Protein AF-A0A7J5EYV5-F1 (afdb_monomer)

Sequence (395 aa):
MSPEDARAASAGEISVSSNMVASKSDGLPLRVRMDIEVTSAWLRVSQPEDGPYRQARSRVLSTRAGSVAARVVLRRRRAQRRRQPRGVVAASSAAERGRSMSAATAVKPRRERTRPGRGLGLRAFSPFTSSAKSAAGPRSRRAHVYAGTVPSFSPVASLQDLPVVGSTPEASTWDMKAKYPPSKEFEAAKDVAAFANHLGGTILVGAAEQDGTLVKYLPLNQSDADDVAAHFERSVAGRCRPPPLVETKRIPHEAGYVVAINVWPALAAPIGVRAVGDSRQGWGGDAWVFPLRVATQTTFLLPEVLPMYMSAKDRRTVLLLAKIPTGDKVRVHYQGPHGAKTFLWFFLGYDEERNEISFKRVEDGASQGYPIDRVASIFFHEREWMMLFDELPIT

Foldseek 3Di:
DDPDPPDDDDPDDDDDDWDWDWDDDPPDPTDTDTADQDDDDDDDDDDDPPDQFDDWDKDWDDDDDRGTDIDIDTDGDDDDDDDDDDDDDDDDDDDDDDDDDDDDDDDDDDDDDDDDDDDDDPDDDDPDDDDDDDDDDDDPPPPPQVQFQQDQADFDAEPVSDDDAPPDFQWLAEAEALADDLVPLLVLLQVLLQQQLERWHKYKYQFDDDPRGTHDGRFDAPVRLVSVVVSSVCSQVVWKPPRFDWDWDWYDDDNHTMIITTTHHHLQFRIWTWDADDVVVVGRHTDTWGWHRDTNDIDTDDPVLRVCSNDSQLSVLLNLQSVQTQQAWEWEWEQDPVGIDIAIWGWRGADSVVQWTWTQGPPPRDIDIFGSVQWPDWDADPNHIYTYGDHGPPD

Secondary structure (DSSP, 8-state):
--S-----------------EEE--TTS--EEE------S-----PPPTT-SEEEEEEEEEEEETTEEEEEEEEEEPPP-PPPPPPPPPP-----------------PPPPP-----------------------------------S-PPPP----SGGGSPPTTT-B--TTEEEES---TT-HHHHHHHHHHHHHTT-EEEEETEEEETTEEEEE-PBPHHHHHHHHHHHHHHHHHHEESPP-EEEEEEEETTEEEEEEEEPPPSSS--EEEEEP-GGGT--SEEEE-EEEETTEEEE--TTTHHHHH-HHHHHHHHHHTTSPTT-EEEEEEEETTEEEEEEEEEEEEETTTTEEEEEETTT--EEEEEGGGEEEEEEETTEEEEEES-----

Nearest PDB structures (foldseek):
  7w2p-assembly1_A  TM=5.953E-01  e=8.391E-02  Homo sapiens
  7w30-assembly2_B  TM=6.072E-01  e=2.006E-01  Homo sapiens
  4a4g-assembly1_A  TM=6.166E-01  e=1.786E-01  Homo sapiens
  3pnw-assembly1_C  TM=6.235E-01  e=9.092E-01  Homo sapiens

pLDDT: mean 72.4, std 26.76, range [26.61, 98.56]

Solvent-accessible surface area (backbone atoms only — not comparable to full-atom values): 24802 Å² total; per-residue (Å²): 136,80,98,77,90,85,85,86,82,78,84,78,80,85,81,85,85,82,75,82,59,81,60,86,60,93,96,56,82,82,53,77,60,74,87,63,92,60,87,86,76,87,86,80,84,78,77,69,94,89,55,80,55,87,53,80,50,76,48,82,59,67,78,66,88,85,43,63,49,70,49,77,52,79,51,76,75,78,88,80,84,86,79,83,86,84,84,87,82,87,83,89,85,86,83,90,86,83,89,82,87,87,85,89,81,91,80,82,87,79,82,85,78,90,75,83,89,79,79,92,71,89,71,78,87,77,80,86,80,72,89,76,83,76,93,73,75,91,66,81,75,75,77,76,74,56,81,53,65,57,77,69,60,71,77,56,85,47,68,88,59,54,77,57,69,72,70,44,63,52,34,64,34,45,45,67,28,50,69,77,69,82,87,43,38,63,58,49,21,40,57,47,25,9,22,16,50,41,75,6,21,34,40,32,35,14,26,31,61,54,97,50,24,37,69,43,77,43,52,25,51,72,66,59,43,52,52,48,51,53,41,47,54,51,16,31,72,76,28,31,43,62,72,71,58,69,47,77,35,80,29,74,41,93,95,24,25,31,34,31,40,24,25,44,48,50,49,67,48,56,27,25,28,58,40,77,37,56,53,91,79,77,39,64,48,83,41,75,45,35,33,31,48,55,56,85,43,77,46,67,61,49,85,88,56,41,64,62,56,46,33,35,66,44,44,45,48,52,62,52,54,49,69,54,50,55,66,39,62,32,40,39,36,36,54,51,98,91,46,77,47,77,46,65,28,26,34,48,42,66,38,80,93,75,40,32,31,36,32,30,39,66,90,80,62,50,73,49,77,42,54,48,84,36,51,69,48,76,50,79,53,100,93,36,39,38,37,34,33,59,58,77,84,89,123

Structure (mmCIF, N/CA/C/O backbone):
data_AF-A0A7J5EYV5-F1
#
_entry.id   AF-A0A7J5EYV5-F1
#
loop_
_atom_site.group_PDB
_atom_site.id
_atom_site.type_symbol
_atom_site.label_atom_id
_atom_site.label_alt_id
_atom_site.label_comp_id
_atom_site.label_asym_id
_atom_site.label_entity_id
_atom_site.label_seq_id
_atom_site.pdbx_PDB_ins_code
_atom_site.Cartn_x
_atom_site.Cartn_y
_atom_site.Cartn_z
_atom_site.occupancy
_atom_site.B_iso_or_equiv
_atom_site.auth_seq_id
_atom_site.auth_comp_id
_atom_site.auth_asym_id
_atom_site.auth_atom_id
_atom_site.pdbx_PDB_model_num
ATOM 1 N N . MET A 1 1 ? 61.062 1.029 -25.758 1.00 43.47 1 MET A N 1
ATOM 2 C CA . MET A 1 1 ? 60.267 -0.193 -25.520 1.00 43.47 1 MET A CA 1
ATOM 3 C C . MET A 1 1 ? 59.002 -0.057 -26.342 1.00 43.47 1 MET A C 1
ATOM 5 O O . MET A 1 1 ? 58.249 0.881 -26.110 1.00 43.47 1 MET A O 1
ATOM 9 N N . SER A 1 2 ? 58.888 -0.860 -27.399 1.00 30.88 2 SER A N 1
ATOM 10 C CA . SER A 1 2 ? 57.806 -0.814 -28.385 1.00 30.88 2 SER A CA 1
ATOM 11 C C . SER A 1 2 ? 56.530 -1.487 -27.857 1.00 30.88 2 SER A C 1
ATOM 13 O O . SER A 1 2 ? 56.606 -2.333 -26.965 1.00 30.88 2 SER A O 1
ATOM 15 N N . PRO A 1 3 ? 55.355 -1.114 -28.389 1.00 33.97 3 PRO A N 1
ATOM 16 C CA . PRO A 1 3 ? 54.073 -1.673 -27.988 1.00 33.97 3 PRO A CA 1
ATOM 17 C C . PRO A 1 3 ? 53.787 -2.961 -28.777 1.00 33.97 3 PRO A C 1
ATOM 19 O O . PRO A 1 3 ? 53.081 -2.919 -29.779 1.00 33.97 3 PRO A O 1
ATOM 22 N N . GLU A 1 4 ? 54.336 -4.099 -28.342 1.00 36.59 4 GLU A N 1
ATOM 23 C CA . GLU A 1 4 ? 54.047 -5.412 -28.959 1.00 36.59 4 GLU A CA 1
ATOM 24 C C . GLU A 1 4 ? 53.614 -6.531 -27.987 1.00 36.59 4 GLU A C 1
ATOM 26 O O . GLU A 1 4 ? 53.197 -7.588 -28.447 1.00 36.59 4 GLU A O 1
ATOM 31 N N . ASP A 1 5 ? 53.540 -6.298 -26.670 1.00 37.41 5 ASP A N 1
ATOM 32 C CA . ASP A 1 5 ? 53.317 -7.383 -25.688 1.00 37.41 5 ASP A CA 1
ATOM 33 C C . ASP A 1 5 ? 51.934 -7.393 -25.002 1.00 37.41 5 ASP A C 1
ATOM 35 O O . ASP A 1 5 ? 51.815 -7.653 -23.806 1.00 37.41 5 ASP A O 1
ATOM 39 N N . ALA A 1 6 ? 50.846 -7.134 -25.733 1.00 35.97 6 ALA A N 1
ATOM 40 C CA . ALA A 1 6 ? 49.496 -7.181 -25.150 1.00 35.97 6 ALA A CA 1
ATOM 41 C C . ALA A 1 6 ? 48.462 -7.920 -26.012 1.00 35.97 6 ALA A C 1
ATOM 43 O O . ALA A 1 6 ? 47.397 -7.379 -26.305 1.00 35.97 6 ALA A O 1
ATOM 44 N N . ARG A 1 7 ? 48.741 -9.175 -26.397 1.00 34.41 7 ARG A N 1
ATOM 45 C CA . ARG A 1 7 ? 47.713 -10.127 -26.869 1.00 34.41 7 ARG A CA 1
ATOM 46 C C . ARG A 1 7 ? 48.048 -11.574 -26.499 1.00 34.41 7 ARG A C 1
ATOM 48 O O . ARG A 1 7 ? 48.653 -12.290 -27.283 1.00 34.41 7 ARG A O 1
ATOM 55 N N . ALA A 1 8 ? 47.565 -12.020 -25.341 1.00 34.38 8 ALA A N 1
ATOM 56 C CA . ALA A 1 8 ? 47.329 -13.438 -25.062 1.00 34.38 8 ALA A CA 1
ATOM 57 C C . ALA A 1 8 ? 46.296 -13.594 -23.930 1.00 34.38 8 ALA A C 1
ATOM 59 O O . ALA A 1 8 ? 46.643 -13.803 -22.774 1.00 34.38 8 ALA A O 1
ATOM 60 N N . ALA A 1 9 ? 45.010 -13.485 -24.266 1.00 30.80 9 ALA A N 1
ATOM 61 C CA . ALA A 1 9 ? 43.932 -14.054 -23.461 1.00 30.80 9 ALA A CA 1
ATOM 62 C C . ALA A 1 9 ? 43.179 -15.028 -24.368 1.00 30.80 9 ALA A C 1
ATOM 64 O O . ALA A 1 9 ? 42.371 -14.644 -25.210 1.00 30.80 9 ALA A O 1
ATOM 65 N N . SER A 1 10 ? 43.568 -16.292 -24.251 1.00 31.19 10 SER A N 1
ATOM 66 C CA . SER A 1 10 ? 43.012 -17.442 -24.947 1.00 31.19 10 SER A CA 1
ATOM 67 C C . SER A 1 10 ? 41.510 -17.577 -24.692 1.00 31.19 10 SER A C 1
ATOM 69 O O . SER A 1 10 ? 41.084 -17.684 -23.540 1.00 31.19 10 SER A O 1
ATOM 71 N N . ALA A 1 11 ? 40.722 -17.654 -25.764 1.00 32.62 11 ALA A N 1
ATOM 72 C CA . ALA A 1 11 ? 39.401 -18.262 -25.722 1.00 32.62 11 ALA A CA 1
ATOM 73 C C . ALA A 1 11 ? 39.583 -19.755 -25.407 1.00 32.62 11 ALA A C 1
ATOM 75 O O . ALA A 1 11 ? 40.048 -20.522 -26.247 1.00 32.62 11 ALA A O 1
ATOM 76 N N . GLY A 1 12 ? 39.296 -20.146 -24.167 1.00 26.61 12 GLY A N 1
ATOM 77 C CA . GLY A 1 12 ? 39.259 -21.546 -23.766 1.00 26.61 12 GLY A CA 1
ATOM 78 C C . GLY A 1 12 ? 38.009 -22.206 -24.335 1.00 26.61 12 GLY A C 1
ATOM 79 O O . GLY A 1 12 ? 36.901 -21.950 -23.869 1.00 26.61 12 GLY A O 1
ATOM 80 N N . GLU A 1 13 ? 38.188 -23.041 -25.350 1.00 26.84 13 GLU A N 1
ATOM 81 C CA . GLU A 1 13 ? 37.165 -23.955 -25.844 1.00 26.84 13 GLU A CA 1
ATOM 82 C C . GLU A 1 13 ? 37.000 -25.083 -24.808 1.00 26.84 13 GLU A C 1
ATOM 84 O O . GLU A 1 13 ? 37.924 -25.857 -24.558 1.00 26.84 13 GLU A O 1
ATOM 89 N N . ILE A 1 14 ? 35.849 -25.150 -24.129 1.00 29.72 14 ILE A N 1
ATOM 90 C CA . ILE A 1 14 ? 35.559 -26.225 -23.169 1.00 29.72 14 ILE A CA 1
ATOM 91 C C . ILE A 1 14 ? 35.040 -27.428 -23.960 1.00 29.72 14 ILE A C 1
ATOM 93 O O . ILE A 1 14 ? 33.873 -27.468 -24.350 1.00 29.72 14 ILE A O 1
ATOM 97 N N . SER A 1 15 ? 35.898 -28.426 -24.189 1.00 26.95 15 SER A N 1
ATOM 98 C CA . SER A 1 15 ? 35.463 -29.720 -24.721 1.00 26.95 15 SER A CA 1
ATOM 99 C C . SER A 1 15 ? 34.826 -30.551 -23.603 1.00 26.95 15 SER A C 1
ATOM 101 O O . SER A 1 15 ? 35.482 -30.868 -22.610 1.00 26.95 15 SER A O 1
ATOM 103 N N . VAL A 1 16 ? 33.562 -30.940 -23.764 1.00 31.09 16 VAL A N 1
ATOM 104 C CA . VAL A 1 16 ? 32.897 -31.904 -22.877 1.00 31.09 16 VAL A CA 1
ATOM 105 C C . VAL A 1 16 ? 33.148 -33.305 -23.431 1.00 31.09 16 VAL A C 1
ATOM 107 O O . VAL A 1 16 ? 32.644 -33.642 -24.500 1.00 31.09 16 VAL A O 1
ATOM 110 N N . SER A 1 17 ? 33.911 -34.134 -22.715 1.00 30.31 17 SER A N 1
ATOM 111 C CA . SER A 1 17 ? 33.999 -35.569 -23.008 1.00 30.31 17 SER A CA 1
ATOM 112 C C . SER A 1 17 ? 32.962 -36.323 -22.170 1.00 30.31 17 SER A C 1
ATOM 114 O O . SER A 1 17 ? 32.840 -36.112 -20.966 1.00 30.31 17 SER A O 1
ATOM 116 N N . SER A 1 18 ? 32.160 -37.174 -22.810 1.00 33.00 18 SER A N 1
ATOM 117 C CA . SER A 1 18 ? 31.138 -37.985 -22.142 1.00 33.00 18 SER A CA 1
ATOM 118 C C . SER A 1 18 ? 31.506 -39.463 -22.214 1.00 33.00 18 SER A C 1
ATOM 120 O O . SER A 1 18 ? 31.563 -40.020 -23.309 1.00 33.00 18 SER A O 1
ATOM 122 N N . ASN A 1 19 ? 31.671 -40.120 -21.065 1.00 30.70 19 ASN A N 1
ATOM 123 C CA . ASN A 1 19 ? 31.753 -41.578 -20.991 1.00 30.70 19 ASN A CA 1
ATOM 124 C C . ASN A 1 19 ? 30.379 -42.145 -20.610 1.00 30.70 19 ASN A C 1
ATOM 126 O O . ASN A 1 19 ? 29.900 -41.960 -19.493 1.00 30.70 19 ASN A O 1
ATOM 130 N N . MET A 1 20 ? 29.724 -42.827 -21.553 1.00 32.06 20 MET A N 1
ATOM 131 C CA . MET A 1 20 ? 28.469 -43.539 -21.309 1.00 32.06 20 MET A CA 1
ATOM 132 C C . MET A 1 20 ? 28.755 -44.989 -20.917 1.00 32.06 20 MET A C 1
ATOM 134 O O . MET A 1 20 ? 29.278 -45.757 -21.718 1.00 32.06 20 MET A O 1
ATOM 138 N N . VAL A 1 21 ? 28.332 -45.391 -19.717 1.00 36.12 21 VAL A N 1
ATOM 139 C CA . VAL A 1 21 ? 28.307 -46.803 -19.312 1.00 36.12 21 VAL A CA 1
ATOM 140 C C . VAL A 1 21 ? 26.859 -47.212 -19.061 1.00 36.12 21 VAL A C 1
ATOM 142 O O . VAL A 1 21 ? 26.208 -46.727 -18.135 1.00 36.12 21 VAL A O 1
ATOM 145 N N . ALA A 1 22 ? 26.339 -48.102 -19.906 1.00 34.75 22 ALA A N 1
ATOM 146 C CA . ALA A 1 22 ? 25.033 -48.720 -19.725 1.00 34.75 22 ALA A CA 1
ATOM 147 C C . ALA A 1 22 ? 25.221 -50.130 -19.156 1.00 34.75 22 ALA A C 1
ATOM 149 O O . ALA A 1 22 ? 25.869 -50.964 -19.781 1.00 34.75 22 ALA A O 1
ATOM 150 N N . SER A 1 23 ? 24.627 -50.419 -17.997 1.00 40.28 23 SER A N 1
ATOM 151 C CA . SER A 1 23 ? 24.496 -51.793 -17.508 1.00 40.28 23 SER A CA 1
ATOM 152 C C . SER A 1 23 ? 23.023 -52.178 -17.411 1.00 40.28 23 SER A C 1
ATOM 154 O O . SER A 1 23 ? 22.158 -51.390 -17.013 1.00 40.28 23 SER A O 1
ATOM 156 N N . LYS A 1 24 ? 22.728 -53.398 -17.852 1.00 31.38 24 LYS A N 1
ATOM 157 C CA . LYS A 1 24 ? 21.385 -53.967 -17.903 1.00 31.38 24 LYS A CA 1
ATOM 158 C C . LYS A 1 24 ? 21.340 -55.088 -16.870 1.00 31.38 24 LYS A C 1
ATOM 160 O O . LYS A 1 24 ? 22.072 -56.059 -17.008 1.00 31.38 24 LYS A O 1
ATOM 165 N N . SER A 1 25 ? 20.522 -54.934 -15.833 1.00 36.00 25 SER A N 1
ATOM 166 C CA . SER A 1 25 ? 20.149 -56.039 -14.949 1.00 36.00 25 SER A CA 1
ATOM 167 C C . SER A 1 25 ? 18.675 -56.365 -15.161 1.00 36.00 25 SER A C 1
ATOM 169 O O . SER A 1 25 ? 17.845 -55.468 -15.349 1.00 36.00 25 SER A O 1
ATOM 171 N N . ASP A 1 26 ? 18.372 -57.659 -15.211 1.00 36.25 26 ASP A N 1
ATOM 172 C CA . ASP A 1 26 ? 17.075 -58.166 -15.642 1.00 36.25 26 ASP A CA 1
ATOM 173 C C . ASP A 1 26 ? 15.920 -57.616 -14.795 1.00 36.25 26 ASP A C 1
ATOM 175 O O . ASP A 1 26 ? 15.926 -57.647 -13.566 1.00 36.25 26 ASP A O 1
ATOM 179 N N . GLY A 1 27 ? 14.915 -57.074 -15.487 1.00 46.22 27 GLY A N 1
ATOM 180 C CA . GLY A 1 27 ? 13.645 -56.637 -14.901 1.00 46.22 27 GLY A CA 1
ATOM 181 C C . GLY A 1 27 ? 13.591 -55.209 -14.343 1.00 46.22 27 GLY A C 1
ATOM 182 O O . GLY A 1 27 ? 12.507 -54.769 -13.957 1.00 46.22 27 GLY A O 1
ATOM 183 N N . LEU A 1 28 ? 14.691 -54.446 -14.337 1.00 40.47 28 LEU A N 1
ATOM 184 C CA . LEU A 1 28 ? 14.703 -53.056 -13.855 1.00 40.47 28 LEU A CA 1
ATOM 185 C C . LEU A 1 28 ? 14.844 -52.032 -15.000 1.00 40.47 28 LEU A C 1
ATOM 187 O O . LEU A 1 28 ? 15.429 -52.330 -16.042 1.00 40.47 28 LEU A O 1
ATOM 191 N N . PRO A 1 29 ? 14.296 -50.807 -14.848 1.00 41.38 29 PRO A N 1
ATOM 192 C CA . PRO A 1 29 ? 14.455 -49.757 -15.851 1.00 41.38 29 PRO A CA 1
ATOM 193 C C . PRO A 1 29 ? 15.939 -49.434 -16.064 1.00 41.38 29 PRO A C 1
ATOM 195 O O . PRO A 1 29 ? 16.691 -49.329 -15.093 1.00 41.38 29 PRO A O 1
ATOM 198 N N . LEU A 1 30 ? 16.326 -49.250 -17.333 1.00 40.88 30 LEU A N 1
ATOM 199 C CA . LEU A 1 30 ? 17.687 -48.914 -17.759 1.00 40.88 30 LEU A CA 1
ATOM 200 C C . LEU A 1 30 ? 18.224 -47.743 -16.919 1.00 40.88 30 LEU A C 1
ATOM 202 O O . LEU A 1 30 ? 17.636 -46.657 -16.915 1.00 40.88 30 LEU A O 1
ATOM 206 N N . ARG A 1 31 ? 19.314 -47.969 -16.180 1.00 39.97 31 ARG A N 1
ATOM 207 C CA . ARG A 1 31 ? 19.981 -46.930 -15.390 1.00 39.97 31 ARG A CA 1
ATOM 208 C C . ARG A 1 31 ? 21.155 -46.400 -16.199 1.00 39.97 31 ARG A C 1
ATOM 210 O O . ARG A 1 31 ? 22.118 -47.119 -16.421 1.00 39.97 31 ARG A O 1
ATOM 217 N N . VAL A 1 32 ? 21.062 -45.145 -16.625 1.00 39.75 32 VAL A N 1
ATOM 218 C CA . VAL A 1 32 ? 22.185 -44.426 -17.232 1.00 39.75 32 VAL A CA 1
ATOM 219 C C . VAL A 1 32 ? 22.794 -43.554 -16.143 1.00 39.75 32 VAL A C 1
ATOM 221 O O . VAL A 1 32 ? 22.083 -42.760 -15.521 1.00 39.75 32 VAL A O 1
ATOM 224 N N . ARG A 1 33 ? 24.087 -43.740 -15.878 1.00 35.59 33 ARG A N 1
ATOM 225 C CA . ARG A 1 33 ? 24.868 -42.867 -15.000 1.00 35.59 33 ARG A CA 1
ATOM 226 C C . ARG A 1 33 ? 25.686 -41.948 -15.903 1.00 35.59 33 ARG A C 1
ATOM 228 O O . ARG A 1 33 ? 26.427 -42.437 -16.747 1.00 35.59 33 ARG A O 1
ATOM 235 N N . MET A 1 34 ? 25.472 -40.644 -15.774 1.00 39.72 34 MET A N 1
ATOM 236 C CA . MET A 1 34 ? 26.300 -39.613 -16.396 1.00 39.72 34 MET A CA 1
ATOM 237 C C . MET A 1 34 ? 26.978 -38.866 -15.261 1.00 39.72 34 MET A C 1
ATOM 239 O O . MET A 1 34 ? 26.287 -38.316 -14.403 1.00 39.72 34 MET A O 1
ATOM 243 N N . ASP A 1 35 ? 28.303 -38.871 -15.266 1.00 34.66 35 ASP A N 1
ATOM 244 C CA . ASP A 1 35 ? 29.102 -38.031 -14.389 1.00 34.66 35 ASP A CA 1
ATOM 245 C C . ASP A 1 35 ? 29.449 -36.766 -15.191 1.00 34.66 35 ASP A C 1
ATOM 247 O O . ASP A 1 35 ? 29.961 -36.854 -16.306 1.00 34.66 35 ASP A O 1
ATOM 251 N N . ILE A 1 36 ? 29.060 -35.597 -14.677 1.00 39.44 36 ILE A N 1
ATOM 252 C CA . ILE A 1 36 ? 29.279 -34.298 -15.324 1.00 39.44 36 ILE A CA 1
ATOM 253 C C . ILE A 1 36 ? 29.985 -33.407 -14.306 1.00 39.44 36 ILE A C 1
ATOM 255 O O . ILE A 1 36 ? 29.436 -33.133 -13.238 1.00 39.44 36 ILE A O 1
ATOM 259 N N . GLU A 1 37 ? 31.189 -32.952 -14.636 1.00 32.69 37 GLU A N 1
ATOM 260 C CA . GLU A 1 37 ? 31.889 -31.912 -13.884 1.00 32.69 37 GLU A CA 1
ATOM 261 C C . GLU A 1 37 ? 31.399 -30.543 -14.370 1.00 32.69 37 GLU A C 1
ATOM 263 O O . GLU A 1 37 ? 31.443 -30.248 -15.563 1.00 32.69 37 GLU A O 1
ATOM 268 N N . VAL A 1 38 ? 30.865 -29.720 -13.461 1.00 38.94 38 VAL A N 1
ATOM 269 C CA . VAL A 1 38 ? 30.308 -28.401 -13.797 1.00 38.94 38 VAL A CA 1
ATOM 270 C C . VAL A 1 38 ? 30.986 -27.336 -12.946 1.00 38.94 38 VAL A C 1
ATOM 272 O O . VAL A 1 38 ? 30.676 -27.186 -11.765 1.00 38.94 38 VAL A O 1
ATOM 275 N N . THR A 1 39 ? 31.864 -26.548 -13.559 1.00 38.06 39 THR A N 1
ATOM 276 C CA . THR A 1 39 ? 32.370 -25.292 -13.001 1.00 38.06 39 THR A CA 1
ATOM 277 C C . THR A 1 39 ? 31.452 -24.149 -13.452 1.00 38.06 39 THR A C 1
ATOM 279 O O . THR A 1 39 ? 31.548 -23.632 -14.556 1.00 38.06 39 THR A O 1
ATOM 282 N N . SER A 1 40 ? 30.485 -23.809 -12.590 1.00 38.91 40 SER A N 1
ATOM 283 C CA . SER A 1 40 ? 29.634 -22.602 -12.639 1.00 38.91 40 SER A CA 1
ATOM 284 C C . SER A 1 40 ? 28.988 -22.222 -13.990 1.00 38.91 40 SER A C 1
ATOM 286 O O . SER A 1 40 ? 29.449 -21.304 -14.657 1.00 38.91 40 SER A O 1
ATOM 288 N N . ALA A 1 41 ? 27.847 -22.837 -14.332 1.00 38.28 41 ALA A N 1
ATOM 289 C CA . ALA A 1 41 ? 26.757 -22.237 -15.125 1.00 38.28 41 ALA A CA 1
ATOM 290 C C . ALA A 1 41 ? 25.508 -23.146 -15.100 1.00 38.28 41 ALA A C 1
ATOM 292 O O . ALA A 1 41 ? 25.603 -24.352 -14.877 1.00 38.28 41 ALA A O 1
ATOM 293 N N . TRP A 1 42 ? 24.324 -22.557 -15.298 1.00 42.00 42 TRP A N 1
ATOM 294 C CA . TRP A 1 42 ? 23.011 -23.212 -15.233 1.00 42.00 42 TRP A CA 1
ATOM 295 C C . TRP A 1 42 ? 22.871 -24.420 -16.176 1.00 42.00 42 TRP A C 1
ATOM 297 O O . TRP A 1 42 ? 23.176 -24.338 -17.363 1.00 42.00 42 TRP A O 1
ATOM 307 N N . LEU A 1 43 ? 22.306 -25.521 -15.667 1.00 36.84 43 LEU A N 1
ATOM 308 C CA . LEU A 1 43 ? 21.999 -26.721 -16.448 1.00 36.84 43 LEU A CA 1
ATOM 309 C C . LEU A 1 43 ? 20.595 -26.607 -17.074 1.00 36.84 43 LEU A C 1
ATOM 311 O O . LEU A 1 43 ? 19.587 -26.755 -16.379 1.00 36.84 43 LEU A O 1
ATOM 315 N N . ARG A 1 44 ? 20.506 -26.377 -18.389 1.00 38.69 44 ARG A N 1
ATOM 316 C CA . ARG A 1 44 ? 19.239 -26.467 -19.138 1.00 38.69 44 ARG A CA 1
ATOM 317 C C . ARG A 1 44 ? 19.141 -27.848 -19.787 1.00 38.69 44 ARG A C 1
ATOM 319 O O . ARG A 1 44 ? 19.900 -28.161 -20.695 1.00 38.69 44 ARG A O 1
ATOM 326 N N . VAL A 1 45 ? 18.214 -28.685 -19.319 1.00 40.94 45 VAL A N 1
ATOM 327 C CA . VAL A 1 45 ? 17.928 -29.986 -19.949 1.00 40.94 45 VAL A CA 1
ATOM 328 C C . VAL A 1 45 ? 16.878 -29.775 -21.037 1.00 40.94 45 VAL A C 1
ATOM 330 O O . VAL A 1 45 ? 15.692 -29.643 -20.738 1.00 40.94 45 VAL A O 1
ATOM 333 N N . SER A 1 46 ? 17.312 -29.728 -22.293 1.00 37.12 46 SER A N 1
ATOM 334 C CA . SER A 1 46 ? 16.428 -29.698 -23.463 1.00 37.12 46 SER A CA 1
ATOM 335 C C . SER A 1 46 ? 15.798 -31.081 -23.669 1.00 37.12 46 SER A C 1
ATOM 337 O O . SER A 1 46 ? 16.511 -32.085 -23.677 1.00 37.12 46 SER A O 1
ATOM 339 N N . GLN A 1 47 ? 14.473 -31.166 -23.829 1.00 41.69 47 GLN A N 1
ATOM 340 C CA . GLN A 1 47 ? 13.839 -32.409 -24.284 1.00 41.69 47 GLN A CA 1
ATOM 341 C C . GLN A 1 47 ? 14.013 -32.544 -25.805 1.00 41.69 47 GLN A C 1
ATOM 343 O O . GLN A 1 47 ? 13.771 -31.564 -26.505 1.00 41.69 47 GLN A O 1
ATOM 348 N N . PRO A 1 48 ? 14.394 -33.721 -26.334 1.00 40.47 48 PRO A N 1
ATOM 349 C CA . PRO A 1 48 ? 14.289 -33.981 -27.765 1.00 40.47 48 PRO A CA 1
ATOM 350 C C . PRO A 1 48 ? 12.807 -34.052 -28.153 1.00 40.47 48 PRO A C 1
ATOM 352 O O . PRO A 1 48 ? 12.046 -34.787 -27.516 1.00 40.47 48 PRO A O 1
ATOM 355 N N . GLU A 1 49 ? 12.407 -33.295 -29.179 1.00 42.91 49 GLU A N 1
ATOM 356 C CA . GLU A 1 49 ? 10.998 -33.133 -29.579 1.00 42.91 49 GLU A CA 1
ATOM 357 C C . GLU A 1 49 ? 10.320 -34.452 -30.004 1.00 42.91 49 GLU A C 1
ATOM 359 O O . GLU A 1 49 ? 9.110 -34.588 -29.842 1.00 42.91 49 GLU A O 1
ATOM 364 N N . ASP A 1 50 ? 11.091 -35.482 -30.378 1.00 44.75 50 ASP A N 1
ATOM 365 C CA . ASP A 1 50 ? 10.562 -36.749 -30.914 1.00 44.75 50 ASP A CA 1
ATOM 366 C C . ASP A 1 50 ? 10.795 -37.996 -30.026 1.00 44.75 50 ASP A C 1
ATOM 368 O O . ASP A 1 50 ? 10.752 -39.142 -30.480 1.00 44.75 50 ASP A O 1
ATOM 372 N N . GLY A 1 51 ? 11.030 -37.818 -28.721 1.00 48.47 51 GLY A N 1
ATOM 373 C CA . GLY A 1 51 ? 11.266 -38.930 -27.786 1.00 48.47 51 GLY A CA 1
ATOM 374 C C . GLY A 1 51 ? 9.992 -39.538 -27.154 1.00 48.47 51 GLY A C 1
ATOM 375 O O . GLY A 1 51 ? 9.063 -38.816 -26.795 1.00 48.47 51 GLY A O 1
ATOM 376 N N . PRO A 1 52 ? 9.938 -40.856 -26.849 1.00 49.12 52 PRO A N 1
ATOM 377 C CA . PRO A 1 52 ? 8.762 -41.511 -26.243 1.00 49.12 52 PRO A CA 1
ATOM 378 C C . PRO A 1 52 ? 8.525 -41.175 -24.749 1.00 49.12 52 PRO A C 1
ATOM 380 O O . PRO A 1 52 ? 7.734 -41.845 -24.070 1.00 49.12 52 PRO A O 1
ATOM 383 N N . TYR A 1 53 ? 9.210 -40.166 -24.203 1.00 54.72 53 TYR A N 1
ATOM 384 C CA . TYR A 1 53 ? 9.226 -39.822 -22.780 1.00 54.72 53 TYR A CA 1
ATOM 385 C C . TYR A 1 53 ? 8.561 -38.467 -22.547 1.00 54.72 53 TYR A C 1
ATOM 387 O O . TYR A 1 53 ? 9.007 -37.451 -23.056 1.00 54.72 53 TYR A O 1
ATOM 395 N N . ARG A 1 54 ? 7.494 -38.440 -21.740 1.00 47.38 54 ARG A N 1
ATOM 396 C CA . ARG A 1 54 ? 6.667 -37.230 -21.584 1.00 47.38 54 ARG A CA 1
ATOM 397 C C . ARG A 1 54 ? 7.197 -36.233 -20.548 1.00 47.38 54 ARG A C 1
ATOM 399 O O . ARG A 1 54 ? 6.788 -35.082 -20.566 1.00 47.38 54 ARG A O 1
ATOM 406 N N . GLN A 1 55 ? 8.033 -36.668 -19.601 1.00 52.78 55 GLN A N 1
ATOM 407 C CA . GLN A 1 55 ? 8.537 -35.821 -18.512 1.00 52.78 55 GLN A CA 1
ATOM 408 C C . GLN A 1 55 ? 9.910 -36.300 -18.034 1.00 52.78 55 GLN A C 1
ATOM 410 O O . GLN A 1 55 ? 10.070 -37.466 -17.667 1.00 52.78 55 GLN A O 1
ATOM 415 N N . ALA A 1 56 ? 10.870 -35.376 -17.988 1.00 45.44 56 ALA A N 1
ATOM 416 C CA . ALA A 1 56 ? 12.115 -35.530 -17.251 1.00 45.44 56 ALA A CA 1
ATOM 417 C C . ALA A 1 56 ? 11.953 -34.794 -15.916 1.00 45.44 56 ALA A C 1
ATOM 419 O O . ALA A 1 56 ? 11.570 -33.627 -15.893 1.00 45.44 56 ALA A O 1
ATOM 420 N N . ARG A 1 57 ? 12.198 -35.478 -14.795 1.00 43.38 57 ARG A N 1
ATOM 421 C CA . ARG A 1 57 ? 12.320 -34.829 -13.483 1.00 43.38 57 ARG A CA 1
ATOM 422 C C . ARG A 1 57 ? 13.772 -34.934 -13.047 1.00 43.38 57 ARG A C 1
ATOM 424 O O . ARG A 1 57 ? 14.293 -36.047 -12.955 1.00 43.38 57 ARG A O 1
ATOM 431 N N . SER A 1 58 ? 14.404 -33.794 -12.792 1.00 42.91 58 SER A N 1
ATOM 432 C CA . SER A 1 58 ? 15.717 -33.717 -12.161 1.00 42.91 58 SER A CA 1
ATOM 433 C C . SER A 1 58 ? 15.552 -33.409 -10.673 1.00 42.91 58 SER A C 1
ATOM 435 O O . SER A 1 58 ? 14.662 -32.662 -10.264 1.00 42.91 58 SER A O 1
ATOM 437 N N . ARG A 1 59 ? 16.392 -34.024 -9.841 1.00 40.41 59 ARG A N 1
ATOM 438 C CA . ARG A 1 59 ? 16.535 -33.664 -8.426 1.00 40.41 59 ARG A CA 1
ATOM 439 C C . ARG A 1 59 ? 18.022 -33.499 -8.137 1.00 40.41 59 ARG A C 1
ATOM 441 O O . ARG A 1 59 ? 18.794 -34.417 -8.418 1.00 40.41 59 ARG A O 1
ATOM 448 N N . VAL A 1 60 ? 18.399 -32.337 -7.612 1.00 45.09 60 VAL A N 1
ATOM 449 C CA . VAL A 1 60 ? 19.768 -32.053 -7.161 1.00 45.09 60 VAL A CA 1
ATOM 450 C C . VAL A 1 60 ? 19.985 -32.787 -5.842 1.00 45.09 60 VAL A C 1
ATOM 452 O O . VAL A 1 60 ? 19.169 -32.666 -4.925 1.00 45.09 60 VAL A O 1
ATOM 455 N N . LEU A 1 61 ? 21.037 -33.599 -5.765 1.00 43.12 61 LEU A N 1
ATOM 456 C CA . LEU A 1 61 ? 21.351 -34.400 -4.586 1.00 43.12 61 LEU A CA 1
ATOM 457 C C . LEU A 1 61 ? 22.694 -33.939 -4.019 1.00 43.12 61 LEU A C 1
ATOM 459 O O . LEU A 1 61 ? 23.724 -34.483 -4.386 1.00 43.12 61 LEU A O 1
ATOM 463 N N . SER A 1 62 ? 22.633 -32.981 -3.087 1.00 41.12 62 SER A N 1
ATOM 464 C CA . SER A 1 62 ? 23.753 -32.479 -2.273 1.00 41.12 62 SER A CA 1
ATOM 465 C C . SER A 1 62 ? 24.893 -31.786 -3.037 1.00 41.12 62 SER A C 1
ATOM 467 O O . SER A 1 62 ? 25.266 -32.150 -4.146 1.00 41.12 62 SER A O 1
ATOM 469 N N . THR A 1 63 ? 25.466 -30.768 -2.398 1.00 42.03 63 THR A N 1
ATOM 470 C CA . THR A 1 63 ? 26.705 -30.105 -2.807 1.00 42.03 63 THR A CA 1
ATOM 471 C C . THR A 1 63 ? 27.726 -30.295 -1.691 1.00 42.03 63 THR A C 1
ATOM 473 O O . THR A 1 63 ? 27.586 -29.714 -0.613 1.00 42.03 63 THR A O 1
ATOM 476 N N . ARG A 1 64 ? 28.761 -31.102 -1.926 1.00 38.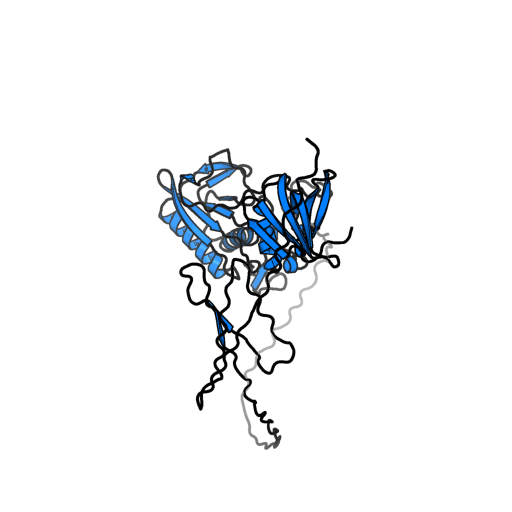44 64 ARG A N 1
ATOM 477 C CA . ARG A 1 64 ? 29.977 -31.112 -1.103 1.00 38.44 64 ARG A CA 1
ATOM 478 C C . ARG A 1 64 ? 31.172 -31.058 -2.044 1.00 38.44 64 ARG A C 1
ATOM 480 O O . ARG A 1 64 ? 31.216 -31.815 -3.001 1.00 38.44 64 ARG A O 1
ATOM 487 N N . ALA A 1 65 ? 32.107 -30.155 -1.753 1.00 43.16 65 ALA A N 1
ATOM 488 C CA . ALA A 1 65 ? 33.377 -29.998 -2.464 1.00 43.16 65 ALA A CA 1
ATOM 489 C C . ALA A 1 65 ? 33.246 -29.817 -3.994 1.00 43.16 65 ALA A C 1
ATOM 491 O O . ALA A 1 65 ? 33.739 -30.623 -4.775 1.00 43.16 65 ALA A O 1
ATOM 492 N N . GLY A 1 66 ? 32.571 -28.743 -4.424 1.00 41.66 66 GLY A N 1
ATOM 493 C CA . GLY A 1 66 ? 32.684 -28.229 -5.799 1.00 41.66 66 GLY A CA 1
ATOM 494 C C . GLY A 1 66 ? 32.052 -29.070 -6.914 1.00 41.66 66 GLY A C 1
ATOM 495 O O . GLY A 1 66 ? 32.127 -28.672 -8.068 1.00 41.66 66 GLY A O 1
ATOM 496 N N . SER A 1 67 ? 31.395 -30.187 -6.597 1.00 41.75 67 SER A N 1
ATOM 497 C CA . SER A 1 67 ? 30.757 -31.071 -7.579 1.00 41.75 67 SER A CA 1
ATOM 498 C C . SER A 1 67 ? 29.252 -31.195 -7.315 1.00 41.75 67 SER A C 1
ATOM 500 O O . SER A 1 67 ? 28.798 -31.314 -6.173 1.00 41.75 67 SER A O 1
ATOM 502 N N . VAL A 1 68 ? 28.458 -31.112 -8.388 1.00 42.44 68 VAL A N 1
ATOM 503 C CA . VAL A 1 68 ? 26.990 -31.197 -8.351 1.00 42.44 68 VAL A CA 1
ATOM 504 C C . VAL A 1 68 ? 26.559 -32.524 -8.962 1.00 42.44 68 VAL A C 1
ATOM 506 O O . VAL A 1 68 ? 26.721 -32.742 -10.159 1.00 42.44 68 VAL A O 1
ATOM 509 N N . ALA A 1 69 ? 25.951 -33.4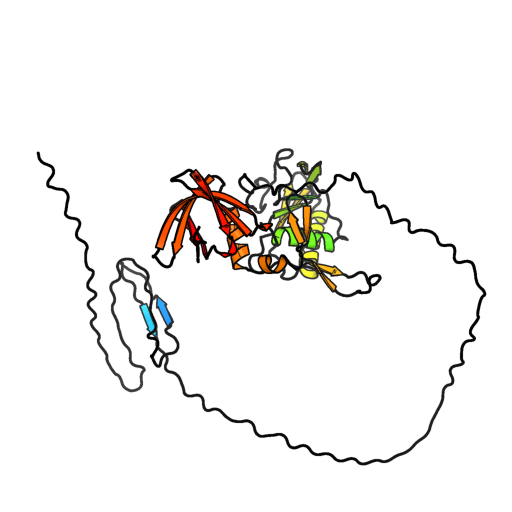01 -8.162 1.00 4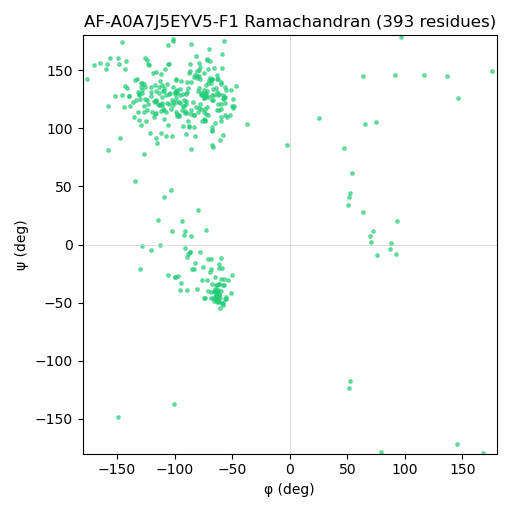6.66 69 ALA A N 1
ATOM 510 C CA . ALA A 1 69 ? 25.339 -34.626 -8.668 1.00 46.66 69 ALA A CA 1
ATOM 511 C C . ALA A 1 69 ? 23.846 -34.397 -8.966 1.00 46.66 69 ALA A C 1
ATOM 513 O O . ALA A 1 69 ? 23.046 -34.085 -8.074 1.00 46.66 69 ALA A O 1
ATOM 514 N N . ALA A 1 70 ? 23.444 -34.582 -10.224 1.00 45.81 70 ALA A N 1
ATOM 515 C CA . ALA A 1 70 ? 22.045 -34.526 -10.641 1.00 45.81 70 ALA A CA 1
ATOM 516 C C . ALA A 1 70 ? 21.526 -35.923 -10.999 1.00 45.81 70 ALA A C 1
ATOM 518 O O . ALA A 1 70 ? 22.161 -36.679 -11.729 1.00 45.81 70 ALA A O 1
ATOM 519 N N . ARG A 1 71 ? 20.328 -36.263 -10.512 1.00 51.97 71 ARG A N 1
ATOM 520 C CA . ARG A 1 71 ? 19.641 -37.508 -10.879 1.00 51.97 71 ARG A CA 1
ATOM 521 C C . ARG A 1 71 ? 18.481 -37.206 -11.819 1.00 51.97 71 ARG A C 1
ATOM 523 O O . ARG A 1 71 ? 17.557 -36.492 -11.429 1.00 51.97 71 ARG A O 1
ATOM 530 N N . VAL A 1 72 ? 18.498 -37.796 -13.015 1.00 48.16 72 VAL A N 1
ATOM 531 C CA . VAL A 1 72 ? 17.412 -37.698 -14.004 1.00 48.16 72 VAL A CA 1
ATOM 532 C C . VAL A 1 72 ? 16.669 -39.030 -14.083 1.00 48.16 72 VAL A C 1
ATOM 534 O O . VAL A 1 72 ? 17.277 -40.087 -14.235 1.00 48.16 72 VAL A O 1
ATOM 537 N N . VAL A 1 73 ? 15.340 -38.993 -13.956 1.00 54.75 73 VAL A N 1
ATOM 538 C CA . VAL A 1 73 ? 14.475 -40.178 -14.088 1.00 54.75 73 VAL A CA 1
ATOM 539 C C . VAL A 1 73 ? 13.529 -39.988 -15.269 1.00 54.75 73 VAL A C 1
ATOM 541 O O . VAL A 1 73 ? 12.753 -39.033 -15.294 1.00 54.75 73 VAL A O 1
ATOM 544 N N . LEU A 1 74 ? 13.560 -40.926 -16.219 1.00 53.06 74 LEU A N 1
ATOM 545 C CA . LEU A 1 74 ? 12.680 -40.952 -17.389 1.00 53.06 74 LEU A CA 1
ATOM 546 C C . LEU A 1 74 ? 11.583 -42.013 -17.208 1.00 53.06 74 LEU A C 1
ATOM 548 O O . LEU A 1 74 ? 11.866 -43.165 -16.876 1.00 53.06 74 LEU A O 1
ATOM 552 N N . ARG A 1 75 ? 10.314 -41.640 -17.430 1.00 52.81 75 ARG A N 1
ATOM 553 C CA . ARG A 1 75 ? 9.159 -42.561 -17.376 1.00 52.81 75 ARG A CA 1
ATOM 554 C C . ARG A 1 75 ? 8.563 -42.788 -18.767 1.00 52.81 75 ARG A C 1
ATOM 556 O O . ARG A 1 75 ? 8.198 -41.828 -19.443 1.00 52.81 75 ARG A O 1
ATOM 563 N N . ARG A 1 76 ? 8.412 -44.058 -19.169 1.00 48.53 76 ARG A N 1
ATOM 564 C CA . ARG A 1 76 ? 7.728 -44.450 -20.417 1.00 48.53 76 ARG A CA 1
ATOM 565 C C . ARG A 1 76 ? 6.206 -44.302 -20.311 1.00 48.53 76 ARG A C 1
ATOM 567 O O . ARG A 1 76 ? 5.617 -44.534 -19.255 1.00 48.53 76 ARG A O 1
ATOM 574 N N . ARG A 1 77 ? 5.571 -43.968 -21.439 1.00 45.44 77 ARG A N 1
ATOM 575 C CA . ARG A 1 77 ? 4.110 -43.911 -21.620 1.00 45.44 77 ARG A CA 1
ATOM 576 C C . ARG A 1 77 ? 3.499 -45.320 -21.494 1.00 45.44 77 ARG A C 1
ATOM 578 O O . ARG A 1 77 ? 3.939 -46.235 -22.182 1.00 45.44 77 ARG A O 1
ATOM 585 N N . ARG A 1 78 ? 2.467 -45.502 -20.656 1.00 45.88 78 ARG A N 1
ATOM 586 C CA . ARG A 1 78 ? 1.588 -46.691 -20.707 1.00 45.88 78 ARG A CA 1
ATOM 587 C C . ARG A 1 78 ? 0.422 -46.413 -21.658 1.00 45.88 78 ARG A C 1
ATOM 589 O O . ARG A 1 78 ? -0.205 -45.361 -21.560 1.00 45.88 78 ARG A O 1
ATOM 596 N N . ALA A 1 79 ? 0.150 -47.344 -22.571 1.00 39.62 79 ALA A N 1
ATOM 597 C CA . ALA A 1 79 ? -0.937 -47.250 -23.542 1.00 39.62 79 ALA A CA 1
ATOM 598 C C . ALA A 1 79 ? -2.308 -47.312 -22.844 1.00 39.62 79 ALA A C 1
ATOM 600 O O . ALA A 1 79 ? -2.601 -48.255 -22.110 1.00 39.62 79 ALA A O 1
ATOM 601 N N . GLN A 1 80 ? -3.144 -46.299 -23.068 1.00 40.66 80 GLN A N 1
ATOM 602 C CA . GLN A 1 80 ? -4.478 -46.176 -22.481 1.00 40.66 80 GLN A CA 1
ATOM 603 C C . GLN A 1 80 ? -5.509 -46.718 -23.488 1.00 40.66 80 GLN A C 1
ATOM 605 O O . GLN A 1 80 ? -5.713 -46.128 -24.548 1.00 40.66 80 GLN A O 1
ATOM 610 N N . ARG A 1 81 ? -6.140 -47.863 -23.191 1.00 39.09 81 ARG A N 1
ATOM 611 C CA . ARG A 1 81 ? -7.237 -48.417 -24.008 1.00 39.09 81 ARG A CA 1
ATOM 612 C C . ARG A 1 81 ? -8.502 -47.569 -23.815 1.00 39.09 81 ARG A C 1
ATOM 614 O O . ARG A 1 81 ? -9.026 -47.493 -22.706 1.00 39.09 81 ARG A O 1
ATOM 621 N N . ARG A 1 82 ? -8.997 -46.948 -24.891 1.00 36.75 82 ARG A N 1
ATOM 622 C CA . ARG A 1 82 ? -10.292 -46.245 -24.941 1.00 36.75 82 ARG A CA 1
ATOM 623 C C . ARG A 1 82 ? -11.446 -47.261 -24.875 1.00 36.75 82 ARG A C 1
ATOM 625 O O . ARG A 1 82 ? -11.489 -48.178 -25.688 1.00 36.75 82 ARG A O 1
ATOM 632 N N . ARG A 1 83 ? -12.389 -47.082 -23.943 1.00 39.84 83 ARG A N 1
ATOM 633 C CA . ARG A 1 83 ? -13.723 -47.715 -23.968 1.00 39.84 83 ARG A CA 1
ATOM 634 C C . ARG A 1 83 ? -14.726 -46.712 -24.551 1.00 39.84 83 ARG A C 1
ATOM 636 O O . ARG A 1 83 ? -14.739 -45.565 -24.117 1.00 39.84 83 ARG A O 1
ATOM 643 N N . GLN A 1 84 ? -15.528 -47.138 -25.528 1.00 33.56 84 GLN A N 1
ATOM 644 C CA . GLN A 1 84 ? -16.661 -46.369 -26.063 1.00 33.56 84 GLN A CA 1
ATOM 645 C C . GLN A 1 84 ? -17.902 -46.497 -25.152 1.00 33.56 84 GLN A C 1
ATOM 647 O O . GLN A 1 84 ? -18.074 -47.556 -24.540 1.00 33.56 84 GLN A O 1
ATOM 652 N N . PRO A 1 85 ? -18.781 -45.477 -25.072 1.00 41.91 85 PRO A N 1
ATOM 653 C CA . PRO A 1 85 ? -20.058 -45.578 -24.371 1.00 41.91 85 PRO A CA 1
ATOM 654 C C . PRO A 1 85 ? -21.160 -46.169 -25.273 1.00 41.91 85 PRO A C 1
ATOM 656 O O . PRO A 1 85 ? -21.246 -45.849 -26.457 1.00 41.91 85 PRO A O 1
ATOM 659 N N . ARG A 1 86 ? -22.006 -47.037 -24.700 1.00 36.62 86 ARG A N 1
ATOM 660 C CA . ARG A 1 86 ? -23.226 -47.580 -25.326 1.00 36.62 86 ARG A CA 1
ATOM 661 C C . ARG A 1 86 ? -24.395 -46.599 -25.171 1.00 36.62 86 ARG A C 1
ATOM 663 O O . ARG A 1 86 ? -24.503 -45.933 -24.146 1.00 36.62 86 ARG A O 1
ATOM 670 N N . GLY A 1 87 ? -25.238 -46.541 -26.203 1.00 32.72 87 GLY A N 1
ATOM 671 C CA . GLY A 1 87 ? -26.366 -45.621 -26.348 1.00 32.72 87 GLY A CA 1
ATOM 672 C C . GLY A 1 87 ? -27.566 -45.892 -25.434 1.00 32.72 87 GLY A C 1
ATOM 673 O O . GLY A 1 87 ? -27.749 -46.992 -24.914 1.00 32.72 87 GLY A O 1
ATOM 674 N N . VAL A 1 88 ? -28.376 -44.845 -25.272 1.00 32.81 88 VAL A N 1
ATOM 675 C CA . VAL A 1 88 ? -29.629 -44.797 -24.510 1.00 32.81 88 VAL A CA 1
ATOM 676 C C . VAL A 1 88 ? -30.797 -45.043 -25.467 1.00 32.81 88 VAL A C 1
ATOM 678 O O . VAL A 1 88 ? -30.893 -44.386 -26.502 1.00 32.81 88 VAL A O 1
ATOM 681 N N . VAL A 1 89 ? -31.675 -45.986 -25.120 1.00 34.88 89 VAL A N 1
ATOM 682 C CA . VAL A 1 89 ? -32.937 -46.266 -25.820 1.00 34.88 89 VAL A CA 1
ATOM 683 C C . VAL A 1 89 ? -34.073 -45.574 -25.068 1.00 34.88 89 VAL A C 1
ATOM 685 O O . VAL A 1 89 ? -34.175 -45.690 -23.848 1.00 34.88 89 VAL A O 1
ATOM 688 N N . ALA A 1 90 ? -34.909 -44.851 -25.811 1.00 37.81 90 ALA A N 1
ATOM 689 C CA . ALA A 1 90 ? -36.149 -44.250 -25.341 1.00 37.81 90 ALA A CA 1
ATOM 690 C C . ALA A 1 90 ? -37.266 -45.302 -25.248 1.00 37.81 90 ALA A C 1
ATOM 692 O O . ALA A 1 90 ? -37.391 -46.150 -26.129 1.00 37.81 90 ALA A O 1
ATOM 693 N N . ALA A 1 91 ? -38.117 -45.196 -24.229 1.00 32.72 91 ALA A N 1
ATOM 694 C CA . ALA A 1 91 ? -39.409 -45.869 -24.198 1.00 32.72 91 ALA A CA 1
ATOM 695 C C . ALA A 1 91 ? -40.466 -44.918 -23.627 1.00 32.72 91 ALA A C 1
ATOM 697 O O . ALA A 1 91 ? -40.361 -44.441 -22.498 1.00 32.72 91 ALA A O 1
ATOM 698 N N . SER A 1 92 ? -41.466 -44.640 -24.456 1.00 35.03 92 SER A N 1
ATOM 699 C CA . SER A 1 92 ? -42.745 -44.040 -24.107 1.00 35.03 92 SER A CA 1
ATOM 700 C C . SER A 1 92 ? -43.722 -45.135 -23.666 1.00 35.03 92 SER A C 1
ATOM 702 O O . SER A 1 92 ? -43.675 -46.257 -24.164 1.00 35.03 92 SER A O 1
ATOM 704 N N . SER A 1 93 ? -44.644 -44.813 -22.762 1.00 33.00 93 SER A N 1
ATOM 705 C CA . SER A 1 93 ? -46.066 -45.158 -22.913 1.00 33.00 93 SER A CA 1
ATOM 706 C C . SER A 1 93 ? -46.891 -44.580 -21.766 1.00 33.00 93 SER A C 1
ATOM 708 O O . SER A 1 93 ? -46.459 -44.486 -20.620 1.00 33.00 93 SER A O 1
ATOM 710 N N . ALA A 1 94 ? -48.080 -44.140 -22.155 1.00 36.16 94 ALA A N 1
ATOM 711 C CA . ALA A 1 94 ? -49.126 -43.550 -21.350 1.00 36.16 94 ALA A CA 1
ATOM 712 C C . ALA A 1 94 ? -50.035 -44.627 -20.740 1.00 36.16 94 ALA A C 1
ATOM 714 O O . ALA A 1 94 ? -50.211 -45.688 -21.336 1.00 36.16 94 ALA A O 1
ATOM 715 N N . ALA A 1 95 ? -50.696 -44.306 -19.625 1.00 34.50 95 ALA A N 1
ATOM 716 C CA . ALA A 1 95 ? -52.002 -44.868 -19.284 1.00 34.50 95 ALA A CA 1
ATOM 717 C C . ALA A 1 95 ? -52.749 -43.952 -18.299 1.00 34.50 95 ALA A C 1
ATOM 719 O O . ALA A 1 95 ? -52.290 -43.687 -17.190 1.00 34.50 95 ALA A O 1
ATOM 720 N N . GLU A 1 96 ? -53.908 -43.478 -18.750 1.00 38.09 96 GLU A N 1
ATOM 721 C CA . GLU A 1 96 ? -54.923 -42.722 -18.019 1.00 38.09 96 GLU A CA 1
ATOM 722 C C . GLU A 1 96 ? -55.712 -43.570 -17.007 1.00 38.09 96 GLU A C 1
ATOM 724 O O . GLU A 1 96 ? -55.857 -44.784 -17.183 1.00 38.09 96 GLU A O 1
ATOM 729 N N . ARG A 1 97 ? -56.313 -42.859 -16.033 1.00 33.81 97 ARG A N 1
ATOM 730 C CA . ARG A 1 97 ? -57.600 -43.053 -15.305 1.00 33.81 97 ARG A CA 1
ATOM 731 C C . ARG A 1 97 ? -57.385 -42.540 -13.870 1.00 33.81 97 ARG A C 1
ATOM 733 O O . ARG A 1 97 ? -56.449 -42.974 -13.222 1.00 33.81 97 ARG A O 1
ATOM 740 N N . GLY A 1 98 ? -58.141 -41.630 -13.260 1.00 33.28 98 GLY A N 1
ATOM 741 C CA . GLY A 1 98 ? -59.497 -41.116 -13.451 1.00 33.28 98 GLY A CA 1
ATOM 742 C C . GLY A 1 98 ? -60.149 -41.003 -12.054 1.00 33.28 98 GLY A C 1
ATOM 743 O O . GLY A 1 98 ? -59.919 -41.889 -11.235 1.00 33.28 98 GLY A O 1
ATOM 744 N N . ARG A 1 99 ? -61.000 -39.978 -11.834 1.00 35.50 99 ARG A N 1
ATOM 745 C CA . ARG A 1 99 ? -61.813 -39.625 -10.625 1.00 35.50 99 ARG A CA 1
ATOM 746 C C . ARG A 1 99 ? -61.158 -38.673 -9.607 1.00 35.50 99 ARG A C 1
ATOM 748 O O . ARG A 1 99 ? -59.993 -38.837 -9.296 1.00 35.50 99 ARG A O 1
ATOM 755 N N . SER A 1 100 ? -61.852 -37.775 -8.900 1.00 34.91 100 SER A N 1
ATOM 756 C CA . SER A 1 100 ? -63.009 -36.871 -9.111 1.00 34.91 100 SER A CA 1
ATOM 757 C C . SER A 1 100 ? -63.303 -36.190 -7.753 1.00 34.91 100 SER A C 1
ATOM 759 O O . SER A 1 100 ? -63.181 -36.871 -6.741 1.00 34.91 100 SER A O 1
ATOM 761 N N . MET A 1 101 ? -63.818 -34.946 -7.764 1.00 33.50 101 MET A N 1
ATOM 762 C CA . MET A 1 101 ? -64.591 -34.242 -6.697 1.00 33.50 101 MET A CA 1
ATOM 763 C C . MET A 1 101 ? -63.815 -33.717 -5.464 1.00 33.50 101 MET A C 1
ATOM 765 O O . MET A 1 101 ? -63.398 -34.479 -4.606 1.00 33.50 101 MET A O 1
ATOM 769 N N . SER A 1 102 ? -63.575 -32.403 -5.351 1.00 33.38 102 SER A N 1
ATOM 770 C CA . SER A 1 102 ? -64.357 -31.365 -4.613 1.00 33.38 102 SER A CA 1
ATOM 771 C C . SER A 1 102 ? -63.440 -30.804 -3.499 1.00 33.38 102 SER A C 1
ATOM 773 O O . SER A 1 102 ? -62.584 -31.536 -3.027 1.00 33.38 102 SER A O 1
ATOM 775 N N . ALA A 1 103 ? -63.437 -29.549 -3.055 1.00 34.94 103 ALA A N 1
ATOM 776 C CA . ALA A 1 103 ? -64.458 -28.522 -3.007 1.00 34.94 103 ALA A CA 1
ATOM 777 C C . ALA A 1 103 ? -63.834 -27.114 -3.128 1.00 34.94 103 ALA A C 1
ATOM 779 O O . ALA A 1 103 ? -62.641 -26.900 -2.913 1.00 34.94 103 ALA A O 1
ATOM 780 N N . ALA A 1 104 ? -64.692 -26.167 -3.490 1.00 35.41 104 ALA A N 1
ATOM 781 C CA . ALA A 1 104 ? -64.410 -24.758 -3.695 1.00 35.41 104 ALA A CA 1
ATOM 782 C C . ALA A 1 104 ? -64.324 -23.969 -2.378 1.00 35.41 104 ALA A C 1
ATOM 784 O O . ALA A 1 104 ? -65.144 -24.168 -1.485 1.00 35.41 104 ALA A O 1
ATOM 785 N N . THR A 1 105 ? -63.435 -22.972 -2.338 1.00 36.53 105 THR A N 1
ATOM 786 C CA . THR A 1 105 ? -63.561 -21.821 -1.434 1.00 36.53 105 THR A CA 1
ATOM 787 C C . THR A 1 105 ? -63.471 -20.547 -2.265 1.00 36.53 105 THR A C 1
ATOM 789 O O . THR A 1 105 ? -62.456 -20.251 -2.892 1.00 36.53 105 THR A O 1
ATOM 792 N N . ALA A 1 106 ? -64.586 -19.823 -2.297 1.00 37.72 106 ALA A N 1
ATOM 793 C CA . ALA A 1 106 ? -64.790 -18.591 -3.036 1.00 37.72 106 ALA A CA 1
ATOM 794 C C . ALA A 1 106 ? -64.030 -17.409 -2.408 1.00 37.72 106 ALA A C 1
ATOM 796 O O . ALA A 1 106 ? -64.170 -17.136 -1.216 1.00 37.72 106 ALA A O 1
ATOM 797 N N . VAL A 1 107 ? -63.301 -16.647 -3.229 1.00 42.19 107 VAL A N 1
ATOM 798 C CA . VAL A 1 107 ? -62.754 -15.332 -2.866 1.00 42.19 107 VAL A CA 1
ATOM 799 C C . VAL A 1 107 ? -63.496 -14.261 -3.668 1.00 42.19 107 VAL A C 1
ATOM 801 O O . VAL A 1 107 ? -63.521 -14.279 -4.896 1.00 42.19 107 VAL A O 1
ATOM 804 N N . LYS A 1 108 ? -64.150 -13.347 -2.943 1.00 43.84 108 LYS A N 1
ATOM 805 C CA . LYS A 1 108 ? -64.938 -12.216 -3.461 1.00 43.84 108 LYS A CA 1
ATOM 806 C C . LYS A 1 108 ? -64.069 -11.229 -4.265 1.00 43.84 108 LYS A C 1
ATOM 808 O O . LYS A 1 108 ? -62.975 -10.902 -3.805 1.00 43.84 108 LYS A O 1
ATOM 813 N N . PRO A 1 109 ? -64.573 -10.636 -5.365 1.00 43.41 109 PRO A N 1
ATOM 814 C CA . PRO A 1 109 ? -63.887 -9.541 -6.041 1.00 43.41 109 PRO A CA 1
ATOM 815 C C . PRO A 1 109 ? -64.071 -8.228 -5.265 1.00 43.41 109 PRO A C 1
ATOM 817 O O . PRO A 1 109 ? -65.182 -7.830 -4.901 1.00 43.41 109 PRO A O 1
ATOM 820 N N . ARG A 1 110 ? -62.955 -7.547 -4.988 1.00 42.44 110 ARG A N 1
ATOM 821 C CA . ARG A 1 110 ? -62.921 -6.245 -4.318 1.00 42.44 110 ARG A CA 1
ATOM 822 C C . ARG A 1 110 ? -63.215 -5.150 -5.343 1.00 42.44 110 ARG A C 1
ATOM 824 O O . ARG A 1 110 ? -62.469 -4.973 -6.297 1.00 42.44 110 ARG A O 1
ATOM 831 N N . ARG A 1 111 ? -64.314 -4.428 -5.103 1.00 41.75 111 ARG A N 1
ATOM 832 C CA . ARG A 1 111 ? -64.794 -3.282 -5.884 1.00 41.75 111 ARG A CA 1
ATOM 833 C C . ARG A 1 111 ? -63.700 -2.246 -6.141 1.00 41.75 111 ARG A C 1
ATOM 835 O O . ARG A 1 111 ? -63.126 -1.676 -5.212 1.00 41.75 111 ARG A O 1
ATOM 842 N N . GLU A 1 112 ? -63.538 -1.974 -7.422 1.00 43.19 112 GLU A N 1
ATOM 843 C CA . GLU A 1 112 ? -62.883 -0.830 -8.028 1.00 43.19 112 GLU A CA 1
ATOM 844 C C . GLU A 1 112 ? -63.593 0.461 -7.581 1.00 43.19 112 GLU A C 1
ATOM 846 O O . GLU A 1 112 ? -64.803 0.624 -7.751 1.00 43.19 112 GLU A O 1
ATOM 851 N N . ARG A 1 113 ? -62.852 1.367 -6.935 1.00 42.06 113 ARG A N 1
ATOM 852 C CA . ARG A 1 113 ? -63.280 2.748 -6.683 1.00 42.06 113 ARG A CA 1
ATOM 853 C C . ARG A 1 113 ? -62.404 3.661 -7.524 1.00 42.06 113 ARG A C 1
ATOM 855 O O . ARG A 1 113 ? -61.311 4.041 -7.114 1.00 42.06 113 ARG A O 1
ATOM 862 N N . THR A 1 114 ? -62.929 4.022 -8.682 1.00 43.81 114 THR A N 1
ATOM 863 C CA . THR A 1 114 ? -62.532 5.194 -9.451 1.00 43.81 114 THR A CA 1
ATOM 864 C C . THR A 1 114 ? -62.719 6.450 -8.595 1.00 43.81 114 THR A C 1
ATOM 866 O O . THR A 1 114 ? -63.795 6.707 -8.051 1.00 43.81 114 THR A O 1
ATOM 869 N N . ARG A 1 115 ? -61.649 7.238 -8.444 1.00 41.31 115 ARG A N 1
ATOM 870 C CA . ARG A 1 115 ? -61.712 8.634 -7.990 1.00 41.31 115 ARG A CA 1
ATOM 871 C C . ARG A 1 115 ? -61.287 9.551 -9.142 1.00 41.31 115 ARG A C 1
ATOM 873 O O . ARG A 1 115 ? -60.366 9.187 -9.873 1.00 41.31 115 ARG A O 1
ATOM 880 N N . PRO A 1 116 ? -61.955 10.706 -9.307 1.00 45.81 116 PRO A N 1
ATOM 881 C CA . PRO A 1 116 ? -61.771 11.592 -10.445 1.00 45.81 116 PRO A CA 1
ATOM 882 C C . PRO A 1 116 ? -60.543 12.492 -10.279 1.00 45.81 116 PRO A C 1
ATOM 884 O O . PRO A 1 116 ? -60.010 12.670 -9.182 1.00 45.81 116 PRO A O 1
ATOM 887 N N . GLY A 1 117 ? -60.111 13.034 -11.415 1.00 42.03 117 GLY A N 1
ATOM 888 C CA . GLY A 1 117 ? -58.831 13.691 -11.616 1.00 42.03 117 GLY A CA 1
ATOM 889 C C . GLY A 1 117 ? -58.549 14.903 -10.731 1.00 42.03 117 GLY A C 1
ATOM 890 O O . GLY A 1 117 ? -59.429 15.671 -10.346 1.00 42.03 117 GLY A O 1
ATOM 891 N N . ARG A 1 118 ? -57.251 15.111 -10.502 1.00 40.34 118 ARG A N 1
ATOM 892 C CA . ARG A 1 118 ? -56.671 16.423 -10.224 1.00 40.34 118 ARG A CA 1
ATOM 893 C C . ARG A 1 118 ? -55.439 16.622 -11.102 1.00 40.34 118 ARG A C 1
ATOM 895 O O . ARG A 1 118 ? -54.460 15.900 -10.970 1.00 40.34 118 ARG A O 1
ATOM 902 N N . GLY A 1 119 ? -55.582 17.598 -11.997 1.00 35.94 119 GLY A N 1
ATOM 903 C CA . GLY A 1 119 ? -54.574 18.437 -12.646 1.00 35.94 119 GLY A CA 1
ATOM 904 C C . GLY A 1 119 ? -53.152 17.906 -12.792 1.00 35.94 119 GLY A C 1
ATOM 905 O O . GLY A 1 119 ? -52.368 17.933 -11.847 1.00 35.94 119 GLY A O 1
ATOM 906 N N . LEU A 1 120 ? -52.793 17.595 -14.038 1.00 41.31 120 LEU A N 1
ATOM 907 C CA . LEU A 1 120 ? -51.425 17.660 -14.542 1.00 41.31 120 LEU A CA 1
ATOM 908 C C . LEU A 1 120 ? -50.918 19.106 -14.438 1.00 41.31 120 LEU A C 1
ATOM 910 O O . LEU A 1 120 ? -51.083 19.913 -15.348 1.00 41.31 120 LEU A O 1
ATOM 914 N N . GLY A 1 121 ? -50.312 19.437 -13.301 1.00 34.28 121 GLY A N 1
ATOM 915 C CA . GLY A 1 121 ? -49.381 20.550 -13.200 1.00 34.28 121 GLY A CA 1
ATOM 916 C C . GLY A 1 121 ? -47.992 20.042 -13.558 1.00 34.28 121 GLY A C 1
ATOM 917 O O . GLY A 1 121 ? -47.351 19.390 -12.736 1.00 34.28 121 GLY A O 1
ATOM 918 N N . LEU A 1 122 ? -47.535 20.331 -14.777 1.00 41.34 122 LEU A N 1
ATOM 919 C CA . LEU A 1 122 ? -46.131 20.230 -15.172 1.00 41.34 122 LEU A CA 1
ATOM 920 C C . LEU A 1 122 ? -45.303 21.126 -14.239 1.00 41.34 122 LEU A C 1
ATOM 922 O O . LEU A 1 122 ? -45.173 22.326 -14.463 1.00 41.34 122 LEU A O 1
ATOM 926 N N . ARG A 1 123 ? -44.761 20.552 -13.163 1.00 34.03 123 ARG A N 1
ATOM 927 C CA . ARG A 1 123 ? -43.652 21.157 -12.430 1.00 34.03 123 ARG A CA 1
ATOM 928 C C . ARG A 1 123 ? -42.370 20.620 -13.033 1.00 34.03 123 ARG A C 1
ATOM 930 O O . ARG A 1 123 ? -42.091 19.426 -12.960 1.00 34.03 123 ARG A O 1
ATOM 937 N N . ALA A 1 124 ? -41.641 21.534 -13.660 1.00 38.19 124 ALA A N 1
ATOM 938 C CA . ALA A 1 124 ? -40.282 21.333 -14.106 1.00 38.19 124 ALA A CA 1
ATOM 939 C C . ALA A 1 124 ? -39.448 20.691 -12.988 1.00 38.19 124 ALA A C 1
ATOM 941 O O . ALA A 1 124 ? -39.546 21.061 -11.815 1.00 38.19 124 ALA A O 1
ATOM 942 N N . PHE A 1 125 ? -38.658 19.704 -13.392 1.00 35.03 125 PHE A N 1
ATOM 943 C CA . PHE A 1 125 ? -37.629 19.063 -12.595 1.00 35.03 125 PHE A CA 1
ATOM 944 C C . PHE A 1 125 ? -36.733 20.116 -11.925 1.00 35.03 125 PHE A C 1
ATOM 946 O O . PHE A 1 125 ? -36.015 20.838 -12.611 1.00 35.03 125 PHE A O 1
ATOM 953 N N . SER A 1 126 ? -36.726 20.152 -10.592 1.00 33.28 126 SER A N 1
ATOM 954 C CA . SER A 1 126 ? -35.563 20.635 -9.841 1.00 33.28 126 SER A CA 1
ATOM 955 C C . SER A 1 126 ? -34.672 19.431 -9.548 1.00 33.28 126 SER A C 1
ATOM 957 O O . SER A 1 126 ? -35.105 18.544 -8.806 1.00 33.28 126 SER A O 1
ATOM 959 N N . PRO A 1 127 ? -33.448 19.353 -10.097 1.00 39.00 127 PRO A N 1
ATOM 960 C CA . PRO A 1 127 ? -32.483 18.371 -9.642 1.00 39.00 127 PRO A CA 1
ATOM 961 C C . PRO A 1 127 ? -32.032 18.704 -8.216 1.00 39.00 127 PRO A C 1
ATOM 963 O O . PRO A 1 127 ? -31.826 19.856 -7.836 1.00 39.00 127 PRO A O 1
ATOM 966 N N . PHE A 1 128 ? -31.908 17.643 -7.431 1.00 35.94 128 PHE A N 1
ATOM 967 C CA . PHE A 1 128 ? -31.451 17.622 -6.053 1.00 35.94 128 PHE A CA 1
ATOM 968 C C . PHE A 1 128 ? -30.024 18.191 -5.974 1.00 35.94 128 PHE A C 1
ATOM 970 O O . PHE A 1 128 ? -29.062 17.546 -6.384 1.00 35.94 128 PHE A O 1
ATOM 977 N N . THR A 1 129 ? -29.871 19.412 -5.461 1.00 35.53 129 THR A N 1
ATOM 978 C CA . THR A 1 129 ? -28.566 19.984 -5.119 1.00 35.53 129 THR A CA 1
ATOM 979 C C . THR A 1 129 ? -28.148 19.477 -3.741 1.00 35.53 129 THR A C 1
ATOM 981 O O . THR A 1 129 ? -28.496 20.068 -2.719 1.00 35.53 129 THR A O 1
ATOM 984 N N . SER A 1 130 ? -27.379 18.390 -3.692 1.00 39.22 130 SER A N 1
ATOM 985 C CA . SER A 1 130 ? -26.478 18.154 -2.563 1.00 39.22 130 SER A CA 1
ATOM 986 C C . SER A 1 130 ? -25.254 19.051 -2.749 1.00 39.22 130 SER A C 1
ATOM 988 O O . SER A 1 130 ? -24.554 18.907 -3.746 1.00 39.22 130 SER A O 1
ATOM 990 N N . SER A 1 131 ? -25.057 19.991 -1.821 1.00 39.16 131 SER A N 1
ATOM 991 C CA . SER A 1 131 ? -23.877 20.850 -1.614 1.00 39.16 131 SER A CA 1
ATOM 992 C C . SER A 1 131 ? -22.690 20.589 -2.561 1.00 39.16 131 SER A C 1
ATOM 994 O O . SER A 1 131 ? -21.760 19.850 -2.247 1.00 39.16 131 SER A O 1
ATOM 996 N N . ALA A 1 132 ? -22.734 21.219 -3.736 1.00 36.78 132 ALA A N 1
ATOM 997 C CA . ALA A 1 132 ? -21.613 21.319 -4.655 1.00 36.78 132 ALA A CA 1
ATOM 998 C C . ALA A 1 132 ? -20.872 22.624 -4.345 1.00 36.78 132 ALA A C 1
ATOM 1000 O O . ALA A 1 132 ? -21.317 23.713 -4.711 1.00 36.78 132 ALA A O 1
ATOM 1001 N N . LYS A 1 133 ? -19.737 22.528 -3.648 1.00 37.31 133 LYS A N 1
ATOM 1002 C CA . LYS A 1 133 ? -18.746 23.604 -3.652 1.00 37.31 133 LYS A CA 1
ATOM 1003 C C . LYS A 1 133 ? -18.018 23.576 -5.000 1.00 37.31 133 LYS A C 1
ATOM 1005 O O . LYS A 1 133 ? -17.267 22.652 -5.274 1.00 37.31 133 LYS A O 1
ATOM 1010 N N . SER A 1 134 ? -18.228 24.647 -5.762 1.00 35.81 134 SER A N 1
ATOM 1011 C CA . SER A 1 134 ? -17.377 25.180 -6.834 1.00 35.81 134 SER A CA 1
ATOM 1012 C C . SER A 1 134 ? -17.190 24.329 -8.098 1.00 35.81 134 SER A C 1
ATOM 1014 O O . SER A 1 134 ? -16.390 23.398 -8.162 1.00 35.81 134 SER A O 1
ATOM 1016 N N . ALA A 1 135 ? -17.887 24.749 -9.155 1.00 39.06 135 ALA A N 1
ATOM 1017 C CA . ALA A 1 135 ? -17.628 24.363 -10.530 1.00 39.06 135 ALA A CA 1
ATOM 1018 C C . ALA A 1 135 ? -16.362 25.068 -11.054 1.00 39.06 135 ALA A C 1
ATOM 1020 O O . ALA A 1 135 ? -16.381 26.257 -11.366 1.00 39.06 135 ALA A O 1
ATOM 1021 N N . ALA A 1 136 ? -15.277 24.312 -11.198 1.00 34.59 136 ALA A N 1
ATOM 1022 C CA . ALA A 1 136 ? -14.218 24.608 -12.155 1.00 34.59 136 ALA A CA 1
ATOM 1023 C C . ALA A 1 136 ? -14.375 23.618 -13.318 1.00 34.59 136 ALA A C 1
ATOM 1025 O O . ALA A 1 136 ? -14.527 22.420 -13.082 1.00 34.59 136 ALA A O 1
ATOM 1026 N N . GLY A 1 137 ? -14.401 24.120 -14.558 1.00 31.83 137 GLY A N 1
ATOM 1027 C CA . GLY A 1 137 ? -14.582 23.312 -15.772 1.00 31.83 137 GLY A CA 1
ATOM 1028 C C . GLY A 1 137 ? -13.537 22.196 -15.934 1.00 31.83 137 GLY A C 1
ATOM 1029 O O . GLY A 1 137 ? -12.591 22.122 -15.145 1.00 31.83 137 GLY A O 1
ATOM 1030 N N . PRO A 1 138 ? -13.668 21.327 -16.957 1.00 32.94 138 PRO A N 1
ATOM 1031 C CA . PRO A 1 138 ? -12.748 20.218 -17.182 1.00 32.94 138 PRO A CA 1
ATOM 1032 C C . PRO A 1 138 ? -11.373 20.766 -17.580 1.00 32.94 138 PRO A C 1
ATOM 1034 O O . PRO A 1 138 ? -11.038 20.917 -18.752 1.00 32.94 138 PRO A O 1
ATOM 1037 N N . ARG A 1 139 ? -10.554 21.090 -16.578 1.00 32.12 139 ARG A N 1
ATOM 1038 C CA . ARG A 1 139 ? -9.116 21.227 -16.752 1.00 32.12 139 ARG A CA 1
ATOM 1039 C C . ARG A 1 139 ? -8.630 19.846 -17.152 1.00 32.12 139 ARG A C 1
ATOM 1041 O O . ARG A 1 139 ? -8.754 18.909 -16.366 1.00 32.12 139 ARG A O 1
ATOM 1048 N N . SER A 1 140 ? -8.109 19.742 -18.372 1.00 32.91 140 SER A N 1
ATOM 1049 C CA . SER A 1 140 ? -7.179 18.690 -18.776 1.00 32.91 140 SER A CA 1
ATOM 1050 C C . SER A 1 140 ? -6.252 18.414 -17.591 1.00 32.91 140 SER A C 1
ATOM 1052 O O . SER A 1 140 ? -5.424 19.257 -17.230 1.00 32.91 140 SER A O 1
ATOM 1054 N N . ARG A 1 141 ? -6.498 17.302 -16.886 1.00 34.94 141 ARG A N 1
ATOM 1055 C CA . ARG A 1 141 ? -5.669 16.880 -15.763 1.00 34.94 141 ARG A CA 1
ATOM 1056 C C . ARG A 1 141 ? -4.344 16.510 -16.400 1.00 34.94 141 ARG A C 1
ATOM 1058 O O . ARG A 1 141 ? -4.227 15.459 -17.023 1.00 34.94 141 ARG A O 1
ATOM 1065 N N . ARG A 1 142 ? -3.359 17.407 -16.308 1.00 32.09 142 ARG A N 1
ATOM 1066 C CA . ARG A 1 142 ? -1.966 17.014 -16.500 1.00 32.09 142 ARG A CA 1
ATOM 1067 C C . ARG A 1 142 ? -1.740 15.874 -15.517 1.00 32.09 142 ARG A C 1
ATOM 1069 O O . ARG A 1 142 ? -1.791 16.108 -14.313 1.00 32.09 142 ARG A O 1
ATOM 1076 N N . ALA A 1 143 ? -1.595 14.661 -16.046 1.00 37.53 143 ALA A N 1
ATOM 1077 C CA . ALA A 1 143 ? -1.164 13.513 -15.272 1.00 37.53 143 ALA A CA 1
ATOM 1078 C C . ALA A 1 143 ? 0.088 13.953 -14.517 1.00 37.53 143 ALA A C 1
ATOM 1080 O O . ALA A 1 143 ? 1.051 14.440 -15.122 1.00 37.53 143 ALA A O 1
ATOM 1081 N N . HIS A 1 144 ? 0.011 13.912 -13.192 1.00 41.53 144 HIS A N 1
ATOM 1082 C CA . HIS A 1 144 ? 1.174 14.141 -12.366 1.00 41.53 144 HIS A CA 1
ATOM 1083 C C . HIS A 1 144 ? 2.093 12.952 -12.615 1.00 41.53 144 HIS A C 1
ATOM 1085 O O . HIS A 1 144 ? 1.897 11.886 -12.048 1.00 41.53 144 HIS A O 1
ATOM 1091 N N . VAL A 1 145 ? 3.086 13.136 -13.486 1.00 43.75 145 VAL A N 1
ATOM 1092 C CA . VAL A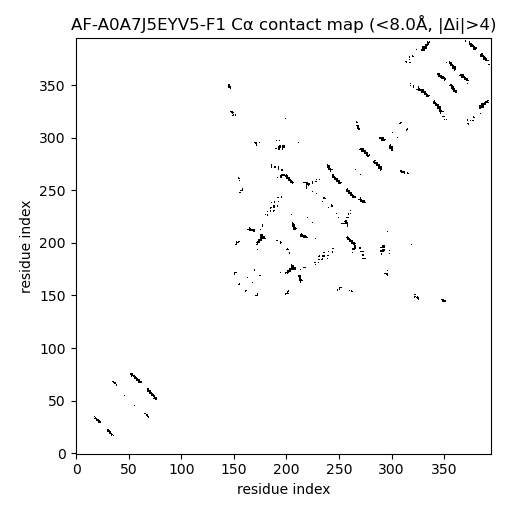 1 145 ? 4.267 12.278 -13.476 1.00 43.75 145 VAL A CA 1
ATOM 1093 C C . VAL A 1 145 ? 4.811 12.388 -12.057 1.00 43.75 145 VAL A C 1
ATOM 1095 O O . VAL A 1 145 ? 5.209 13.478 -11.635 1.00 43.75 145 VAL A O 1
ATOM 1098 N N . TYR A 1 146 ? 4.726 11.303 -11.288 1.00 50.50 146 TYR A N 1
ATOM 1099 C CA . TYR A 1 146 ? 5.237 11.241 -9.924 1.00 50.50 146 TYR A CA 1
ATOM 1100 C C . TYR A 1 146 ? 6.766 11.352 -9.983 1.00 50.50 146 TYR A C 1
ATOM 1102 O O . TYR A 1 146 ? 7.481 10.360 -10.017 1.00 50.50 146 TYR A O 1
ATOM 1110 N N . ALA A 1 147 ? 7.279 12.582 -10.044 1.00 44.31 147 ALA A N 1
ATOM 1111 C CA . ALA A 1 147 ? 8.706 12.891 -10.124 1.00 44.31 147 ALA A CA 1
ATOM 1112 C C . ALA A 1 147 ? 9.409 12.814 -8.751 1.00 44.31 147 ALA A C 1
ATOM 1114 O O . ALA A 1 147 ? 10.373 13.532 -8.496 1.00 44.31 147 ALA A O 1
ATOM 1115 N N . GLY A 1 148 ? 8.916 11.968 -7.850 1.00 55.31 148 GLY A N 1
ATOM 1116 C CA . GLY A 1 148 ? 9.476 11.752 -6.523 1.00 55.31 148 GLY A CA 1
ATOM 1117 C C . GLY A 1 148 ? 9.355 10.287 -6.139 1.00 55.31 148 GLY A C 1
ATOM 1118 O O . GLY A 1 148 ? 8.432 9.606 -6.585 1.00 55.31 148 GLY A O 1
ATOM 1119 N N . THR A 1 149 ? 10.288 9.811 -5.314 1.00 59.78 149 THR A N 1
ATOM 1120 C CA . THR A 1 149 ? 10.257 8.457 -4.757 1.00 59.78 149 THR A CA 1
ATOM 1121 C C . THR A 1 149 ? 8.895 8.222 -4.118 1.00 59.78 149 THR A C 1
ATOM 1123 O O . THR A 1 149 ? 8.558 8.859 -3.118 1.00 59.78 149 THR A O 1
ATOM 1126 N N . VAL A 1 150 ? 8.093 7.340 -4.715 1.00 63.16 150 VAL A N 1
ATOM 1127 C CA . VAL A 1 150 ? 6.802 6.964 -4.142 1.00 63.16 150 VAL A CA 1
ATOM 1128 C C . VAL A 1 150 ? 7.109 6.301 -2.798 1.00 63.16 150 VAL A C 1
ATOM 1130 O O . VAL A 1 150 ? 7.887 5.343 -2.779 1.00 63.16 150 VAL A O 1
ATOM 1133 N N . PRO A 1 151 ? 6.591 6.813 -1.667 1.00 69.44 151 PRO A N 1
ATOM 1134 C CA . PRO A 1 151 ? 6.914 6.254 -0.366 1.00 69.44 151 PRO A CA 1
ATOM 1135 C C . PRO A 1 151 ? 6.486 4.789 -0.345 1.00 69.44 151 PRO A C 1
ATOM 1137 O O . PRO A 1 151 ? 5.308 4.465 -0.497 1.00 69.44 151 PRO A O 1
ATOM 1140 N N . SER A 1 152 ? 7.459 3.893 -0.194 1.00 79.81 152 SER A N 1
ATOM 1141 C CA . SER A 1 152 ? 7.185 2.468 -0.091 1.00 79.81 152 SER A CA 1
ATOM 1142 C C . SER A 1 152 ? 6.427 2.199 1.203 1.00 79.81 152 SER A C 1
ATOM 1144 O O . SER A 1 152 ? 6.827 2.683 2.263 1.00 79.81 152 SER A O 1
ATOM 1146 N N . PHE A 1 153 ? 5.360 1.408 1.125 1.00 91.06 153 PHE A N 1
ATOM 1147 C CA . PHE A 1 153 ? 4.657 0.931 2.308 1.00 91.06 153 PHE A CA 1
ATOM 1148 C C . PHE A 1 153 ? 5.619 0.180 3.245 1.00 91.06 153 PHE A C 1
ATOM 1150 O O . PHE A 1 153 ? 6.283 -0.775 2.832 1.00 91.06 153 PHE A O 1
ATOM 1157 N N . SER A 1 154 ? 5.636 0.607 4.508 1.00 92.75 154 SER A N 1
ATOM 1158 C CA . SER A 1 154 ? 6.305 -0.063 5.622 1.00 92.75 154 SER A CA 1
ATOM 1159 C C . SER A 1 154 ? 5.274 -0.290 6.729 1.00 92.75 154 SER A C 1
ATOM 1161 O O . SER A 1 154 ? 4.626 0.676 7.142 1.00 92.75 154 SER A O 1
ATOM 1163 N N . PRO A 1 155 ? 5.080 -1.533 7.204 1.00 96.81 155 PRO A N 1
ATOM 1164 C CA . PRO A 1 155 ? 4.110 -1.810 8.252 1.00 96.81 155 PRO A CA 1
ATOM 1165 C C . PRO A 1 155 ? 4.551 -1.178 9.572 1.00 96.81 155 PRO A C 1
ATOM 1167 O O . PRO A 1 155 ? 5.730 -1.203 9.923 1.00 96.81 155 PRO A O 1
ATOM 1170 N N . VAL A 1 156 ? 3.588 -0.667 10.331 1.00 97.38 156 VAL A N 1
ATOM 1171 C CA . VAL A 1 156 ? 3.826 -0.115 11.664 1.00 97.38 156 VAL A CA 1
ATOM 1172 C C . VAL A 1 156 ? 3.772 -1.255 12.671 1.00 97.38 156 VAL A C 1
ATOM 1174 O O . VAL A 1 156 ? 2.713 -1.855 12.886 1.00 97.38 156 VAL A O 1
ATOM 1177 N N . ALA A 1 157 ? 4.912 -1.578 13.276 1.00 97.12 157 ALA A N 1
ATOM 1178 C CA . ALA A 1 157 ? 5.030 -2.670 14.237 1.00 97.12 157 ALA A CA 1
ATOM 1179 C C . ALA A 1 157 ? 5.159 -2.167 15.680 1.00 97.12 157 ALA A C 1
ATOM 1181 O O . ALA A 1 157 ? 4.800 -2.884 16.617 1.00 97.12 157 ALA A O 1
ATOM 1182 N N . SER A 1 158 ? 5.668 -0.951 15.855 1.00 97.88 158 SER A N 1
ATOM 1183 C CA . SER A 1 158 ? 6.082 -0.394 17.137 1.00 97.88 158 SER A CA 1
ATOM 1184 C C . SER A 1 158 ? 5.832 1.115 17.221 1.00 97.88 158 SER A C 1
ATOM 1186 O O . SER A 1 158 ? 5.440 1.757 16.248 1.00 97.88 158 SER A O 1
ATOM 1188 N N . LEU A 1 159 ? 6.070 1.690 18.403 1.00 97.31 159 LEU A N 1
ATOM 1189 C CA . LEU A 1 159 ? 5.937 3.130 18.642 1.00 97.31 159 LEU A CA 1
ATOM 1190 C C . LEU A 1 159 ? 6.897 3.951 17.764 1.00 97.31 159 LEU A C 1
ATOM 1192 O O . LEU A 1 159 ? 6.549 5.047 17.343 1.00 97.31 159 LEU A O 1
ATOM 1196 N N . GLN A 1 160 ? 8.089 3.421 17.477 1.00 97.06 160 GLN A N 1
ATOM 1197 C CA . GLN A 1 160 ? 9.114 4.093 16.670 1.00 97.06 160 GLN A CA 1
ATOM 1198 C C . GLN A 1 160 ? 8.712 4.230 15.197 1.00 97.06 160 GLN A C 1
ATOM 1200 O O . GLN A 1 160 ? 9.237 5.096 14.503 1.00 97.06 160 GLN A O 1
ATOM 1205 N N . ASP A 1 161 ? 7.779 3.395 14.739 1.00 96.31 161 ASP A N 1
ATOM 1206 C CA . ASP A 1 161 ? 7.280 3.401 13.364 1.00 96.31 161 ASP A CA 1
ATOM 1207 C C . ASP A 1 161 ? 6.120 4.393 13.173 1.00 96.31 161 ASP A C 1
ATOM 1209 O O . ASP A 1 161 ? 5.639 4.581 12.053 1.00 96.31 161 ASP A O 1
ATOM 1213 N N . LEU A 1 162 ? 5.624 5.005 14.257 1.00 95.94 162 LEU A N 1
ATOM 1214 C CA . LEU A 1 162 ? 4.544 5.978 14.177 1.00 95.94 162 LEU A CA 1
ATOM 1215 C C . LEU A 1 162 ? 5.023 7.286 13.529 1.00 95.94 162 LEU A C 1
ATOM 1217 O O . LEU A 1 162 ? 6.104 7.781 13.858 1.00 95.94 162 LEU A O 1
ATOM 1221 N N . PRO A 1 163 ? 4.208 7.899 12.652 1.00 94.88 163 PRO A N 1
ATOM 1222 C CA . PRO A 1 163 ? 4.562 9.166 12.033 1.00 94.88 163 PRO A CA 1
ATOM 1223 C C . PRO A 1 163 ? 4.703 10.281 13.074 1.00 94.88 163 PRO A C 1
ATOM 1225 O O . PRO A 1 163 ? 3.928 10.381 14.031 1.00 94.88 163 PRO A O 1
ATOM 1228 N N . VAL A 1 164 ? 5.681 11.164 12.874 1.00 94.75 164 VAL A N 1
ATOM 1229 C CA . VAL A 1 164 ? 5.862 12.325 13.751 1.00 94.75 164 VAL A CA 1
ATOM 1230 C C . VAL A 1 164 ? 4.761 13.344 13.452 1.00 94.75 164 VAL A C 1
ATOM 1232 O O . VAL A 1 164 ? 4.524 13.704 12.294 1.00 94.75 164 VAL A O 1
ATOM 1235 N N . VAL A 1 165 ? 4.095 13.825 14.501 1.00 95.69 165 VAL A N 1
ATOM 1236 C CA . VAL A 1 165 ? 3.042 14.848 14.420 1.00 95.69 165 VAL A CA 1
ATOM 1237 C C . VAL A 1 165 ? 3.527 16.065 13.622 1.00 95.69 165 VAL A C 1
ATOM 1239 O O . VAL A 1 165 ? 4.640 16.546 13.825 1.00 95.69 165 VAL A O 1
ATOM 1242 N N . GLY A 1 166 ? 2.706 16.546 12.687 1.00 91.62 166 GLY A N 1
ATOM 1243 C CA . GLY A 1 166 ? 2.996 17.699 11.828 1.00 91.62 166 GLY A CA 1
ATOM 1244 C C . GLY A 1 166 ? 3.981 17.448 10.680 1.00 91.62 166 GLY A C 1
ATOM 1245 O O . GLY A 1 166 ? 4.138 18.320 9.832 1.00 91.62 166 GLY A O 1
ATOM 1246 N N . SER A 1 167 ? 4.642 16.286 10.626 1.00 84.56 167 SER A N 1
ATOM 1247 C CA . SER A 1 167 ? 5.673 15.998 9.610 1.00 84.56 167 SER A CA 1
ATOM 1248 C C . SER A 1 167 ? 5.177 15.160 8.436 1.00 84.56 167 SER A C 1
ATOM 1250 O O . SER A 1 167 ? 5.739 15.226 7.345 1.00 84.56 167 SER A O 1
ATOM 1252 N N . THR A 1 168 ? 4.163 14.326 8.672 1.00 76.00 168 THR A N 1
ATOM 1253 C CA . THR A 1 168 ? 3.733 13.308 7.716 1.00 76.00 168 THR A CA 1
ATOM 1254 C C . THR A 1 168 ? 2.425 13.756 7.077 1.00 76.00 168 THR A C 1
ATOM 1256 O O . THR A 1 168 ? 1.384 13.678 7.740 1.00 76.00 168 THR A O 1
ATOM 1259 N N . PRO A 1 169 ? 2.459 14.252 5.826 1.00 78.25 169 PRO A N 1
ATOM 1260 C CA . PRO A 1 169 ? 1.240 14.440 5.066 1.00 78.25 169 PRO A CA 1
ATOM 1261 C C . PRO A 1 169 ? 0.612 13.073 4.772 1.00 78.25 169 PRO A C 1
ATOM 1263 O O . PRO A 1 169 ? 1.297 12.053 4.661 1.00 78.25 169 PRO A O 1
ATOM 1266 N N . GLU A 1 170 ? -0.702 13.069 4.630 1.00 75.12 170 GLU A N 1
ATOM 1267 C CA . GLU A 1 170 ? -1.517 11.952 4.206 1.00 75.12 170 GLU A CA 1
ATOM 1268 C C . GLU A 1 170 ? -1.018 11.570 2.819 1.00 75.12 170 GLU A C 1
ATOM 1270 O O . GLU A 1 170 ? -1.121 12.317 1.842 1.00 75.12 170 GLU A O 1
ATOM 1275 N N . ALA A 1 171 ? -0.371 10.415 2.773 1.00 79.50 171 ALA A N 1
ATOM 1276 C CA . ALA A 1 171 ? 0.205 9.873 1.565 1.00 79.50 171 ALA A CA 1
ATOM 1277 C C . ALA A 1 171 ? -0.703 8.778 1.007 1.00 79.50 171 ALA A C 1
ATOM 1279 O O . ALA A 1 171 ? -1.657 8.328 1.641 1.00 79.50 171 ALA A O 1
ATOM 1280 N N . SER A 1 172 ? -0.345 8.267 -0.167 1.00 83.44 172 SER A N 1
ATOM 1281 C CA . SER A 1 172 ? -0.997 7.094 -0.756 1.00 83.44 172 SER A CA 1
ATOM 1282 C C . SER A 1 172 ? -0.907 5.826 0.105 1.00 83.44 172 SER A C 1
ATOM 1284 O O . SER A 1 172 ? -1.605 4.861 -0.191 1.00 83.44 172 SER A O 1
ATOM 1286 N N . THR A 1 173 ? -0.075 5.820 1.152 1.00 92.00 173 THR A N 1
ATOM 1287 C CA . THR A 1 173 ? 0.174 4.687 2.057 1.00 92.00 173 THR A CA 1
ATOM 1288 C C . THR A 1 173 ? -0.322 4.907 3.488 1.00 92.00 173 THR A C 1
ATOM 1290 O O . THR A 1 173 ? -0.181 4.003 4.308 1.00 92.00 173 THR A O 1
ATOM 1293 N N . TRP A 1 174 ? -0.918 6.062 3.801 1.00 93.69 174 TRP A N 1
ATOM 1294 C CA . TRP A 1 174 ? -1.424 6.378 5.139 1.00 93.69 174 TRP A CA 1
ATOM 1295 C C . TRP A 1 174 ? -2.873 6.852 5.080 1.00 93.69 174 TRP A C 1
ATOM 1297 O O . TRP A 1 174 ? -3.245 7.630 4.206 1.00 93.69 174 TRP A O 1
ATOM 1307 N N . ASP A 1 175 ? -3.683 6.394 6.030 1.00 94.88 175 ASP A N 1
ATOM 1308 C CA . ASP A 1 175 ? -5.024 6.921 6.287 1.00 94.88 175 ASP A CA 1
ATOM 1309 C C . ASP A 1 175 ? -5.205 7.070 7.797 1.00 94.88 175 ASP A C 1
ATOM 1311 O O . ASP A 1 175 ? -5.028 6.108 8.545 1.00 94.88 175 ASP A O 1
ATOM 1315 N N . MET A 1 176 ? -5.513 8.273 8.272 1.00 95.62 176 MET A N 1
ATOM 1316 C CA . MET A 1 176 ? -5.566 8.566 9.704 1.00 95.62 176 MET A CA 1
ATOM 1317 C C . MET A 1 176 ? -7.010 8.787 10.133 1.00 95.62 176 MET A C 1
ATOM 1319 O O . MET A 1 176 ? -7.779 9.501 9.492 1.00 95.62 176 MET A O 1
ATOM 1323 N N . LYS A 1 177 ? -7.413 8.145 11.230 1.00 95.81 177 LYS A N 1
ATOM 1324 C CA . LYS A 1 177 ? -8.774 8.235 11.761 1.00 95.81 177 LYS A CA 1
ATOM 1325 C C . LYS A 1 177 ? -8.720 8.468 13.262 1.00 95.81 177 LYS A C 1
ATOM 1327 O O . LYS A 1 177 ? -8.187 7.659 14.017 1.00 95.81 177 LYS A O 1
ATOM 1332 N N . ALA A 1 178 ? -9.356 9.538 13.734 1.00 96.81 178 ALA A N 1
ATOM 1333 C CA . ALA A 1 178 ? -9.438 9.814 15.169 1.00 96.81 178 ALA A CA 1
ATOM 1334 C C . ALA A 1 178 ? -10.174 8.691 15.921 1.00 96.81 178 ALA A C 1
ATOM 1336 O O . ALA A 1 178 ? -9.740 8.258 16.983 1.00 96.81 178 ALA A O 1
ATOM 1337 N N . LYS A 1 179 ? -11.287 8.213 15.352 1.00 95.00 179 LYS A N 1
ATOM 1338 C CA . LYS A 1 179 ? -12.088 7.080 15.834 1.00 95.00 179 LYS A CA 1
ATOM 1339 C C . LYS A 1 179 ? -12.729 6.368 14.648 1.00 95.00 179 LYS A C 1
ATOM 1341 O O . LYS A 1 179 ? -12.995 7.004 13.627 1.00 95.00 179 LYS A O 1
ATOM 1346 N N . TYR A 1 180 ? -13.042 5.085 14.812 1.00 92.12 180 TYR A N 1
ATOM 1347 C CA . TYR A 1 180 ? -13.747 4.300 13.802 1.00 92.12 180 TYR A CA 1
ATOM 1348 C C . TYR A 1 180 ? -15.077 3.770 14.358 1.00 92.12 180 TYR A C 1
ATOM 1350 O O . TYR A 1 180 ? -15.062 2.975 15.295 1.00 92.12 180 TYR A O 1
ATOM 1358 N N . PRO A 1 181 ? -16.240 4.209 13.845 1.00 90.88 181 PRO A N 1
ATOM 1359 C CA . PRO A 1 181 ? -17.522 3.722 14.339 1.00 90.88 181 PRO A CA 1
ATOM 1360 C C . PRO A 1 181 ? -17.794 2.287 13.844 1.00 90.88 181 PRO A C 1
ATOM 1362 O O . PRO A 1 181 ? -17.707 2.037 12.640 1.00 90.88 181 PRO A O 1
ATOM 1365 N N . PRO A 1 182 ? -18.221 1.357 14.719 1.00 86.56 182 PRO A N 1
ATOM 1366 C CA . PRO A 1 182 ? -18.392 -0.058 14.371 1.00 86.56 182 PRO A CA 1
ATOM 1367 C C . PRO A 1 182 ? -19.541 -0.334 13.387 1.00 86.56 182 PRO A C 1
ATOM 1369 O O . PRO A 1 182 ? -19.638 -1.427 12.840 1.00 86.56 182 PRO A O 1
ATOM 1372 N N . SER A 1 183 ? -20.420 0.638 13.127 1.00 90.62 183 SER A N 1
ATOM 1373 C CA . SER A 1 183 ? -21.522 0.506 12.163 1.00 90.62 183 SER A CA 1
ATOM 1374 C C . SER A 1 183 ? -21.093 0.654 10.698 1.00 90.62 183 SER A C 1
ATOM 1376 O O . SER A 1 183 ? -21.909 0.459 9.797 1.00 90.62 183 SER A O 1
ATOM 1378 N N . LYS A 1 184 ? -19.829 1.005 10.430 1.00 94.12 184 LYS A N 1
ATOM 1379 C CA . LYS A 1 184 ? -19.324 1.326 9.087 1.00 94.12 184 LYS A CA 1
ATOM 1380 C C . LYS A 1 184 ? -18.491 0.205 8.460 1.00 94.12 184 LYS A C 1
A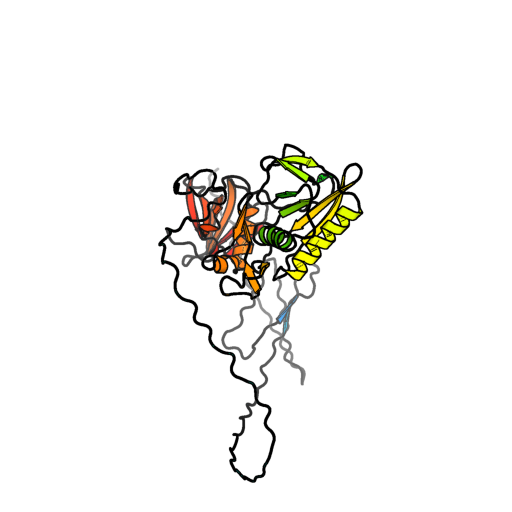TOM 1382 O O . LYS A 1 184 ? -17.460 0.460 7.849 1.00 94.12 184 LYS A O 1
ATOM 1387 N N . GLU A 1 185 ? -18.980 -1.033 8.522 1.00 95.31 185 GLU A N 1
ATOM 1388 C CA . GLU A 1 185 ? -18.256 -2.200 7.983 1.00 95.31 185 GLU A CA 1
ATOM 1389 C C . GLU A 1 185 ? -17.917 -2.081 6.490 1.00 95.31 185 GLU A C 1
ATOM 1391 O O . GLU A 1 185 ? -16.884 -2.564 6.033 1.00 95.31 185 GLU A O 1
ATOM 1396 N N . PHE A 1 186 ? -18.799 -1.453 5.702 1.00 96.00 186 PHE A N 1
ATOM 1397 C CA . PHE A 1 186 ? -18.530 -1.214 4.283 1.00 96.00 186 PHE A CA 1
ATOM 1398 C C . PHE A 1 186 ? -17.333 -0.287 4.082 1.00 96.00 186 PHE A C 1
ATOM 1400 O O . PHE A 1 186 ? -16.482 -0.583 3.252 1.00 96.00 186 PHE A O 1
ATOM 1407 N N . GLU A 1 187 ? -17.265 0.807 4.841 1.00 96.38 187 GLU A N 1
ATOM 1408 C CA . GLU A 1 187 ? -16.162 1.760 4.743 1.00 96.38 187 GLU A CA 1
ATOM 1409 C C . GLU A 1 187 ? -14.853 1.094 5.176 1.00 96.38 187 GLU A C 1
ATOM 1411 O O . GLU A 1 187 ? -13.860 1.227 4.474 1.00 96.38 187 GLU A O 1
ATOM 1416 N N . ALA A 1 188 ? -14.870 0.267 6.230 1.00 97.44 188 ALA A N 1
ATOM 1417 C CA . ALA A 1 188 ? -13.664 -0.409 6.712 1.00 97.44 188 ALA A CA 1
ATOM 1418 C C . ALA A 1 188 ? -13.125 -1.382 5.660 1.00 97.44 188 ALA A C 1
ATOM 1420 O O . ALA A 1 188 ? -11.935 -1.392 5.346 1.00 97.44 188 ALA A O 1
ATOM 1421 N N . ALA A 1 189 ? -14.021 -2.170 5.061 1.00 98.00 189 ALA A N 1
ATOM 1422 C CA . ALA A 1 189 ? -13.675 -3.063 3.964 1.00 98.00 189 ALA A CA 1
ATOM 1423 C C . ALA A 1 189 ? -13.197 -2.297 2.718 1.00 98.00 189 ALA A C 1
ATOM 1425 O O . ALA A 1 189 ? -12.256 -2.737 2.059 1.00 98.00 189 ALA A O 1
ATOM 1426 N N . LYS A 1 190 ? -13.823 -1.155 2.404 1.00 97.81 190 LYS A N 1
ATOM 1427 C CA . LYS A 1 190 ? -13.456 -0.284 1.281 1.00 97.81 190 LYS A CA 1
ATOM 1428 C C . LYS A 1 190 ? -12.050 0.281 1.446 1.00 97.81 190 LYS A C 1
ATOM 1430 O O . LYS A 1 190 ? -11.267 0.161 0.510 1.00 97.81 190 LYS A O 1
ATOM 1435 N N . ASP A 1 191 ? -11.728 0.834 2.610 1.00 97.25 191 ASP A N 1
ATOM 1436 C CA . ASP A 1 191 ? -10.422 1.440 2.884 1.00 97.25 191 ASP A CA 1
ATOM 1437 C C . ASP A 1 191 ? -9.311 0.377 2.831 1.00 97.25 191 ASP A C 1
ATOM 1439 O O . ASP A 1 191 ? -8.293 0.565 2.162 1.00 97.25 191 ASP A O 1
ATOM 1443 N N . VAL A 1 192 ? -9.541 -0.801 3.429 1.00 98.31 192 VAL A N 1
ATOM 1444 C CA . VAL A 1 192 ? -8.603 -1.933 3.339 1.00 98.31 192 VAL A CA 1
ATOM 1445 C C . VAL A 1 192 ? -8.419 -2.394 1.894 1.00 98.31 192 VAL A C 1
ATOM 1447 O O . VAL A 1 192 ? -7.292 -2.564 1.433 1.00 98.31 192 VAL A O 1
ATOM 1450 N N . ALA A 1 193 ? -9.504 -2.612 1.153 1.00 98.19 193 ALA A N 1
ATOM 1451 C CA . ALA A 1 193 ? -9.397 -3.054 -0.231 1.00 98.19 193 ALA A CA 1
ATOM 1452 C C . ALA A 1 193 ? -8.715 -2.001 -1.117 1.00 98.19 193 ALA A C 1
ATOM 1454 O O . ALA A 1 193 ? -7.943 -2.378 -1.994 1.00 98.19 193 ALA A O 1
ATOM 1455 N N . ALA A 1 194 ? -8.928 -0.705 -0.860 1.00 97.12 194 ALA A N 1
ATOM 1456 C CA . ALA A 1 194 ? -8.266 0.379 -1.580 1.00 97.12 194 ALA A CA 1
ATOM 1457 C C . ALA A 1 194 ? -6.740 0.314 -1.429 1.00 97.12 194 ALA A C 1
ATOM 1459 O O . ALA A 1 194 ? -6.030 0.392 -2.433 1.00 97.12 194 ALA A O 1
ATOM 1460 N N . PHE A 1 195 ? -6.240 0.110 -0.204 1.00 97.25 195 PHE A N 1
ATOM 1461 C CA . PHE A 1 195 ? -4.807 -0.069 0.045 1.00 97.25 195 PHE A CA 1
ATOM 1462 C C . PHE A 1 195 ? -4.268 -1.360 -0.563 1.00 97.25 195 PHE A C 1
ATOM 1464 O O . PHE A 1 195 ? -3.244 -1.335 -1.245 1.00 97.25 195 PHE A O 1
ATOM 1471 N N . ALA A 1 196 ? -4.970 -2.480 -0.376 1.00 97.12 196 ALA A N 1
ATOM 1472 C CA . ALA A 1 196 ? -4.559 -3.766 -0.933 1.00 97.12 196 ALA A CA 1
ATOM 1473 C C . ALA A 1 196 ? -4.505 -3.742 -2.471 1.00 97.12 196 ALA A C 1
ATOM 1475 O O . ALA A 1 196 ? -3.643 -4.383 -3.071 1.00 97.12 196 ALA A O 1
ATOM 1476 N N . ASN A 1 197 ? -5.400 -2.991 -3.117 1.00 95.19 197 ASN A N 1
ATOM 1477 C CA . ASN A 1 197 ? -5.419 -2.827 -4.569 1.00 95.19 197 ASN A CA 1
ATOM 1478 C C . ASN A 1 197 ? -4.330 -1.897 -5.096 1.00 95.19 197 ASN A C 1
ATOM 1480 O O . ASN A 1 197 ? -3.987 -2.025 -6.271 1.00 95.19 197 ASN A O 1
ATOM 1484 N N . HIS A 1 198 ? -3.764 -1.052 -4.237 1.00 92.56 198 HIS A N 1
ATOM 1485 C CA . HIS A 1 198 ? -2.656 -0.151 -4.534 1.00 92.56 198 HIS A CA 1
ATOM 1486 C C . HIS A 1 198 ? -1.316 -0.733 -4.021 1.00 92.56 198 HIS A C 1
ATOM 1488 O O . HIS A 1 198 ? -1.050 -1.926 -4.182 1.00 92.56 198 HIS A O 1
ATOM 1494 N N . LEU A 1 199 ? -0.464 0.094 -3.408 1.00 91.50 199 LEU A N 1
ATOM 1495 C CA . LEU A 1 199 ? 0.871 -0.257 -2.907 1.00 91.50 199 LEU A CA 1
ATOM 1496 C C . LEU A 1 199 ? 0.871 -0.855 -1.486 1.00 91.50 199 LEU A C 1
ATOM 1498 O O . LEU A 1 199 ? 1.937 -1.085 -0.913 1.00 91.50 199 LEU A O 1
ATOM 1502 N N . GLY A 1 200 ? -0.306 -1.130 -0.920 1.00 95.62 200 GLY A N 1
ATOM 1503 C CA . GLY A 1 200 ? -0.473 -1.348 0.514 1.00 95.62 200 GLY A CA 1
ATOM 1504 C C . GLY A 1 200 ? -0.511 -0.030 1.285 1.00 95.62 200 GLY A C 1
ATOM 1505 O O . GLY A 1 200 ? -0.463 1.056 0.704 1.00 95.62 200 GLY A O 1
ATOM 1506 N N . GLY A 1 201 ? -0.622 -0.120 2.603 1.00 96.62 201 GLY A N 1
ATOM 1507 C CA . GLY A 1 201 ? -0.665 1.052 3.468 1.00 96.62 201 GLY A CA 1
ATOM 1508 C C . GLY A 1 201 ? -1.093 0.730 4.889 1.00 96.62 201 GLY A C 1
ATOM 1509 O O . GLY A 1 201 ? -1.364 -0.422 5.226 1.00 96.62 201 GLY A O 1
ATOM 1510 N N . THR A 1 202 ? -1.169 1.765 5.714 1.00 97.69 202 THR A N 1
ATOM 1511 C CA . THR A 1 202 ? -1.566 1.664 7.115 1.00 97.69 202 THR A CA 1
ATOM 1512 C C . THR A 1 202 ? -2.740 2.588 7.387 1.00 97.69 202 THR A C 1
ATOM 1514 O O . THR A 1 202 ? -2.646 3.801 7.190 1.00 97.69 202 THR A O 1
ATOM 1517 N N . ILE A 1 203 ? -3.830 2.017 7.902 1.00 97.56 203 ILE A N 1
ATOM 1518 C CA . ILE A 1 203 ? -4.911 2.795 8.512 1.00 97.56 203 ILE A CA 1
ATOM 1519 C C . ILE A 1 203 ? -4.581 2.943 9.995 1.00 97.56 203 ILE A C 1
ATOM 1521 O O . ILE A 1 203 ? -4.428 1.943 10.698 1.00 97.56 203 ILE A O 1
ATOM 1525 N N . LEU A 1 204 ? -4.454 4.176 10.474 1.00 97.50 204 LEU A N 1
ATOM 1526 C CA . LEU A 1 204 ? -4.061 4.491 11.841 1.00 97.50 204 LEU A CA 1
ATOM 1527 C C . LEU A 1 204 ? -5.257 5.052 12.613 1.00 97.50 204 LEU A C 1
ATOM 1529 O O . LEU A 1 204 ? -5.688 6.181 12.379 1.00 97.50 204 LEU A O 1
ATOM 1533 N N . VAL A 1 205 ? -5.805 4.259 13.534 1.00 98.19 205 VAL A N 1
ATOM 1534 C CA . VAL A 1 205 ? -6.964 4.636 14.354 1.00 98.19 205 VAL A CA 1
ATOM 1535 C C . VAL A 1 205 ? -6.504 5.113 15.730 1.00 98.19 205 VAL A C 1
ATOM 1537 O O . VAL A 1 205 ? -5.690 4.463 16.383 1.00 98.19 205 VAL A O 1
ATOM 1540 N N . GLY A 1 206 ? -7.038 6.249 16.174 1.00 97.94 206 GLY A N 1
ATOM 1541 C CA . GLY A 1 206 ? -6.494 7.022 17.294 1.00 97.94 206 GLY A CA 1
ATOM 1542 C C . GLY A 1 206 ? -5.525 8.116 16.834 1.00 97.94 206 GLY A C 1
ATOM 1543 O O . GLY A 1 206 ? -4.711 8.589 17.620 1.00 97.94 206 GLY A O 1
ATOM 1544 N N . ALA A 1 207 ? -5.593 8.523 15.564 1.00 97.25 207 ALA A N 1
ATOM 1545 C CA . ALA A 1 207 ? -4.777 9.585 14.981 1.00 97.25 207 ALA A CA 1
ATOM 1546 C C . ALA A 1 207 ? -5.689 10.650 14.357 1.00 97.25 207 ALA A C 1
ATOM 1548 O O . ALA A 1 207 ? -6.453 10.364 13.437 1.00 97.25 207 ALA A O 1
ATOM 1549 N N . ALA A 1 208 ? -5.666 11.869 14.894 1.00 96.44 208 ALA A N 1
ATOM 1550 C CA . ALA A 1 208 ? -6.467 12.976 14.389 1.00 96.44 208 ALA A CA 1
ATOM 1551 C C . ALA A 1 208 ? -5.690 13.755 13.327 1.00 96.44 208 ALA A C 1
ATOM 1553 O O . ALA A 1 208 ? -4.607 14.281 13.600 1.00 96.44 208 ALA A O 1
ATOM 1554 N N . GLU A 1 209 ? -6.282 13.864 12.144 1.00 94.81 209 GLU A N 1
ATOM 1555 C CA . GLU A 1 209 ? -5.745 14.639 11.032 1.00 94.81 209 GLU A CA 1
ATOM 1556 C C . GLU A 1 209 ? -6.491 15.960 10.831 1.00 94.81 209 GLU A C 1
ATOM 1558 O O . GLU A 1 209 ? -7.667 16.104 11.181 1.00 94.81 209 GLU A O 1
ATOM 1563 N N . GLN A 1 210 ? -5.792 16.916 10.230 1.00 94.19 210 GLN A N 1
ATOM 1564 C CA . GLN A 1 210 ? -6.353 18.143 9.686 1.00 94.19 210 GLN A CA 1
ATOM 1565 C C . GLN A 1 210 ? -5.659 18.430 8.361 1.00 94.19 210 GLN A C 1
ATOM 1567 O O . GLN A 1 210 ? -4.432 18.417 8.301 1.00 94.19 210 GLN A O 1
ATOM 1572 N N . ASP A 1 211 ? -6.446 18.651 7.308 1.00 90.75 211 ASP A N 1
ATOM 1573 C CA . ASP A 1 211 ? -5.947 18.905 5.950 1.00 90.75 211 ASP A CA 1
ATOM 1574 C C . ASP A 1 211 ? -4.931 17.846 5.483 1.00 90.75 211 ASP A C 1
ATOM 1576 O O . ASP A 1 211 ? -3.896 18.155 4.892 1.00 90.75 211 ASP A O 1
ATOM 1580 N N . GLY A 1 212 ? -5.222 16.580 5.808 1.00 87.94 212 GLY A N 1
ATOM 1581 C CA . GLY A 1 212 ? -4.356 15.448 5.506 1.00 87.94 212 GLY A CA 1
ATOM 1582 C C . GLY A 1 212 ? -3.010 15.522 6.223 1.00 87.94 212 GLY A C 1
ATOM 1583 O O . GLY A 1 212 ? -2.021 15.069 5.687 1.00 87.94 212 GLY A O 1
ATOM 1584 N N . THR A 1 213 ? -2.892 16.150 7.389 1.00 91.88 213 THR A N 1
ATOM 1585 C CA . THR A 1 213 ? -1.664 16.101 8.197 1.00 91.88 213 THR A CA 1
ATOM 1586 C C . THR A 1 213 ? -2.002 15.647 9.605 1.00 91.88 213 THR A C 1
ATOM 1588 O O . THR A 1 213 ? -2.991 16.096 10.187 1.00 91.88 213 THR A O 1
ATOM 1591 N N . LEU A 1 214 ? -1.171 14.775 10.180 1.00 94.94 214 LEU A N 1
ATOM 1592 C CA . LEU A 1 214 ? -1.317 14.349 11.570 1.00 94.94 214 LEU A CA 1
ATOM 1593 C C . LEU A 1 214 ? -1.177 15.545 12.522 1.00 94.94 214 LEU A C 1
ATOM 1595 O O . LEU A 1 214 ? -0.089 16.103 12.649 1.00 94.94 214 LEU A O 1
ATOM 1599 N N . VAL A 1 215 ? -2.245 15.890 13.244 1.00 96.62 215 VAL A N 1
ATOM 1600 C CA . VAL A 1 215 ? -2.239 16.986 14.230 1.00 96.62 215 VAL A CA 1
ATOM 1601 C C . VAL A 1 215 ? -1.979 16.483 15.639 1.00 96.62 215 VAL A C 1
ATOM 1603 O O . VAL A 1 215 ? -1.293 17.148 16.409 1.00 96.62 215 VAL A O 1
ATOM 1606 N N . LYS A 1 216 ? -2.545 15.331 16.011 1.00 97.12 216 LYS A N 1
ATOM 1607 C CA . LYS A 1 216 ? -2.333 14.728 17.332 1.00 97.12 216 LYS A CA 1
ATOM 1608 C C . LYS A 1 216 ? -2.773 13.274 17.378 1.00 97.12 216 LYS A C 1
ATOM 1610 O O . LYS A 1 216 ? -3.689 12.868 16.662 1.00 97.12 216 LYS A O 1
ATOM 1615 N N . TYR A 1 217 ? -2.191 12.529 18.306 1.00 98.00 217 TYR A N 1
ATOM 1616 C CA . TYR A 1 217 ? -2.713 11.233 18.711 1.00 98.00 217 TYR A CA 1
ATOM 1617 C C . TYR A 1 217 ? -3.861 11.400 19.709 1.00 98.00 217 TYR A C 1
ATOM 1619 O O . TYR A 1 217 ? -3.875 12.308 20.539 1.00 98.00 217 TYR A O 1
ATOM 1627 N N . LEU A 1 218 ? -4.851 10.525 19.592 1.00 98.00 218 LEU A N 1
ATOM 1628 C CA . LEU A 1 218 ? -5.982 10.372 20.496 1.00 98.00 218 LEU A CA 1
ATOM 1629 C C . LEU A 1 218 ? -6.037 8.896 20.908 1.00 98.00 218 LEU A C 1
ATOM 1631 O O . LEU A 1 218 ? -6.827 8.143 20.331 1.00 98.00 218 LEU A O 1
ATOM 1635 N N . PRO A 1 219 ? -5.172 8.468 21.849 1.00 97.94 219 PRO A N 1
ATOM 1636 C CA . PRO A 1 219 ? -5.080 7.070 22.240 1.00 97.94 219 PRO A CA 1
ATOM 1637 C C . PRO A 1 219 ? -6.438 6.524 22.686 1.00 97.94 219 PRO A C 1
ATOM 1639 O O . PRO A 1 219 ? -7.165 7.143 23.465 1.00 97.94 219 PRO A O 1
ATOM 1642 N N . LEU A 1 220 ? -6.776 5.350 22.173 1.00 98.25 220 LEU A N 1
ATOM 1643 C CA . LEU A 1 220 ? -7.953 4.584 22.545 1.00 98.25 220 LEU A CA 1
ATOM 1644 C C . LEU A 1 220 ? -7.692 3.856 23.864 1.00 98.25 220 LEU A C 1
ATOM 1646 O O . LEU A 1 220 ? -6.563 3.463 24.162 1.00 98.25 220 LEU A O 1
ATOM 1650 N N . ASN A 1 221 ? -8.740 3.626 24.650 1.00 98.06 221 ASN A N 1
ATOM 1651 C CA . ASN A 1 221 ? -8.631 2.662 25.742 1.00 98.06 221 ASN A CA 1
ATOM 1652 C C . ASN A 1 221 ? -8.523 1.230 25.172 1.00 98.06 221 ASN A C 1
ATOM 1654 O O . ASN A 1 221 ? -8.750 0.997 23.984 1.00 98.06 221 ASN A O 1
ATOM 1658 N N . GLN A 1 222 ? -8.182 0.266 26.029 1.00 97.75 222 GLN A N 1
ATOM 1659 C CA . GLN A 1 222 ? -8.001 -1.134 25.632 1.00 97.75 222 GLN A CA 1
ATOM 1660 C C . GLN A 1 222 ? -9.237 -1.723 24.926 1.00 97.75 222 GLN A C 1
ATOM 1662 O O . GLN A 1 222 ? -9.090 -2.363 23.890 1.00 97.75 222 GLN A O 1
ATOM 1667 N N . SER A 1 223 ? -10.439 -1.483 25.464 1.00 97.38 223 SER A N 1
ATOM 1668 C CA . SER A 1 223 ? -11.689 -2.023 24.910 1.00 97.38 223 SER A CA 1
ATOM 1669 C C . SER A 1 223 ? -11.966 -1.466 23.516 1.00 97.38 223 SER A C 1
ATOM 1671 O O . SER A 1 223 ? -12.213 -2.228 22.590 1.00 97.38 223 SER A O 1
ATOM 1673 N N . ASP A 1 224 ? -11.851 -0.147 23.348 1.00 97.62 224 ASP A N 1
ATOM 1674 C CA . ASP A 1 224 ? -12.059 0.520 22.061 1.00 97.62 224 ASP A CA 1
ATOM 1675 C C . ASP A 1 224 ? -11.036 0.040 21.016 1.00 97.62 224 ASP A C 1
ATOM 1677 O O . ASP A 1 224 ? -11.375 -0.147 19.847 1.00 97.62 224 ASP A O 1
ATOM 1681 N N . ALA A 1 225 ? -9.779 -0.178 21.419 1.00 97.88 225 ALA A N 1
ATOM 1682 C CA . ALA A 1 225 ? -8.740 -0.696 20.533 1.00 97.88 225 ALA A CA 1
ATOM 1683 C C . ALA A 1 225 ? -9.033 -2.135 20.069 1.00 97.88 225 ALA A C 1
ATOM 1685 O O . ALA A 1 225 ? -8.833 -2.459 18.894 1.00 97.88 225 ALA A O 1
ATOM 1686 N N . ASP A 1 226 ? -9.534 -2.981 20.972 1.00 97.44 226 ASP A N 1
ATOM 1687 C CA . ASP A 1 226 ? -9.932 -4.359 20.670 1.00 97.44 226 ASP A CA 1
ATOM 1688 C C . ASP A 1 226 ? -11.166 -4.400 19.758 1.00 97.44 226 ASP A C 1
ATOM 1690 O O . ASP A 1 226 ? -11.193 -5.152 18.779 1.00 97.44 226 ASP A O 1
ATOM 1694 N N . ASP A 1 227 ? -12.141 -3.524 20.005 1.00 97.19 227 ASP A N 1
ATOM 1695 C CA . ASP A 1 227 ? -13.335 -3.383 19.173 1.00 97.19 227 ASP A CA 1
ATOM 1696 C C . ASP A 1 227 ? -12.997 -2.918 17.753 1.00 97.19 227 ASP A C 1
ATOM 1698 O O . ASP A 1 227 ? -13.553 -3.441 16.783 1.00 97.19 227 ASP A O 1
ATOM 1702 N N . VAL A 1 228 ? -12.058 -1.975 17.604 1.00 97.94 228 VAL A N 1
ATOM 1703 C CA . VAL A 1 228 ? -11.561 -1.536 16.291 1.00 97.94 228 VAL A CA 1
ATOM 1704 C C . VAL A 1 228 ? -10.898 -2.698 15.553 1.00 97.94 228 VAL A C 1
ATOM 1706 O O . VAL A 1 228 ? -11.232 -2.946 14.393 1.00 97.94 228 VAL A O 1
ATOM 1709 N N . ALA A 1 229 ? -10.002 -3.442 16.209 1.00 97.56 229 ALA A N 1
ATOM 1710 C CA . ALA A 1 229 ? -9.326 -4.583 15.592 1.00 97.56 229 ALA A CA 1
ATOM 1711 C C . ALA A 1 229 ? -10.330 -5.642 15.104 1.00 97.56 229 ALA A C 1
ATOM 1713 O O . ALA A 1 229 ? -10.325 -6.018 13.928 1.00 97.56 229 ALA A O 1
ATOM 1714 N N . ALA A 1 230 ? -11.259 -6.045 15.975 1.00 97.38 230 ALA A N 1
ATOM 1715 C CA . ALA A 1 230 ? -12.307 -7.004 15.642 1.00 97.38 230 ALA A CA 1
ATOM 1716 C C . ALA A 1 230 ? -13.258 -6.482 14.550 1.00 97.38 230 ALA A C 1
ATOM 1718 O O . ALA A 1 230 ? -13.750 -7.248 13.717 1.00 97.38 230 ALA A O 1
ATOM 1719 N N . HIS A 1 231 ? -13.544 -5.177 14.524 1.00 97.44 231 HIS A N 1
ATOM 1720 C CA . HIS A 1 231 ? -14.371 -4.564 13.489 1.00 97.44 231 HIS A CA 1
ATOM 1721 C C . HIS A 1 231 ? -13.730 -4.666 12.101 1.00 97.44 231 HIS A C 1
ATOM 1723 O O . HIS A 1 231 ? -14.408 -5.080 11.156 1.00 97.44 231 HIS A O 1
ATOM 1729 N N . PHE A 1 232 ? -12.442 -4.342 11.969 1.00 98.06 232 PHE A N 1
ATOM 1730 C CA . PHE A 1 232 ? -11.733 -4.466 10.694 1.00 98.06 232 PHE A CA 1
ATOM 1731 C C . PHE A 1 232 ? -11.645 -5.924 10.235 1.00 98.06 232 PHE A C 1
ATOM 1733 O O . PHE A 1 232 ? -11.955 -6.210 9.078 1.00 98.06 232 PHE A O 1
ATOM 1740 N N . GLU A 1 233 ? -11.326 -6.855 11.136 1.00 97.44 233 GLU A N 1
ATOM 1741 C CA . GLU A 1 233 ? -11.276 -8.286 10.817 1.00 97.44 233 GLU A CA 1
ATOM 1742 C C . GLU A 1 233 ? -12.624 -8.800 10.282 1.00 97.44 233 GLU A C 1
ATOM 1744 O O . GLU A 1 233 ? -12.688 -9.386 9.196 1.00 97.44 233 GLU A O 1
ATOM 1749 N N . ARG A 1 234 ? -13.729 -8.506 10.986 1.00 97.50 234 ARG A N 1
ATOM 1750 C CA . ARG A 1 234 ? -15.085 -8.883 10.546 1.00 97.50 234 ARG A CA 1
ATOM 1751 C C . ARG A 1 234 ? -15.462 -8.245 9.213 1.00 97.50 234 ARG A C 1
ATOM 1753 O O . ARG A 1 234 ? -16.015 -8.925 8.348 1.00 97.50 234 ARG A O 1
ATOM 1760 N N . SER A 1 235 ? -15.146 -6.964 9.030 1.00 97.44 235 SER A N 1
ATOM 1761 C CA . SER A 1 235 ? -15.454 -6.223 7.802 1.00 97.44 235 SER A CA 1
ATOM 1762 C C . SER A 1 235 ? -14.745 -6.832 6.594 1.00 97.44 235 SER A C 1
ATOM 1764 O O . SER A 1 235 ? -15.373 -7.091 5.564 1.00 97.44 235 SER A O 1
ATOM 1766 N N . VAL A 1 236 ? -13.456 -7.145 6.736 1.00 97.94 236 VAL A N 1
ATOM 1767 C CA . VAL A 1 236 ? -12.653 -7.776 5.684 1.00 97.94 236 VAL A CA 1
ATOM 1768 C C . VAL A 1 236 ? -13.161 -9.188 5.384 1.00 97.94 236 VAL A C 1
ATOM 1770 O O . VAL A 1 236 ? -13.434 -9.512 4.226 1.00 97.94 236 VAL A O 1
ATOM 1773 N N . ALA A 1 237 ? -13.380 -10.015 6.409 1.00 97.62 237 ALA A N 1
ATOM 1774 C CA . ALA A 1 237 ? -13.873 -11.382 6.241 1.00 97.62 237 ALA A CA 1
ATOM 1775 C C . ALA A 1 237 ? -15.273 -11.436 5.597 1.00 97.62 237 ALA A C 1
ATOM 1777 O O . ALA A 1 237 ? -15.547 -12.285 4.738 1.00 97.62 237 ALA A O 1
ATOM 1778 N N . GLY A 1 238 ? -16.160 -10.516 5.981 1.00 97.06 238 GLY A N 1
ATOM 1779 C CA . GLY A 1 238 ? -17.551 -10.469 5.535 1.00 97.06 238 GLY A CA 1
ATOM 1780 C C . GLY A 1 238 ? -17.774 -9.793 4.181 1.00 97.06 238 GLY A C 1
ATOM 1781 O O . GLY A 1 238 ? -18.814 -10.032 3.554 1.00 97.06 238 GLY A O 1
ATOM 1782 N N . ARG A 1 239 ? -16.840 -8.946 3.721 1.00 97.75 239 ARG A N 1
ATOM 1783 C CA . ARG A 1 239 ? -17.063 -8.096 2.537 1.00 97.75 239 ARG A CA 1
ATOM 1784 C C . ARG A 1 239 ? -15.970 -8.139 1.476 1.00 97.75 239 ARG A C 1
ATOM 1786 O O . ARG A 1 239 ? -16.303 -7.819 0.343 1.00 97.75 239 ARG A O 1
ATOM 1793 N N . CYS A 1 240 ? -14.733 -8.540 1.768 1.00 98.38 240 CYS A N 1
ATOM 1794 C CA . CYS A 1 240 ? -13.649 -8.524 0.774 1.00 98.38 240 CYS A CA 1
ATOM 1795 C C . CYS A 1 240 ? -13.467 -9.880 0.077 1.00 98.38 240 CYS A C 1
ATOM 1797 O O . CYS A 1 240 ? -13.420 -10.917 0.744 1.00 98.38 240 CYS A O 1
ATOM 1799 N N . ARG A 1 241 ? -13.330 -9.905 -1.256 1.00 97.56 241 ARG A N 1
ATOM 1800 C CA . ARG A 1 241 ? -12.995 -11.115 -2.032 1.00 97.56 241 ARG A CA 1
ATOM 1801 C C . ARG A 1 241 ? -11.993 -10.809 -3.164 1.00 97.56 241 ARG A C 1
ATOM 1803 O O . ARG A 1 241 ? -12.282 -9.932 -3.972 1.00 97.56 241 ARG A O 1
ATOM 1810 N N . PRO A 1 242 ? -10.872 -11.554 -3.270 1.00 96.75 242 PRO A N 1
ATOM 1811 C CA . PRO A 1 242 ? -10.345 -12.469 -2.248 1.00 96.75 242 PRO A CA 1
ATOM 1812 C C . PRO A 1 242 ? -10.050 -11.721 -0.928 1.00 96.75 242 PRO A C 1
ATOM 1814 O O . PRO A 1 242 ? -10.041 -10.493 -0.920 1.00 96.75 242 PRO A O 1
ATOM 1817 N N . PRO A 1 243 ? -9.883 -12.413 0.211 1.00 97.12 243 PRO A N 1
ATOM 1818 C CA . PRO A 1 243 ? -9.512 -11.738 1.450 1.00 97.12 243 PRO A CA 1
ATOM 1819 C C . PRO A 1 243 ? -8.075 -11.183 1.339 1.00 97.12 243 PRO A C 1
ATOM 1821 O O . PRO A 1 243 ? -7.162 -11.953 1.029 1.00 97.12 243 PRO A O 1
ATOM 1824 N N . PRO A 1 244 ? -7.852 -9.874 1.560 1.00 97.62 244 PRO A N 1
ATOM 1825 C CA . PRO A 1 244 ? -6.513 -9.297 1.609 1.00 97.62 244 PRO A CA 1
ATOM 1826 C C . PRO A 1 244 ? -5.740 -9.766 2.847 1.00 97.62 244 PRO A C 1
ATOM 1828 O O . PRO A 1 244 ? -6.332 -10.143 3.859 1.00 97.62 244 PRO A O 1
ATOM 1831 N N . LEU A 1 245 ? -4.408 -9.695 2.777 1.00 97.75 245 LEU A N 1
ATOM 1832 C CA . LEU A 1 245 ? -3.545 -9.899 3.938 1.00 97.75 245 LEU A CA 1
ATOM 1833 C C . LEU A 1 245 ? -3.512 -8.612 4.770 1.00 97.75 245 LEU A C 1
ATOM 1835 O O . LEU A 1 245 ? -2.999 -7.585 4.324 1.00 97.75 245 LEU A O 1
ATOM 1839 N N . VAL A 1 246 ? -4.058 -8.690 5.979 1.00 98.12 246 VAL A N 1
ATOM 1840 C CA . VAL A 1 246 ? -4.154 -7.574 6.923 1.00 98.12 246 VAL A CA 1
ATOM 1841 C C . VAL A 1 246 ? -3.526 -7.991 8.245 1.00 98.12 246 VAL A C 1
ATOM 1843 O O . VAL A 1 246 ? -3.778 -9.091 8.732 1.00 98.12 246 VAL A O 1
ATOM 1846 N N . GLU A 1 247 ? -2.718 -7.112 8.825 1.00 98.25 247 GLU A N 1
ATOM 1847 C CA . GLU A 1 247 ? -2.126 -7.288 10.146 1.00 98.25 247 GLU A CA 1
ATOM 1848 C C . GLU A 1 247 ? -2.508 -6.112 11.042 1.00 98.25 247 GLU A C 1
ATOM 1850 O O . GLU A 1 247 ? -2.192 -4.961 10.748 1.00 98.25 247 GLU A O 1
ATOM 1855 N N . THR A 1 248 ? -3.167 -6.398 12.160 1.00 98.25 248 THR A N 1
ATOM 1856 C CA . THR A 1 248 ? -3.542 -5.371 13.134 1.00 98.25 248 THR A CA 1
ATOM 1857 C C . THR A 1 248 ? -2.559 -5.350 14.298 1.00 98.25 248 THR A C 1
ATOM 1859 O O . THR A 1 248 ? -2.281 -6.380 14.917 1.00 98.25 248 THR A O 1
ATOM 1862 N N . LYS A 1 249 ? -2.046 -4.163 14.627 1.00 98.38 249 LYS A N 1
ATOM 1863 C CA . LYS A 1 249 ? -1.175 -3.918 15.779 1.00 98.38 249 LYS A CA 1
ATOM 1864 C C . LYS A 1 249 ? -1.800 -2.891 16.708 1.00 98.38 249 LYS A C 1
ATOM 1866 O O . LYS A 1 249 ? -2.217 -1.821 16.281 1.00 98.38 249 LYS A O 1
ATOM 1871 N N . ARG A 1 250 ? -1.821 -3.220 17.998 1.00 98.19 250 ARG A N 1
ATOM 1872 C CA . ARG A 1 250 ? -2.131 -2.284 19.082 1.00 98.19 250 ARG A CA 1
ATOM 1873 C C . ARG A 1 250 ? -0.803 -1.738 19.584 1.00 98.19 250 ARG A C 1
ATOM 1875 O O . ARG A 1 250 ? 0.020 -2.508 20.073 1.00 98.19 250 ARG A O 1
ATOM 1882 N N . ILE A 1 251 ? -0.590 -0.443 19.423 1.00 98.44 251 ILE A N 1
ATOM 1883 C CA . ILE A 1 251 ? 0.665 0.225 19.751 1.00 98.44 251 ILE A CA 1
ATOM 1884 C C . ILE A 1 251 ? 0.415 1.053 21.010 1.00 98.44 251 ILE A C 1
ATOM 1886 O O . ILE A 1 251 ? -0.392 1.984 20.952 1.00 98.44 251 ILE A O 1
ATOM 1890 N N . PRO A 1 252 ? 1.049 0.718 22.149 1.00 98.31 252 PRO A N 1
ATOM 1891 C CA . PRO A 1 252 ? 0.951 1.531 23.354 1.00 98.31 252 PRO A CA 1
ATOM 1892 C C . PRO A 1 252 ? 1.414 2.960 23.061 1.00 98.31 252 PRO A C 1
ATOM 1894 O O . PRO A 1 252 ? 2.512 3.154 22.544 1.00 98.31 252 PRO A O 1
ATOM 1897 N N . HIS A 1 253 ? 0.584 3.946 23.385 1.00 97.81 253 HIS A N 1
ATOM 1898 C CA . HIS A 1 253 ? 0.892 5.360 23.202 1.00 97.81 253 HIS A CA 1
ATOM 1899 C C . HIS A 1 253 ? 0.284 6.157 24.358 1.00 97.81 253 HIS A C 1
ATOM 1901 O O . HIS A 1 253 ? -0.936 6.174 24.536 1.00 97.81 253 HIS A O 1
ATOM 1907 N N . GLU A 1 254 ? 1.133 6.827 25.140 1.00 95.75 254 GLU A N 1
ATOM 1908 C CA . GLU A 1 254 ? 0.741 7.506 26.384 1.00 95.75 254 GLU A CA 1
ATOM 1909 C C . GLU A 1 254 ? -0.042 6.564 27.326 1.00 95.75 254 GLU A C 1
ATOM 1911 O O . GLU A 1 254 ? 0.465 5.507 27.696 1.00 95.75 254 GLU A O 1
ATOM 1916 N N . ALA A 1 255 ? -1.265 6.932 27.725 1.00 96.31 255 ALA A N 1
ATOM 1917 C CA . ALA A 1 255 ? -2.119 6.159 28.628 1.00 96.31 255 ALA A CA 1
ATOM 1918 C C . ALA A 1 255 ? -3.075 5.184 27.906 1.00 96.31 255 ALA A C 1
ATOM 1920 O O . ALA A 1 255 ? -3.968 4.619 28.540 1.00 96.31 255 ALA A O 1
ATOM 1921 N N . GLY A 1 256 ? -2.930 5.002 26.591 1.00 97.81 256 GLY A N 1
ATOM 1922 C CA . GLY A 1 256 ? -3.817 4.162 25.787 1.00 97.81 256 GLY A CA 1
ATOM 1923 C C . GLY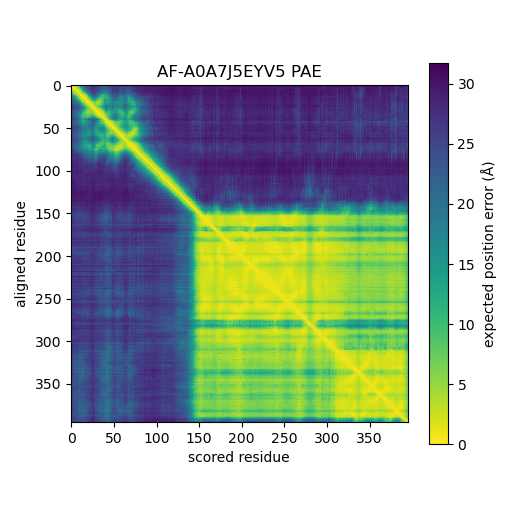 A 1 256 ? -3.106 3.513 24.603 1.00 97.81 256 GLY A C 1
ATOM 1924 O O . GLY A 1 256 ? -1.920 3.190 24.666 1.00 97.81 256 GLY A O 1
ATOM 1925 N N . TYR A 1 257 ? -3.850 3.313 23.516 1.00 98.56 257 TYR A N 1
ATOM 1926 C CA . TYR A 1 257 ? -3.387 2.609 22.327 1.00 98.56 257 TYR A CA 1
ATOM 1927 C C . TYR A 1 257 ? -3.743 3.346 21.044 1.00 98.56 257 TYR A C 1
ATOM 1929 O O . TYR A 1 257 ? -4.847 3.858 20.880 1.00 98.56 257 TYR A O 1
ATOM 1937 N N . VAL A 1 258 ? -2.828 3.314 20.088 1.00 98.31 258 VAL A N 1
ATOM 1938 C CA . VAL A 1 258 ? -3.115 3.592 18.680 1.00 98.31 258 VAL A CA 1
ATOM 1939 C C . VAL A 1 258 ? -3.204 2.248 17.962 1.00 98.31 258 VAL A C 1
ATOM 1941 O O . VAL A 1 258 ? -2.391 1.354 18.206 1.00 98.31 258 VAL A O 1
ATOM 1944 N N . VAL A 1 259 ? -4.201 2.069 17.100 1.00 98.50 259 VAL A N 1
ATOM 1945 C CA . VAL A 1 259 ? -4.380 0.822 16.345 1.00 98.50 259 VAL A CA 1
ATOM 1946 C C . VAL A 1 259 ? -3.911 1.036 14.915 1.00 98.50 259 VAL A C 1
ATOM 1948 O O . VAL A 1 259 ? -4.491 1.835 14.185 1.00 98.50 259 VAL A O 1
ATOM 1951 N N . ALA A 1 260 ? -2.876 0.308 14.512 1.00 98.44 260 ALA A N 1
ATOM 1952 C CA . ALA A 1 260 ? -2.410 0.257 13.135 1.00 98.44 260 ALA A CA 1
ATOM 1953 C C . ALA A 1 260 ? -3.012 -0.964 12.432 1.00 98.44 260 ALA A C 1
ATOM 1955 O O . ALA A 1 260 ? -2.826 -2.100 12.869 1.00 98.44 260 ALA A O 1
ATOM 1956 N N . ILE A 1 261 ? -3.728 -0.733 11.336 1.00 98.56 261 ILE A N 1
ATOM 1957 C CA . ILE A 1 261 ? -4.206 -1.770 10.425 1.00 98.56 261 ILE A CA 1
ATOM 1958 C C . ILE A 1 261 ? -3.282 -1.750 9.208 1.00 98.56 261 ILE A C 1
ATOM 1960 O O . ILE A 1 261 ? -3.475 -0.964 8.282 1.00 98.56 261 ILE A O 1
ATOM 1964 N N . ASN A 1 262 ? -2.252 -2.594 9.241 1.00 98.50 262 ASN A N 1
ATOM 1965 C CA . ASN A 1 262 ? -1.277 -2.742 8.168 1.00 98.50 262 ASN A CA 1
ATOM 1966 C C . ASN A 1 262 ? -1.879 -3.609 7.058 1.00 98.50 262 ASN A C 1
ATOM 1968 O O . ASN A 1 262 ? -2.195 -4.783 7.268 1.00 98.50 262 ASN A O 1
ATOM 1972 N N . VAL A 1 263 ? -2.031 -3.041 5.868 1.00 98.25 263 VAL A N 1
ATOM 1973 C CA . VAL A 1 263 ? -2.632 -3.694 4.707 1.00 98.25 263 VAL A CA 1
ATOM 1974 C C . VAL A 1 263 ? -1.555 -3.956 3.669 1.00 98.25 263 VAL A C 1
ATOM 1976 O O . VAL A 1 263 ? -0.973 -3.033 3.101 1.00 98.25 263 VAL A O 1
ATOM 1979 N N . TRP A 1 264 ? -1.311 -5.231 3.390 1.00 97.19 264 TRP A N 1
ATOM 1980 C CA . TRP A 1 264 ? -0.327 -5.629 2.394 1.00 97.19 264 TRP A CA 1
ATOM 1981 C C . TRP A 1 264 ? -0.904 -5.525 0.976 1.00 97.19 264 TRP A C 1
ATOM 1983 O O . TRP A 1 264 ? -2.084 -5.834 0.769 1.00 97.19 264 TRP A O 1
ATOM 1993 N N . PRO A 1 265 ? -0.088 -5.146 -0.025 1.00 95.88 265 PRO A N 1
ATOM 1994 C CA . PRO A 1 265 ? -0.537 -5.115 -1.409 1.00 95.88 265 PRO A CA 1
ATOM 1995 C C . PRO A 1 265 ? -0.910 -6.522 -1.889 1.00 95.88 265 PRO A C 1
ATOM 1997 O O . PRO A 1 265 ? -0.150 -7.484 -1.744 1.00 95.88 265 PRO A O 1
ATOM 2000 N N . ALA A 1 266 ? -2.081 -6.648 -2.506 1.00 94.88 266 ALA A N 1
ATOM 2001 C CA . ALA A 1 266 ? -2.524 -7.879 -3.136 1.00 94.88 266 ALA A CA 1
ATOM 2002 C C . ALA A 1 266 ? -1.760 -8.088 -4.450 1.00 94.88 266 ALA A C 1
ATOM 2004 O O . ALA A 1 266 ? -1.750 -7.213 -5.313 1.00 94.88 266 ALA A O 1
ATOM 2005 N N . LEU A 1 267 ? -1.126 -9.250 -4.626 1.00 90.31 267 LEU A N 1
ATOM 2006 C CA . LEU A 1 267 ? -0.323 -9.539 -5.826 1.00 90.31 267 LEU A CA 1
ATOM 2007 C C . LEU A 1 267 ? -1.103 -10.279 -6.914 1.00 90.31 267 LEU A C 1
ATOM 2009 O O . LEU A 1 267 ? -0.820 -10.120 -8.095 1.00 90.31 267 LEU A O 1
ATOM 2013 N N . ALA A 1 268 ? -2.043 -11.133 -6.511 1.00 89.00 268 ALA A N 1
ATOM 2014 C CA . ALA A 1 268 ? -2.631 -12.122 -7.410 1.00 89.00 268 ALA A CA 1
ATOM 2015 C C . ALA A 1 268 ? -3.856 -11.605 -8.173 1.00 89.00 268 ALA A C 1
ATOM 2017 O O . ALA A 1 268 ? -4.043 -11.954 -9.332 1.00 89.00 268 ALA A O 1
ATOM 2018 N N . ALA A 1 269 ? -4.706 -10.821 -7.512 1.00 91.88 269 ALA A N 1
ATOM 2019 C CA . ALA A 1 269 ? -5.958 -10.323 -8.063 1.00 91.88 269 ALA A CA 1
ATOM 2020 C C . ALA A 1 269 ? -6.405 -9.073 -7.290 1.00 91.88 269 ALA A C 1
ATOM 2022 O O . ALA A 1 269 ? -6.042 -8.936 -6.115 1.00 91.88 269 ALA A O 1
ATOM 2023 N N . PRO A 1 270 ? -7.207 -8.192 -7.910 1.00 94.94 270 PRO A N 1
ATOM 2024 C CA . PRO A 1 270 ? -7.810 -7.074 -7.213 1.00 94.94 270 PRO A CA 1
ATOM 2025 C C . PRO A 1 270 ? -8.846 -7.580 -6.200 1.00 94.94 270 PRO A C 1
ATOM 2027 O O . PRO A 1 270 ? -9.584 -8.537 -6.435 1.00 94.94 270 PRO A O 1
ATOM 2030 N N . ILE A 1 271 ? -8.888 -6.912 -5.059 1.00 97.56 271 ILE A N 1
ATOM 2031 C CA . ILE A 1 271 ? -9.800 -7.119 -3.948 1.00 97.56 271 ILE A CA 1
ATOM 2032 C C . ILE A 1 271 ? -11.102 -6.387 -4.250 1.00 97.56 271 ILE A C 1
ATOM 2034 O O . ILE A 1 271 ? -11.156 -5.156 -4.267 1.00 97.56 271 ILE A O 1
ATOM 2038 N N . GLY A 1 272 ? -12.159 -7.153 -4.488 1.00 97.62 272 GLY A N 1
ATOM 2039 C CA . GLY A 1 272 ? -13.516 -6.637 -4.561 1.00 97.62 272 GLY A CA 1
ATOM 2040 C C . GLY A 1 272 ? -14.113 -6.483 -3.167 1.00 97.62 272 GLY A C 1
ATOM 2041 O O . GLY A 1 272 ? -13.873 -7.303 -2.280 1.00 97.62 272 GLY A O 1
ATOM 2042 N N . VAL A 1 273 ? -14.944 -5.462 -2.991 1.00 98.19 273 VAL A N 1
ATOM 2043 C CA . VAL A 1 273 ? -15.739 -5.222 -1.788 1.00 98.19 273 VAL A CA 1
ATOM 2044 C C . VAL A 1 273 ? -17.207 -5.386 -2.120 1.00 98.19 273 VAL A C 1
ATOM 2046 O O . VAL A 1 273 ? -17.724 -4.797 -3.070 1.00 98.19 273 VAL A O 1
ATOM 2049 N N . ARG A 1 274 ? -17.893 -6.175 -1.300 1.00 97.12 274 ARG A N 1
ATOM 2050 C CA . ARG A 1 274 ? -19.322 -6.413 -1.419 1.00 97.12 274 ARG A CA 1
ATOM 2051 C C . ARG A 1 274 ? -20.120 -5.169 -1.029 1.00 97.12 274 ARG A C 1
ATOM 2053 O O . ARG A 1 274 ? -20.187 -4.787 0.150 1.00 97.12 274 ARG A O 1
ATOM 2060 N N . ALA A 1 275 ? -20.754 -4.569 -2.024 1.00 94.31 275 ALA A N 1
ATOM 2061 C CA . ALA A 1 275 ? -21.766 -3.536 -1.895 1.00 94.31 275 ALA A CA 1
ATOM 2062 C C . ALA A 1 275 ? -23.159 -4.170 -2.020 1.00 94.31 275 ALA A C 1
ATOM 2064 O O . ALA A 1 275 ? -23.357 -5.098 -2.799 1.00 94.31 275 ALA A O 1
ATOM 2065 N N . VAL A 1 276 ? -24.126 -3.681 -1.249 1.00 89.81 276 VAL A N 1
ATOM 2066 C CA . VAL A 1 276 ? -25.526 -4.101 -1.398 1.00 89.81 276 VAL A CA 1
ATOM 2067 C C . VAL A 1 276 ? -26.184 -3.134 -2.372 1.00 89.81 276 VAL A C 1
ATOM 2069 O O . VAL A 1 276 ? -26.118 -1.923 -2.158 1.00 89.81 276 VAL A O 1
ATOM 2072 N N . GLY A 1 277 ? -26.771 -3.657 -3.448 1.00 80.94 277 GLY A N 1
ATOM 2073 C CA . GLY A 1 277 ? -27.487 -2.845 -4.426 1.00 80.94 277 GLY A CA 1
ATOM 2074 C C . GLY A 1 277 ? -28.709 -2.151 -3.822 1.00 80.94 277 GLY A C 1
ATOM 2075 O O . GLY A 1 277 ? -29.388 -2.699 -2.950 1.00 80.94 277 GLY A O 1
ATOM 2076 N N . ASP A 1 278 ? -29.007 -0.940 -4.296 1.00 80.62 278 ASP A N 1
ATOM 2077 C CA . ASP A 1 278 ? -30.256 -0.270 -3.945 1.00 80.62 278 ASP A CA 1
ATOM 2078 C C . ASP A 1 278 ? -31.415 -0.886 -4.737 1.00 80.62 278 ASP A C 1
ATOM 2080 O O . ASP A 1 278 ? -31.600 -0.619 -5.927 1.00 80.62 278 ASP A O 1
ATOM 2084 N N . SER A 1 279 ? -32.245 -1.669 -4.046 1.00 82.50 279 SER A N 1
ATOM 2085 C CA . SER A 1 279 ? -33.472 -2.255 -4.604 1.00 82.50 279 SER A CA 1
ATOM 2086 C C . SER A 1 279 ? -34.379 -1.240 -5.319 1.00 82.50 279 SER A C 1
ATOM 2088 O O . SER A 1 279 ? -35.089 -1.616 -6.251 1.00 82.50 279 SER A O 1
ATOM 2090 N N . ARG A 1 280 ? -34.329 0.050 -4.950 1.00 85.81 280 ARG A N 1
ATOM 2091 C CA . ARG A 1 280 ? -35.102 1.124 -5.599 1.00 85.81 280 ARG A CA 1
ATOM 2092 C C . ARG A 1 280 ? -34.633 1.424 -7.019 1.00 85.81 280 ARG A C 1
ATOM 2094 O O . ARG A 1 280 ? -35.418 1.927 -7.815 1.00 85.81 280 ARG A O 1
ATOM 2101 N N . GLN A 1 281 ? -33.384 1.103 -7.341 1.00 81.88 281 GLN A N 1
ATOM 2102 C CA . GLN A 1 281 ? -32.803 1.250 -8.676 1.00 81.88 281 GLN A CA 1
ATOM 2103 C C . GLN A 1 281 ? -32.968 -0.020 -9.527 1.00 81.88 281 GLN A C 1
ATOM 2105 O O . GLN A 1 281 ? -32.366 -0.140 -10.588 1.00 81.88 281 GLN A O 1
ATOM 2110 N N . GLY A 1 282 ? -33.791 -0.974 -9.074 1.00 81.88 282 GLY A N 1
ATOM 2111 C CA . GLY A 1 282 ? -34.092 -2.203 -9.808 1.00 81.88 282 GLY A CA 1
ATOM 2112 C C . GLY A 1 282 ? -33.126 -3.359 -9.542 1.00 81.88 282 GLY A C 1
ATOM 2113 O O . GLY A 1 282 ? -33.322 -4.437 -10.099 1.00 81.88 282 GLY A O 1
ATOM 2114 N N . TRP A 1 283 ? -32.127 -3.184 -8.667 1.00 79.88 283 TRP A N 1
ATOM 2115 C CA . TRP A 1 283 ? -31.210 -4.251 -8.260 1.00 79.88 283 TRP A CA 1
ATOM 2116 C C . TRP A 1 283 ? -30.982 -4.253 -6.745 1.00 79.88 283 TRP A C 1
ATOM 2118 O O . TRP A 1 283 ? -30.327 -3.370 -6.206 1.00 79.88 283 TRP A O 1
ATOM 2128 N N . GLY A 1 284 ? -31.509 -5.265 -6.051 1.00 82.81 284 GLY A N 1
ATOM 2129 C CA . GLY A 1 284 ? -31.318 -5.465 -4.604 1.00 82.81 284 GLY A CA 1
ATOM 2130 C C . GLY A 1 284 ? -30.300 -6.551 -4.244 1.00 82.81 284 GLY A C 1
ATOM 2131 O O . GLY A 1 284 ? -30.276 -6.999 -3.101 1.00 82.81 284 GLY A O 1
ATOM 2132 N N . GLY A 1 285 ? -29.529 -7.039 -5.220 1.00 91.00 285 GLY A N 1
ATOM 2133 C CA . GLY A 1 285 ? -28.544 -8.099 -5.013 1.00 91.00 285 GLY A CA 1
ATOM 2134 C C . GLY A 1 285 ? -27.189 -7.581 -4.533 1.00 91.00 285 GLY A C 1
ATOM 2135 O O . GLY A 1 285 ? -26.919 -6.377 -4.532 1.00 91.00 285 GLY A O 1
ATOM 2136 N N . ASP A 1 286 ? -26.311 -8.517 -4.183 1.00 92.31 286 ASP A N 1
ATOM 2137 C CA . ASP A 1 286 ? -24.903 -8.222 -3.934 1.00 92.31 286 ASP A CA 1
ATOM 2138 C C . ASP A 1 286 ? -24.232 -7.730 -5.230 1.00 92.31 286 ASP A C 1
ATOM 2140 O O . ASP A 1 286 ? -24.405 -8.309 -6.305 1.00 92.31 286 ASP A O 1
ATOM 2144 N N . ALA A 1 287 ? -23.456 -6.658 -5.118 1.00 93.00 287 ALA A N 1
ATOM 2145 C CA . ALA A 1 287 ? -22.582 -6.126 -6.152 1.00 93.00 287 ALA A CA 1
ATOM 2146 C C . ALA A 1 287 ? -21.143 -6.078 -5.626 1.00 93.00 287 ALA A C 1
ATOM 2148 O O . ALA A 1 287 ? -20.906 -5.992 -4.420 1.00 93.00 287 ALA A O 1
ATOM 2149 N N . TRP A 1 288 ? -20.171 -6.124 -6.530 1.00 95.00 288 TRP A N 1
ATOM 2150 C CA . TRP A 1 288 ? -18.756 -6.043 -6.182 1.00 95.00 288 TRP A CA 1
ATOM 2151 C C . TRP A 1 288 ? -18.168 -4.781 -6.783 1.00 95.00 288 TRP A C 1
ATOM 2153 O O . TRP A 1 288 ? -18.249 -4.565 -7.989 1.00 95.00 288 TRP A O 1
ATOM 2163 N N . VAL A 1 289 ? -17.588 -3.950 -5.926 1.00 96.44 289 VAL A N 1
ATOM 2164 C CA . VAL A 1 289 ? -16.852 -2.751 -6.328 1.00 96.44 289 VAL A CA 1
ATOM 2165 C C . VAL A 1 289 ? -15.377 -2.945 -6.013 1.00 96.44 289 VAL A C 1
ATOM 2167 O O . VAL A 1 289 ? -15.036 -3.600 -5.033 1.00 96.44 289 VAL A O 1
ATOM 2170 N N . PHE A 1 290 ? -14.495 -2.384 -6.832 1.00 97.00 290 PHE A N 1
ATOM 2171 C CA . PHE A 1 290 ? -13.049 -2.560 -6.695 1.00 97.00 290 PHE A CA 1
ATOM 2172 C C . PHE A 1 290 ? -12.420 -1.208 -6.358 1.00 97.00 290 PHE A C 1
ATOM 2174 O O . PHE A 1 290 ? -12.094 -0.448 -7.269 1.00 97.00 290 PHE A O 1
ATOM 2181 N N . PRO A 1 291 ? -12.334 -0.841 -5.069 1.00 96.88 291 PRO A N 1
ATOM 2182 C CA . PRO A 1 291 ? -11.773 0.443 -4.680 1.00 96.88 291 PRO A CA 1
ATOM 2183 C C . PRO A 1 291 ? -10.264 0.479 -4.951 1.00 96.88 291 PRO A C 1
ATOM 2185 O O . PRO A 1 291 ? -9.572 -0.516 -4.752 1.00 96.88 291 PRO A O 1
ATOM 2188 N N . LEU A 1 292 ? -9.754 1.629 -5.374 1.00 92.94 292 LEU A N 1
ATOM 2189 C CA . LEU A 1 292 ? -8.340 1.910 -5.598 1.00 92.94 292 LEU A CA 1
ATOM 2190 C C . LEU A 1 292 ? -7.987 3.232 -4.913 1.00 92.94 292 LEU A C 1
ATOM 2192 O O . LEU A 1 292 ? -8.666 4.246 -5.107 1.00 92.94 292 LEU A O 1
ATOM 2196 N N . ARG A 1 293 ? -6.920 3.229 -4.112 1.00 91.50 293 ARG A N 1
ATOM 2197 C CA . ARG A 1 293 ? -6.391 4.449 -3.497 1.00 91.50 293 ARG A CA 1
ATOM 2198 C C . ARG A 1 293 ? -5.665 5.284 -4.560 1.00 91.50 293 ARG A C 1
ATOM 2200 O O . ARG A 1 293 ? -4.793 4.774 -5.252 1.00 91.50 293 ARG A O 1
ATOM 2207 N N . VAL A 1 294 ? -6.022 6.562 -4.672 1.00 87.88 294 VAL A N 1
ATOM 2208 C CA . VAL A 1 294 ? -5.387 7.556 -5.551 1.00 87.88 294 VAL A CA 1
ATOM 2209 C C . VAL A 1 294 ? -5.070 8.781 -4.700 1.00 87.88 294 VAL A C 1
ATOM 2211 O O . VAL A 1 294 ? -5.961 9.558 -4.350 1.00 87.88 294 VAL A O 1
ATOM 2214 N N . ALA A 1 295 ? -3.796 8.932 -4.332 1.00 86.56 295 ALA A N 1
ATOM 2215 C CA . ALA A 1 295 ? -3.353 9.897 -3.324 1.00 86.56 295 ALA A CA 1
ATOM 2216 C C . ALA A 1 295 ? -4.154 9.750 -2.009 1.00 86.56 295 ALA A C 1
ATOM 2218 O O . ALA A 1 295 ? -4.118 8.690 -1.385 1.00 86.56 295 ALA A O 1
ATOM 2219 N N . THR A 1 296 ? -4.890 10.783 -1.600 1.00 85.06 296 THR A N 1
ATOM 2220 C CA . THR A 1 296 ? -5.712 10.798 -0.376 1.00 85.06 296 THR A CA 1
ATOM 2221 C C . THR A 1 296 ? -7.134 10.277 -0.593 1.00 85.06 296 THR A C 1
ATOM 2223 O O . THR A 1 296 ? -7.898 10.093 0.349 1.00 85.06 296 THR A O 1
ATOM 2226 N N . GLN A 1 297 ? -7.529 10.028 -1.843 1.00 89.62 297 GLN A N 1
ATOM 2227 C CA . GLN A 1 297 ? -8.894 9.645 -2.185 1.00 89.62 297 GLN A CA 1
ATOM 2228 C C . GLN A 1 297 ? -8.990 8.164 -2.531 1.00 89.62 297 GLN A C 1
ATOM 2230 O O . GLN A 1 297 ? -8.035 7.532 -2.976 1.00 89.62 297 GLN A O 1
ATOM 2235 N N . THR A 1 298 ? -10.186 7.610 -2.357 1.00 92.31 298 THR A N 1
ATOM 2236 C CA . THR A 1 298 ? -10.525 6.284 -2.877 1.00 92.31 298 THR A CA 1
ATOM 2237 C C . THR A 1 298 ? -11.414 6.455 -4.097 1.00 92.31 298 THR A C 1
ATOM 2239 O O . THR A 1 298 ? -12.491 7.044 -4.010 1.00 92.31 298 THR A O 1
ATOM 2242 N N . THR A 1 299 ? -10.957 5.936 -5.228 1.00 93.81 299 THR A N 1
ATOM 2243 C CA . THR A 1 299 ? -11.731 5.827 -6.469 1.00 93.81 299 THR A CA 1
ATOM 2244 C C . THR A 1 299 ? -12.144 4.371 -6.681 1.00 93.81 299 THR A C 1
ATOM 2246 O O . THR A 1 299 ? -11.728 3.496 -5.925 1.00 93.81 299 THR A O 1
ATOM 2249 N N . PHE A 1 300 ? -12.993 4.086 -7.666 1.00 95.06 300 PHE A N 1
ATOM 2250 C CA . PHE A 1 300 ? -13.357 2.713 -8.021 1.00 95.06 300 PHE A CA 1
ATOM 2251 C C . PHE A 1 300 ? -12.825 2.393 -9.412 1.00 95.06 300 PHE A C 1
ATOM 2253 O O . PHE A 1 300 ? -12.976 3.205 -10.325 1.00 95.06 300 PHE A O 1
ATOM 2260 N N . LEU A 1 301 ? -12.234 1.209 -9.573 1.00 91.81 301 LEU A N 1
ATOM 2261 C CA . LEU A 1 301 ? -11.833 0.713 -10.881 1.00 91.81 301 LEU A CA 1
ATOM 2262 C C . LEU A 1 301 ? -13.067 0.550 -11.762 1.00 91.81 301 LEU A C 1
ATOM 2264 O O . LEU A 1 301 ? -14.047 -0.098 -11.379 1.00 91.81 301 LEU A O 1
ATOM 2268 N N . LEU A 1 302 ? -12.987 1.126 -12.955 1.00 91.62 302 LEU A N 1
ATOM 2269 C CA . LEU A 1 302 ? -13.998 0.946 -13.980 1.00 91.62 302 LEU A CA 1
ATOM 2270 C C . LEU A 1 302 ? -13.826 -0.422 -14.663 1.00 91.62 302 LEU A C 1
ATOM 2272 O O . LEU A 1 302 ? -12.701 -0.936 -14.720 1.00 91.62 302 LEU A O 1
ATOM 2276 N N . PRO A 1 303 ? -14.907 -1.019 -15.201 1.00 89.44 303 PRO A N 1
ATOM 2277 C CA . PRO A 1 303 ? -14.842 -2.301 -15.902 1.00 89.44 303 PRO A CA 1
ATOM 2278 C C . PRO A 1 303 ? -13.814 -2.341 -17.039 1.00 89.44 303 PRO A C 1
ATOM 2280 O O . PRO A 1 303 ? -13.245 -3.394 -17.302 1.00 89.44 303 PRO A O 1
ATOM 2283 N N . GLU A 1 304 ? -13.553 -1.206 -17.689 1.00 87.25 304 GLU A N 1
ATOM 2284 C CA . GLU A 1 304 ? -12.609 -1.079 -18.802 1.00 87.25 304 GLU A CA 1
ATOM 2285 C C . GLU A 1 304 ? -11.147 -1.177 -18.345 1.00 87.25 304 GLU A C 1
ATOM 2287 O O . GLU A 1 304 ? -10.295 -1.653 -19.090 1.00 87.25 304 GLU A O 1
ATOM 2292 N N . VAL A 1 305 ? -10.858 -0.750 -17.112 1.00 84.56 305 VAL A N 1
ATOM 2293 C CA . VAL A 1 305 ? -9.499 -0.695 -16.547 1.00 84.56 305 VAL A CA 1
ATOM 2294 C C . VAL A 1 305 ? -9.201 -1.932 -15.694 1.00 84.56 305 VAL A C 1
ATOM 2296 O O . VAL A 1 305 ? -8.054 -2.363 -15.575 1.00 84.56 305 VAL A O 1
ATOM 2299 N N . LEU A 1 306 ? -10.237 -2.557 -15.125 1.00 88.00 306 LEU A N 1
ATOM 2300 C CA . LEU A 1 306 ? -10.116 -3.722 -14.249 1.00 88.00 306 LEU A CA 1
ATOM 2301 C C . LEU A 1 306 ? -9.264 -4.874 -14.832 1.00 88.00 306 LEU A C 1
ATOM 2303 O O . LEU A 1 306 ? -8.455 -5.406 -14.072 1.00 88.00 306 LEU A O 1
ATOM 2307 N N . PRO A 1 307 ? -9.355 -5.257 -16.127 1.00 85.81 307 PRO A N 1
ATOM 2308 C CA . PRO A 1 307 ? -8.553 -6.349 -16.683 1.00 85.81 307 PRO A CA 1
ATOM 2309 C C . PRO A 1 307 ? -7.042 -6.146 -16.541 1.00 85.81 307 PRO A C 1
ATOM 2311 O O . PRO A 1 307 ? -6.330 -7.113 -16.275 1.00 85.81 307 PRO A O 1
ATOM 2314 N N . MET A 1 308 ? -6.555 -4.904 -16.639 1.00 78.38 308 MET A N 1
ATOM 2315 C CA . MET A 1 308 ? -5.137 -4.598 -16.411 1.00 78.38 308 MET A CA 1
ATOM 2316 C C . MET A 1 308 ? -4.741 -4.895 -14.963 1.00 78.38 308 MET A C 1
ATOM 2318 O O . MET A 1 308 ? -3.747 -5.568 -14.700 1.00 78.38 308 MET A O 1
ATOM 2322 N N . TYR A 1 309 ? -5.583 -4.492 -14.012 1.00 81.44 309 TYR A N 1
ATOM 2323 C CA . TYR A 1 309 ? -5.383 -4.783 -12.595 1.00 81.44 309 TYR A CA 1
ATOM 2324 C C . TYR A 1 309 ? -5.605 -6.257 -12.239 1.00 81.44 309 TYR A C 1
ATOM 2326 O O . TYR A 1 309 ? -5.233 -6.664 -11.144 1.00 81.44 309 TYR A O 1
ATOM 2334 N N . MET A 1 310 ? -6.187 -7.077 -13.116 1.00 84.56 310 MET A N 1
ATOM 2335 C CA . MET A 1 310 ? -6.329 -8.522 -12.901 1.00 84.56 310 MET A CA 1
ATOM 2336 C C . MET A 1 310 ? -5.067 -9.312 -13.270 1.00 84.56 310 MET A C 1
ATOM 2338 O O . MET A 1 310 ? -4.922 -10.457 -12.838 1.00 84.56 310 MET A O 1
ATOM 2342 N N . SER A 1 311 ? -4.137 -8.722 -14.025 1.00 89.31 311 SER A N 1
ATOM 2343 C CA . SER A 1 311 ? -2.869 -9.361 -14.369 1.00 89.31 311 SER A CA 1
ATOM 2344 C C . SER A 1 311 ? -1.919 -9.367 -13.169 1.00 89.31 311 SER A C 1
ATOM 2346 O O . SER A 1 311 ? -1.347 -8.347 -12.782 1.00 89.31 311 SER A O 1
ATOM 2348 N N . ALA A 1 312 ? -1.707 -10.545 -12.576 1.00 87.44 312 ALA A N 1
ATOM 2349 C CA . ALA A 1 312 ? -0.756 -10.714 -11.474 1.00 87.44 312 ALA A CA 1
ATOM 2350 C C . ALA A 1 312 ? 0.684 -10.333 -11.871 1.00 87.44 312 ALA A C 1
ATOM 2352 O O . ALA A 1 312 ? 1.463 -9.889 -11.024 1.00 87.44 312 ALA A O 1
ATOM 2353 N N . LYS A 1 313 ? 1.036 -10.507 -13.156 1.00 90.81 313 LYS A N 1
ATOM 2354 C CA . LYS A 1 313 ? 2.325 -10.080 -13.718 1.00 90.81 313 LYS A CA 1
ATOM 2355 C C . LYS A 1 313 ? 2.464 -8.567 -13.573 1.00 90.81 313 LYS A C 1
ATOM 2357 O O . LYS A 1 313 ? 3.401 -8.113 -12.923 1.00 90.81 313 LYS A O 1
ATOM 2362 N N . ASP A 1 314 ? 1.492 -7.817 -14.079 1.00 87.88 314 ASP A N 1
ATOM 2363 C CA . ASP A 1 314 ? 1.582 -6.358 -14.170 1.00 87.88 314 ASP A CA 1
ATOM 2364 C C . ASP A 1 314 ? 1.495 -5.709 -12.787 1.00 87.88 314 ASP A C 1
ATOM 2366 O O . ASP A 1 314 ? 2.307 -4.845 -12.462 1.00 87.88 314 ASP A O 1
ATOM 2370 N N . ARG A 1 315 ? 0.626 -6.220 -11.901 1.00 87.56 315 ARG A N 1
ATOM 2371 C CA . ARG A 1 315 ? 0.591 -5.793 -10.489 1.00 87.56 315 ARG A CA 1
ATOM 2372 C C . ARG A 1 315 ? 1.941 -5.975 -9.802 1.00 87.56 315 ARG A C 1
ATOM 2374 O O . ARG A 1 315 ? 2.422 -5.084 -9.103 1.00 87.56 315 ARG A O 1
ATOM 2381 N N . ARG A 1 316 ? 2.568 -7.141 -9.983 1.00 90.75 316 ARG A N 1
ATOM 2382 C CA . ARG A 1 316 ? 3.888 -7.412 -9.405 1.00 90.75 316 ARG A CA 1
ATOM 2383 C C . ARG A 1 316 ? 4.946 -6.481 -9.994 1.00 90.75 316 ARG A C 1
ATOM 2385 O O . ARG A 1 316 ? 5.793 -6.009 -9.241 1.00 90.75 316 ARG A O 1
ATOM 2392 N N . THR A 1 317 ? 4.902 -6.230 -11.299 1.00 93.00 317 THR A N 1
ATOM 2393 C CA . THR A 1 317 ? 5.805 -5.298 -11.983 1.00 93.00 317 THR A CA 1
ATOM 2394 C C . THR A 1 317 ? 5.694 -3.903 -11.378 1.00 93.00 317 THR A C 1
ATOM 2396 O O . THR A 1 317 ? 6.705 -3.372 -10.930 1.00 93.00 317 THR A O 1
ATOM 2399 N N . VAL A 1 318 ? 4.484 -3.351 -11.257 1.00 90.56 318 VAL A N 1
ATOM 2400 C CA . VAL A 1 318 ? 4.228 -2.035 -10.643 1.00 90.56 318 VAL A CA 1
ATOM 2401 C C . VAL A 1 318 ? 4.798 -1.945 -9.225 1.00 90.56 318 VAL A C 1
ATOM 2403 O O . VAL A 1 318 ? 5.528 -1.012 -8.901 1.00 90.56 318 VAL A O 1
ATOM 2406 N N . LEU A 1 319 ? 4.559 -2.959 -8.390 1.00 90.69 319 LEU A N 1
ATOM 2407 C CA . LEU A 1 319 ? 5.078 -2.988 -7.018 1.00 90.69 319 LEU A CA 1
ATOM 2408 C C . LEU A 1 319 ? 6.607 -3.053 -6.943 1.00 90.69 319 LEU A C 1
ATOM 2410 O O . LEU A 1 319 ? 7.192 -2.620 -5.952 1.00 90.69 319 LEU A O 1
ATOM 2414 N N . LEU A 1 320 ? 7.264 -3.622 -7.955 1.00 93.81 320 LEU A N 1
ATOM 2415 C CA . LEU A 1 320 ? 8.722 -3.632 -8.054 1.00 93.81 320 LEU A CA 1
ATOM 2416 C C . LEU A 1 320 ? 9.253 -2.304 -8.600 1.00 93.81 320 LEU A C 1
ATOM 2418 O O . LEU A 1 320 ? 10.250 -1.817 -8.077 1.00 93.81 320 LEU A O 1
ATOM 2422 N N . LEU A 1 321 ? 8.571 -1.690 -9.572 1.00 93.56 321 LEU A N 1
ATOM 2423 C CA . LEU A 1 321 ? 8.889 -0.348 -10.077 1.00 93.56 321 LEU A CA 1
ATOM 2424 C C . LEU A 1 321 ? 8.807 0.704 -8.969 1.00 93.56 321 LEU A C 1
ATOM 2426 O O . LEU A 1 321 ? 9.691 1.547 -8.866 1.00 93.56 321 LEU A O 1
ATOM 2430 N N . ALA A 1 322 ? 7.809 0.604 -8.086 1.00 90.88 322 ALA A N 1
ATOM 2431 C CA . ALA A 1 322 ? 7.652 1.482 -6.925 1.00 90.88 322 ALA A CA 1
ATOM 2432 C C . ALA A 1 322 ? 8.852 1.464 -5.962 1.00 90.88 322 ALA A C 1
ATOM 2434 O O . ALA A 1 322 ? 9.017 2.388 -5.172 1.00 90.88 322 ALA A O 1
ATOM 2435 N N . LYS A 1 323 ? 9.687 0.417 -6.009 1.00 92.00 323 LYS A N 1
ATOM 2436 C CA . LYS A 1 323 ? 10.892 0.299 -5.177 1.00 92.00 323 LYS A CA 1
ATOM 2437 C C . LYS A 1 323 ? 12.133 0.914 -5.812 1.00 92.00 323 LYS A C 1
ATOM 2439 O O . LYS A 1 323 ? 13.144 1.013 -5.123 1.00 92.00 323 LYS A O 1
ATOM 2444 N N . ILE A 1 324 ? 12.083 1.277 -7.093 1.00 94.00 324 ILE A N 1
ATOM 2445 C CA . ILE A 1 324 ? 13.204 1.894 -7.800 1.00 94.00 324 ILE A CA 1
ATOM 2446 C C . ILE A 1 324 ? 13.146 3.405 -7.536 1.00 94.00 324 ILE A C 1
ATOM 2448 O O . ILE A 1 324 ? 12.175 4.047 -7.942 1.00 94.00 324 ILE A O 1
ATOM 2452 N N . PRO A 1 325 ? 14.144 4.001 -6.861 1.00 93.19 325 PRO A N 1
ATOM 2453 C CA . PRO A 1 325 ? 14.193 5.446 -6.677 1.00 93.19 325 PRO A CA 1
ATOM 2454 C C . PRO A 1 325 ? 14.243 6.184 -8.019 1.00 93.19 325 PRO A C 1
ATOM 2456 O O . PRO A 1 325 ? 14.936 5.774 -8.953 1.00 93.19 325 PRO A O 1
ATOM 2459 N N . THR A 1 326 ? 13.527 7.302 -8.125 1.00 93.88 326 THR A N 1
ATOM 2460 C CA . THR A 1 326 ? 13.629 8.171 -9.302 1.00 93.88 326 THR A CA 1
ATOM 2461 C C . THR A 1 326 ? 15.056 8.704 -9.426 1.00 93.88 326 THR A C 1
ATOM 2463 O O . THR A 1 326 ? 15.613 9.249 -8.476 1.00 93.88 326 THR A O 1
ATOM 2466 N N . GLY A 1 327 ? 15.640 8.572 -10.613 1.00 94.50 327 GLY A N 1
ATOM 2467 C C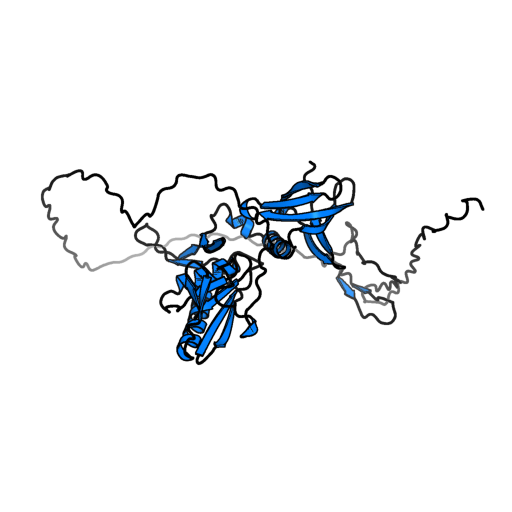A . GLY A 1 327 ? 17.018 8.948 -10.911 1.00 94.50 327 GLY A CA 1
ATOM 2468 C C . GLY A 1 327 ? 18.032 7.817 -10.733 1.00 94.50 327 GLY A C 1
ATOM 2469 O O . GLY A 1 327 ? 19.176 7.992 -11.153 1.00 94.50 327 GLY A O 1
ATOM 2470 N N . ASP A 1 328 ? 17.644 6.661 -10.185 1.00 95.62 328 ASP A N 1
ATOM 2471 C CA . ASP A 1 328 ? 18.553 5.519 -10.071 1.00 95.62 328 ASP A CA 1
ATOM 2472 C C . ASP A 1 328 ? 18.848 4.888 -11.432 1.00 95.62 328 ASP A C 1
ATOM 2474 O O . ASP A 1 328 ? 18.041 4.910 -12.368 1.00 95.62 328 ASP A O 1
ATOM 2478 N N . LYS A 1 329 ? 20.039 4.294 -11.534 1.00 96.44 329 LYS A N 1
ATOM 2479 C CA . LYS A 1 329 ? 20.455 3.546 -12.717 1.00 96.44 329 LYS A CA 1
ATOM 2480 C C . LYS A 1 329 ? 19.782 2.177 -12.735 1.00 96.44 329 LYS A C 1
ATOM 2482 O O . LYS A 1 329 ? 19.859 1.419 -11.770 1.00 96.44 329 LYS A O 1
ATOM 2487 N N . VAL A 1 330 ? 19.190 1.850 -13.874 1.00 97.00 330 VAL A N 1
ATOM 2488 C CA . VAL A 1 330 ? 18.590 0.553 -14.167 1.00 97.00 330 VAL A CA 1
ATOM 2489 C C . VAL A 1 330 ? 19.285 -0.030 -15.385 1.00 97.00 330 VAL A C 1
ATOM 2491 O O . VAL A 1 330 ? 19.386 0.609 -16.437 1.00 97.00 330 VAL A O 1
ATOM 2494 N N . ARG A 1 331 ? 19.759 -1.265 -15.246 1.00 96.94 331 ARG A N 1
ATOM 2495 C CA . ARG A 1 331 ? 20.269 -2.050 -16.359 1.00 96.94 331 ARG A CA 1
ATOM 2496 C C . ARG A 1 331 ? 19.095 -2.718 -17.064 1.00 96.94 331 ARG A C 1
ATOM 2498 O O . ARG A 1 331 ? 18.429 -3.594 -16.513 1.00 96.94 331 ARG A O 1
ATOM 2505 N N . VAL A 1 332 ? 18.837 -2.274 -18.285 1.00 95.75 332 VAL A N 1
ATOM 2506 C CA . VAL A 1 332 ? 17.723 -2.735 -19.108 1.00 95.75 332 VAL A CA 1
ATOM 2507 C C . VAL A 1 332 ? 18.227 -3.777 -20.094 1.00 95.75 332 VAL A C 1
ATOM 2509 O O . VAL A 1 332 ? 19.018 -3.483 -20.987 1.00 95.75 332 VAL A O 1
ATOM 2512 N N . HIS A 1 333 ? 17.761 -5.005 -19.928 1.00 94.75 333 HIS A N 1
ATOM 2513 C CA . HIS A 1 333 ? 18.012 -6.121 -20.821 1.00 94.75 333 HIS A CA 1
ATOM 2514 C C . HIS A 1 333 ? 16.835 -6.305 -21.769 1.00 94.75 333 HIS A C 1
ATOM 2516 O O . HIS A 1 333 ? 15.674 -6.354 -21.362 1.00 94.75 333 HIS A O 1
ATOM 2522 N N . TYR A 1 334 ? 17.155 -6.463 -23.041 1.00 91.31 334 TYR A N 1
ATOM 2523 C CA . TYR A 1 334 ? 16.188 -6.693 -24.096 1.00 91.31 334 TYR A CA 1
ATOM 2524 C C . TYR A 1 334 ? 16.597 -7.910 -24.911 1.00 91.31 334 TYR A C 1
ATOM 2526 O O . TYR A 1 334 ? 17.749 -8.010 -25.333 1.00 91.31 334 TYR A O 1
ATOM 2534 N N . GLN A 1 335 ? 15.651 -8.812 -25.165 1.00 87.00 335 GLN A N 1
ATOM 2535 C CA . GLN A 1 335 ? 15.845 -9.949 -26.053 1.00 87.00 335 GLN A CA 1
ATOM 2536 C C . GLN A 1 335 ? 15.079 -9.726 -27.361 1.00 87.00 335 GLN A C 1
ATOM 2538 O O . GLN A 1 335 ? 13.898 -10.033 -27.460 1.00 87.00 335 GLN A O 1
ATOM 2543 N N . GLY A 1 336 ? 15.761 -9.173 -28.367 1.00 85.62 336 GLY A N 1
ATOM 2544 C CA . GLY A 1 336 ? 15.168 -8.901 -29.676 1.00 85.62 336 GLY A CA 1
ATOM 2545 C C . GLY A 1 336 ? 15.523 -9.930 -30.754 1.00 85.62 336 GLY A C 1
ATOM 2546 O O . GLY A 1 336 ? 16.379 -10.792 -30.538 1.00 85.62 336 GLY A O 1
ATOM 2547 N N . PRO A 1 337 ? 14.956 -9.784 -31.969 1.00 86.06 337 PRO A N 1
ATOM 2548 C CA . PRO A 1 337 ? 15.280 -10.630 -33.126 1.00 86.06 337 PRO A CA 1
ATOM 2549 C C . PRO A 1 337 ? 16.770 -10.618 -33.497 1.00 86.06 337 PRO A C 1
ATOM 2551 O O . PRO A 1 337 ? 17.302 -11.601 -34.001 1.00 86.06 337 PRO A O 1
ATOM 2554 N N . HIS A 1 338 ? 17.458 -9.506 -33.223 1.00 86.75 338 HIS A N 1
ATOM 2555 C CA . HIS A 1 338 ? 18.883 -9.310 -33.509 1.00 86.75 338 HIS A CA 1
ATOM 2556 C C . HIS A 1 338 ? 19.797 -9.657 -32.321 1.00 86.75 338 HIS A C 1
ATOM 2558 O O . HIS A 1 338 ? 20.932 -9.188 -32.258 1.00 86.75 338 HIS A O 1
ATOM 2564 N N . GLY A 1 339 ? 19.301 -10.451 -31.370 1.00 89.00 339 GLY A N 1
ATOM 2565 C CA . GLY A 1 339 ? 20.036 -10.866 -30.179 1.00 89.00 339 GLY A CA 1
ATOM 2566 C C . GLY A 1 339 ? 19.744 -10.016 -28.943 1.00 89.00 339 GLY A C 1
ATOM 2567 O O . GLY A 1 339 ? 18.945 -9.074 -28.961 1.00 89.00 339 GLY A O 1
ATOM 2568 N N . ALA A 1 340 ? 20.388 -10.393 -27.838 1.00 90.81 340 ALA A N 1
ATOM 2569 C CA . ALA A 1 340 ? 20.237 -9.710 -26.563 1.00 90.81 340 ALA A CA 1
ATOM 2570 C C . ALA A 1 340 ? 21.023 -8.392 -26.554 1.00 90.81 340 ALA A C 1
ATOM 2572 O O . ALA A 1 340 ? 22.215 -8.368 -26.864 1.00 90.81 340 ALA A O 1
ATOM 2573 N N . LYS A 1 341 ? 20.365 -7.301 -26.163 1.00 92.81 341 LYS A N 1
ATOM 2574 C CA . LYS A 1 341 ? 20.988 -5.994 -25.932 1.00 92.81 341 LYS A CA 1
ATOM 2575 C C . LYS A 1 341 ? 20.843 -5.611 -24.469 1.00 92.81 341 LYS A C 1
ATOM 2577 O O . LYS A 1 341 ? 19.876 -5.986 -23.810 1.00 92.81 341 LYS A O 1
ATOM 2582 N N . THR A 1 342 ? 21.826 -4.878 -23.964 1.00 94.56 342 THR A N 1
ATOM 2583 C CA . THR A 1 342 ? 21.826 -4.366 -22.595 1.00 94.56 342 THR A CA 1
ATOM 2584 C C . THR A 1 342 ? 22.108 -2.878 -22.638 1.00 94.56 342 THR A C 1
ATOM 2586 O O . THR A 1 342 ? 23.069 -2.457 -23.279 1.00 94.56 342 THR A O 1
ATOM 2589 N N . PHE A 1 343 ? 21.284 -2.106 -21.946 1.00 94.12 343 PHE A N 1
ATOM 2590 C CA . PHE A 1 343 ? 21.402 -0.663 -21.822 1.00 94.12 343 PHE A CA 1
ATOM 2591 C C . PHE A 1 343 ? 21.499 -0.275 -20.352 1.00 94.12 343 PHE A C 1
ATOM 2593 O O . PHE A 1 343 ? 21.028 -1.002 -19.476 1.00 94.12 343 PHE A O 1
ATOM 2600 N N . LEU A 1 344 ? 22.098 0.876 -20.077 1.00 96.06 344 LEU A N 1
ATOM 2601 C CA . LEU A 1 344 ? 22.117 1.468 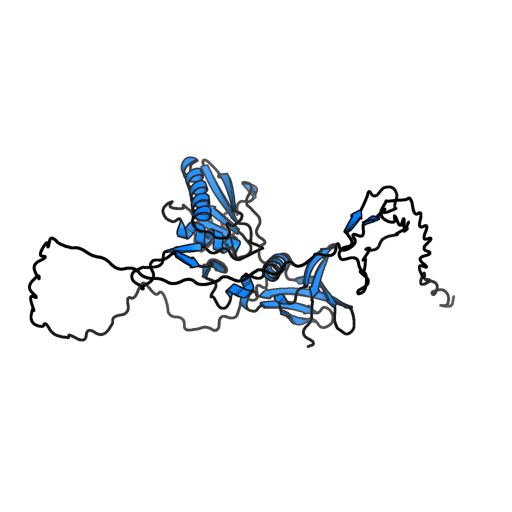-18.747 1.00 96.06 344 LEU A CA 1
ATOM 2602 C C . LEU A 1 344 ? 21.372 2.794 -18.821 1.00 96.06 344 LEU A C 1
ATOM 2604 O O . LEU A 1 344 ? 21.848 3.712 -19.481 1.00 96.06 344 LEU A O 1
ATOM 2608 N N . TRP A 1 345 ? 20.215 2.896 -18.170 1.00 96.12 345 TRP A N 1
ATOM 2609 C CA . TRP A 1 345 ? 19.357 4.084 -18.206 1.00 96.12 345 TRP A CA 1
ATOM 2610 C C . TRP A 1 345 ? 19.044 4.579 -16.798 1.00 96.12 345 TRP A C 1
ATOM 2612 O O . TRP A 1 345 ? 19.162 3.834 -15.831 1.00 96.12 345 TRP A O 1
ATOM 2622 N N . PHE A 1 346 ? 18.630 5.836 -16.677 1.00 96.44 346 PHE A N 1
ATOM 2623 C CA . PHE A 1 346 ? 18.087 6.378 -15.437 1.00 96.44 346 PHE A CA 1
ATOM 2624 C C . PHE A 1 346 ? 16.573 6.184 -15.405 1.00 96.44 346 PHE A C 1
ATOM 2626 O O . PHE A 1 346 ? 15.877 6.550 -16.354 1.00 96.44 346 PHE A O 1
ATOM 2633 N N . PHE A 1 347 ? 16.054 5.626 -14.319 1.00 96.19 347 PHE A N 1
ATOM 2634 C CA . PHE A 1 347 ? 14.620 5.487 -14.101 1.00 96.19 347 PHE A CA 1
ATOM 2635 C C . PHE A 1 347 ? 13.995 6.843 -13.774 1.00 96.19 347 PHE A C 1
ATOM 2637 O O . PHE A 1 347 ? 14.457 7.528 -12.867 1.00 96.19 347 PHE A O 1
ATOM 2644 N N . LEU A 1 348 ? 12.952 7.254 -14.496 1.00 95.06 348 LEU A N 1
ATOM 2645 C CA . LEU A 1 348 ? 12.253 8.517 -14.226 1.00 95.06 348 LEU A CA 1
ATOM 2646 C C . LEU A 1 348 ? 10.957 8.317 -13.434 1.00 95.06 348 LEU A C 1
ATOM 2648 O O . LEU A 1 348 ? 10.554 9.218 -12.703 1.00 95.06 348 LEU A O 1
ATOM 2652 N N . GLY A 1 349 ? 10.315 7.156 -13.562 1.00 93.38 349 GLY A N 1
ATOM 2653 C CA . GLY A 1 349 ? 9.054 6.840 -12.895 1.00 93.38 349 GLY A CA 1
ATOM 2654 C C . GLY A 1 349 ? 8.158 5.949 -13.754 1.00 93.38 349 GLY A C 1
ATOM 2655 O O . GLY A 1 349 ? 8.574 5.454 -14.804 1.00 93.38 349 GLY A O 1
ATOM 2656 N N . TYR A 1 350 ? 6.920 5.754 -13.309 1.00 93.25 350 TYR A N 1
ATOM 2657 C CA . TYR A 1 350 ? 5.892 5.001 -14.027 1.00 93.25 350 TYR A CA 1
ATOM 2658 C C . TYR A 1 350 ? 4.514 5.653 -13.848 1.00 93.25 350 TYR A C 1
ATOM 2660 O O . TYR A 1 350 ? 4.292 6.399 -12.893 1.00 93.25 350 TYR A O 1
ATOM 2668 N N . ASP A 1 351 ? 3.608 5.367 -14.776 1.00 88.81 351 ASP A N 1
ATOM 2669 C CA . ASP A 1 351 ? 2.212 5.795 -14.784 1.00 88.81 351 ASP A CA 1
ATOM 2670 C C . ASP A 1 351 ? 1.331 4.562 -15.050 1.00 88.81 351 ASP A C 1
ATOM 2672 O O . ASP A 1 351 ? 1.315 4.013 -16.156 1.00 88.81 351 ASP A O 1
ATOM 2676 N N . GLU A 1 352 ? 0.637 4.095 -14.008 1.00 85.31 352 GLU A N 1
ATOM 2677 C CA . GLU A 1 352 ? -0.239 2.918 -14.082 1.00 85.31 352 GLU A CA 1
ATOM 2678 C C . GLU A 1 352 ? -1.439 3.146 -15.006 1.00 85.31 352 G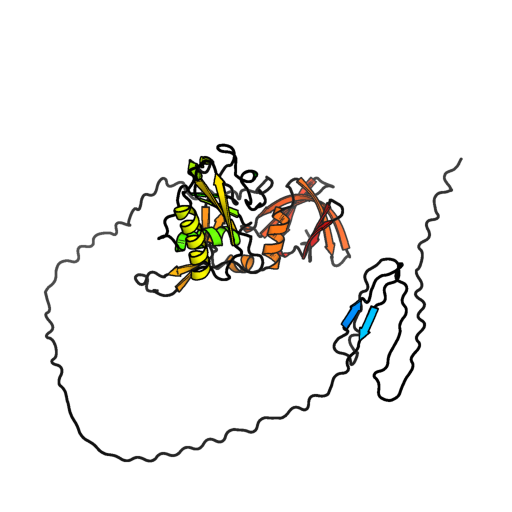LU A C 1
ATOM 2680 O O . GLU A 1 352 ? -1.821 2.239 -15.744 1.00 85.31 352 GLU A O 1
ATOM 2685 N N . GLU A 1 353 ? -2.015 4.354 -14.996 1.00 80.94 353 GLU A N 1
ATOM 2686 C CA . GLU A 1 353 ? -3.199 4.683 -15.798 1.00 80.94 353 GLU A CA 1
ATOM 2687 C C . GLU A 1 353 ? -2.861 4.686 -17.291 1.00 80.94 353 GLU A C 1
ATOM 2689 O O . GLU A 1 353 ? -3.682 4.301 -18.124 1.00 80.94 353 GLU A O 1
ATOM 2694 N N . ARG A 1 354 ? -1.636 5.101 -17.630 1.00 83.62 354 ARG A N 1
ATOM 2695 C CA . ARG A 1 354 ? -1.131 5.127 -19.009 1.00 83.62 354 ARG A CA 1
ATOM 2696 C C . ARG A 1 354 ? -0.408 3.858 -19.434 1.00 83.62 354 ARG A C 1
ATOM 2698 O O . ARG A 1 354 ? -0.017 3.771 -20.596 1.00 83.62 354 ARG A O 1
ATOM 2705 N N . ASN A 1 355 ? -0.240 2.891 -18.532 1.00 88.12 355 ASN A N 1
ATOM 2706 C CA . ASN A 1 355 ? 0.576 1.702 -18.763 1.00 88.12 355 ASN A CA 1
ATOM 2707 C C . ASN A 1 355 ? 1.996 2.071 -19.238 1.00 88.12 355 ASN A C 1
ATOM 2709 O O . ASN A 1 355 ? 2.477 1.485 -20.197 1.00 88.12 355 ASN A O 1
ATOM 2713 N N . GLU A 1 356 ? 2.663 3.054 -18.623 1.00 92.81 356 GLU A N 1
ATOM 2714 C CA . GLU A 1 356 ? 3.932 3.608 -19.128 1.00 92.81 356 GLU A CA 1
ATOM 2715 C C . GLU A 1 356 ? 5.034 3.654 -18.055 1.00 92.81 356 GLU A C 1
ATOM 2717 O O . GLU A 1 356 ? 4.805 4.023 -16.909 1.00 92.81 356 GLU A O 1
ATOM 2722 N N . ILE A 1 357 ? 6.263 3.316 -18.444 1.00 94.81 357 ILE A N 1
ATOM 2723 C CA . ILE A 1 357 ? 7.497 3.432 -17.665 1.00 94.81 357 ILE A CA 1
ATOM 2724 C C . ILE A 1 357 ? 8.411 4.418 -18.369 1.00 94.81 357 ILE A C 1
ATOM 2726 O O . ILE A 1 357 ? 8.754 4.227 -19.531 1.00 94.81 357 ILE A O 1
ATOM 2730 N N . SER A 1 358 ? 8.848 5.448 -17.662 1.00 95.94 358 SER A N 1
ATOM 2731 C CA . SER A 1 358 ? 9.714 6.484 -18.213 1.00 95.94 358 SER A CA 1
ATOM 2732 C C . SER A 1 358 ? 11.174 6.250 -17.834 1.00 95.94 358 SER A C 1
ATOM 2734 O O . SER A 1 358 ? 11.509 6.090 -16.659 1.00 95.94 358 SER A O 1
ATOM 2736 N N . PHE A 1 359 ? 12.063 6.312 -18.823 1.00 96.31 359 PHE A N 1
ATOM 2737 C CA . PHE A 1 359 ? 13.514 6.284 -18.639 1.00 96.31 359 PHE A CA 1
ATOM 2738 C C . PHE A 1 359 ? 14.176 7.503 -19.271 1.00 96.31 359 PHE A C 1
ATOM 2740 O O . PHE A 1 359 ? 13.629 8.120 -20.184 1.00 96.31 359 PHE A O 1
ATOM 2747 N N . LYS A 1 360 ? 15.385 7.822 -18.811 1.00 96.12 360 LYS A N 1
ATOM 2748 C CA . LYS A 1 360 ? 16.318 8.742 -19.460 1.00 96.12 360 LYS A CA 1
ATOM 2749 C C . LYS A 1 360 ? 17.580 7.988 -19.854 1.00 96.12 360 LYS A C 1
ATOM 2751 O O . LYS A 1 360 ? 18.247 7.396 -19.005 1.00 96.12 360 LYS A O 1
ATOM 2756 N N . ARG A 1 361 ? 17.913 8.023 -21.138 1.00 94.44 361 ARG A N 1
ATOM 2757 C CA . ARG A 1 361 ? 19.093 7.364 -21.695 1.00 94.44 361 ARG A CA 1
ATOM 2758 C C . ARG A 1 361 ? 20.375 8.034 -21.206 1.00 94.44 361 ARG A C 1
ATOM 2760 O O . ARG A 1 361 ? 20.426 9.255 -21.065 1.00 94.44 361 ARG A O 1
ATOM 2767 N N . VAL A 1 362 ? 21.406 7.237 -20.927 1.00 93.50 362 VAL A N 1
ATOM 2768 C CA . VAL A 1 362 ? 22.705 7.755 -20.461 1.00 93.50 362 VAL A CA 1
ATOM 2769 C C . VAL A 1 362 ? 23.498 8.363 -21.619 1.00 93.50 362 VAL A C 1
ATOM 2771 O O . VAL A 1 362 ? 24.248 9.307 -21.393 1.00 93.50 362 VAL A O 1
ATOM 2774 N N . GLU A 1 363 ? 23.328 7.859 -22.845 1.00 91.75 363 GLU A N 1
ATOM 2775 C CA . GLU A 1 363 ? 24.165 8.244 -23.987 1.00 91.75 363 GLU A CA 1
ATOM 2776 C C . GLU A 1 363 ? 23.841 9.641 -24.532 1.00 91.75 363 GLU A C 1
ATOM 2778 O O . GLU A 1 363 ? 24.747 10.428 -24.789 1.00 91.75 363 GLU A O 1
ATOM 2783 N N . ASP A 1 364 ? 22.555 9.946 -24.714 1.00 93.31 364 ASP A N 1
ATOM 2784 C CA . ASP A 1 364 ? 22.071 11.187 -25.338 1.00 93.31 364 ASP A CA 1
ATOM 2785 C C . ASP A 1 364 ? 21.174 12.022 -24.409 1.00 93.31 364 ASP A C 1
ATOM 2787 O O . ASP A 1 364 ? 20.765 13.129 -24.758 1.00 93.31 364 ASP A O 1
ATOM 2791 N N . GLY A 1 365 ? 20.863 11.514 -23.212 1.00 93.81 365 GLY A N 1
ATOM 2792 C CA . GLY A 1 365 ? 19.963 12.175 -22.273 1.00 93.81 365 GLY A CA 1
ATOM 2793 C C . GLY A 1 365 ? 18.498 12.192 -22.716 1.00 93.81 365 GLY A C 1
ATOM 2794 O O . GLY A 1 365 ? 17.699 12.852 -22.047 1.00 93.81 365 GLY A O 1
ATOM 2795 N N . ALA A 1 366 ? 18.133 11.499 -23.800 1.00 94.69 366 ALA A N 1
ATOM 2796 C CA . ALA A 1 366 ? 16.767 11.463 -24.302 1.00 94.69 366 ALA A CA 1
ATOM 2797 C C . ALA A 1 366 ? 15.855 10.663 -23.362 1.00 94.69 366 ALA A C 1
ATOM 2799 O O . ALA A 1 366 ? 16.251 9.636 -22.800 1.00 94.69 366 ALA A O 1
ATOM 2800 N N . SER A 1 367 ? 14.621 11.135 -23.194 1.00 94.50 367 SER A N 1
ATOM 2801 C CA . SER A 1 367 ? 13.592 10.421 -22.439 1.00 94.50 367 SER A CA 1
ATOM 2802 C C . SER A 1 367 ? 12.812 9.477 -23.345 1.00 94.50 367 SER A C 1
ATOM 2804 O O . SER A 1 367 ? 12.481 9.835 -24.473 1.00 94.50 367 SER A O 1
ATOM 2806 N N . GLN A 1 368 ? 12.497 8.287 -22.840 1.00 93.62 368 GLN A N 1
ATOM 2807 C CA . GLN A 1 368 ? 11.728 7.287 -23.572 1.00 93.62 368 GLN A CA 1
ATOM 2808 C C . GLN A 1 368 ? 10.759 6.550 -22.646 1.00 93.62 368 GLN A C 1
ATOM 2810 O O . GLN A 1 368 ? 11.132 6.154 -21.540 1.00 93.62 368 GLN A O 1
ATOM 2815 N N . GLY A 1 369 ? 9.524 6.388 -23.120 1.00 93.56 369 GLY A N 1
ATOM 2816 C CA . GLY A 1 369 ? 8.464 5.633 -22.463 1.00 93.56 369 GLY A CA 1
ATOM 2817 C C . GLY A 1 369 ? 8.390 4.195 -22.973 1.00 93.56 369 GLY A C 1
ATOM 2818 O O . GLY A 1 369 ? 8.543 3.954 -24.172 1.00 93.56 369 GLY A O 1
ATOM 2819 N N . TYR A 1 370 ? 8.140 3.245 -22.076 1.00 93.19 370 TYR A N 1
ATOM 2820 C CA . TYR A 1 370 ? 7.939 1.834 -22.396 1.00 93.19 370 TYR A CA 1
ATOM 2821 C C . TYR A 1 370 ? 6.708 1.281 -21.692 1.00 93.19 370 TYR A C 1
ATOM 2823 O O . TYR A 1 370 ? 6.474 1.622 -20.537 1.00 93.19 370 TYR A O 1
ATOM 2831 N N . PRO A 1 371 ? 5.937 0.402 -22.337 1.00 92.56 371 PRO A N 1
ATOM 2832 C CA . PRO A 1 371 ? 4.717 -0.102 -21.735 1.00 92.56 371 PRO A CA 1
ATOM 2833 C C . PRO A 1 371 ? 4.976 -1.098 -20.582 1.00 92.56 371 PRO A C 1
ATOM 2835 O O . PRO A 1 371 ? 5.867 -1.948 -20.686 1.00 92.56 371 PRO A O 1
ATOM 2838 N N . ILE A 1 372 ? 4.230 -0.986 -19.470 1.00 92.50 372 ILE A N 1
ATOM 2839 C CA . ILE A 1 372 ? 4.479 -1.771 -18.235 1.00 92.50 372 ILE A CA 1
ATOM 2840 C C . ILE A 1 372 ? 4.259 -3.271 -18.467 1.00 92.50 372 ILE A C 1
ATOM 2842 O O . ILE A 1 372 ? 5.057 -4.094 -18.015 1.00 92.50 372 ILE A O 1
ATOM 2846 N N . ASP A 1 373 ? 3.222 -3.633 -19.218 1.00 90.19 373 ASP A N 1
ATOM 2847 C CA . ASP A 1 373 ? 2.869 -5.018 -19.566 1.00 90.19 373 ASP A CA 1
ATOM 2848 C C . ASP A 1 373 ? 3.956 -5.765 -20.375 1.00 90.19 373 ASP A C 1
ATOM 2850 O O . ASP A 1 373 ? 3.988 -7.005 -20.416 1.00 90.19 373 ASP A O 1
ATOM 2854 N N . ARG A 1 374 ? 4.909 -5.033 -20.972 1.00 92.81 374 ARG A N 1
ATOM 2855 C CA . ARG A 1 374 ? 6.065 -5.597 -21.698 1.00 92.81 374 ARG A CA 1
ATOM 2856 C C . ARG A 1 374 ? 7.270 -5.914 -20.822 1.00 92.81 374 ARG A C 1
ATOM 2858 O O . ARG A 1 374 ? 8.223 -6.533 -21.304 1.00 92.81 374 ARG A O 1
ATOM 2865 N N . VAL A 1 375 ? 7.237 -5.550 -19.544 1.00 94.38 375 VAL A N 1
ATOM 2866 C CA . VAL A 1 375 ? 8.288 -5.935 -18.601 1.00 94.38 375 VAL A CA 1
ATOM 2867 C C . VAL A 1 375 ? 8.148 -7.412 -18.254 1.00 94.38 375 VAL A C 1
ATOM 2869 O O . VAL A 1 375 ? 7.174 -7.838 -17.641 1.00 94.38 375 VAL A O 1
ATOM 2872 N N . ALA A 1 376 ? 9.153 -8.205 -18.607 1.00 94.00 376 ALA A N 1
ATOM 2873 C CA . ALA A 1 376 ? 9.228 -9.626 -18.297 1.00 94.00 376 ALA A CA 1
ATOM 2874 C C . ALA A 1 376 ? 9.546 -9.863 -16.814 1.00 94.00 376 ALA A C 1
ATOM 2876 O O . ALA A 1 376 ? 8.936 -10.704 -16.151 1.00 94.00 376 ALA A O 1
ATOM 2877 N N . SER A 1 377 ? 10.532 -9.127 -16.287 1.00 95.00 377 SER A N 1
ATOM 2878 C CA . SER A 1 377 ? 10.962 -9.249 -14.893 1.00 95.00 377 SER A CA 1
ATOM 2879 C C . SER A 1 377 ? 11.717 -8.017 -14.403 1.00 95.00 377 SER A C 1
ATOM 2881 O O . SER A 1 377 ? 12.406 -7.355 -15.179 1.00 95.00 377 SER A O 1
ATOM 2883 N N . ILE A 1 378 ? 11.622 -7.760 -13.097 1.00 96.31 378 ILE A N 1
ATOM 2884 C CA . ILE A 1 378 ? 12.398 -6.748 -12.374 1.00 96.31 378 ILE A CA 1
ATOM 2885 C C . ILE A 1 378 ? 13.024 -7.424 -11.158 1.00 96.31 378 ILE A C 1
ATOM 2887 O O . ILE A 1 378 ? 12.350 -8.179 -10.450 1.00 96.31 378 ILE A O 1
ATOM 2891 N N . PHE A 1 379 ? 14.299 -7.161 -10.898 1.00 95.88 379 PHE A N 1
ATOM 2892 C CA . PHE A 1 379 ? 14.979 -7.631 -9.693 1.00 95.88 379 PHE A CA 1
ATOM 2893 C C . PHE A 1 379 ? 16.178 -6.744 -9.348 1.00 95.88 379 PHE A C 1
ATOM 2895 O O . PHE A 1 379 ? 16.687 -6.011 -10.189 1.00 95.88 379 PHE A O 1
ATOM 2902 N N . PHE A 1 380 ? 16.625 -6.815 -8.096 1.00 95.06 380 PHE A N 1
ATOM 2903 C CA . PHE A 1 380 ? 17.818 -6.119 -7.621 1.00 95.06 380 PHE A CA 1
ATOM 2904 C C . PHE A 1 380 ? 18.973 -7.119 -7.514 1.00 95.06 380 PHE A C 1
ATOM 2906 O O . PHE A 1 380 ? 18.831 -8.153 -6.857 1.00 95.06 380 PHE A O 1
ATOM 2913 N N . HIS A 1 381 ? 20.094 -6.846 -8.177 1.00 94.31 381 HIS A N 1
ATOM 2914 C CA . HIS A 1 381 ? 21.256 -7.734 -8.229 1.00 94.31 381 HIS A CA 1
ATOM 2915 C C . HIS A 1 381 ? 22.547 -6.921 -8.201 1.00 94.31 381 HIS A C 1
ATOM 2917 O O . HIS A 1 381 ? 22.637 -5.900 -8.865 1.00 94.31 381 HIS A O 1
ATOM 2923 N N . GLU A 1 382 ? 23.537 -7.354 -7.416 1.00 93.25 382 GLU A N 1
ATOM 2924 C CA . GLU A 1 382 ? 24.863 -6.707 -7.354 1.00 93.25 382 GLU A CA 1
ATOM 2925 C C . GLU A 1 382 ? 24.826 -5.181 -7.131 1.00 93.25 382 GLU A C 1
ATOM 2927 O O . GLU A 1 382 ? 25.709 -4.454 -7.571 1.00 93.25 382 GLU A O 1
ATOM 2932 N N . ARG A 1 383 ? 23.832 -4.701 -6.366 1.00 93.19 383 ARG A N 1
ATOM 2933 C CA . ARG A 1 383 ? 23.570 -3.274 -6.074 1.00 93.19 383 ARG A CA 1
ATOM 2934 C C . ARG A 1 383 ? 23.001 -2.458 -7.239 1.00 93.19 383 ARG A C 1
ATOM 2936 O O . ARG A 1 383 ? 22.915 -1.239 -7.127 1.00 93.19 383 ARG A O 1
ATOM 2943 N N . GLU A 1 384 ? 22.571 -3.107 -8.311 1.00 94.81 384 GLU A N 1
ATOM 2944 C CA . GLU A 1 384 ? 21.909 -2.473 -9.447 1.00 94.81 384 GLU A CA 1
ATOM 2945 C C . GLU A 1 384 ? 20.494 -3.035 -9.629 1.00 94.81 384 GLU A C 1
ATOM 2947 O O . GLU A 1 384 ? 20.207 -4.209 -9.365 1.00 94.81 384 GLU A O 1
ATOM 2952 N N . TRP A 1 385 ? 19.584 -2.186 -10.099 1.00 97.25 385 TRP A N 1
ATOM 2953 C CA . TRP A 1 385 ? 18.279 -2.634 -10.565 1.00 97.25 385 TRP A CA 1
ATOM 2954 C C . TRP A 1 385 ? 18.402 -3.193 -11.977 1.00 97.25 385 TRP A C 1
ATOM 2956 O O . TRP A 1 385 ? 18.987 -2.569 -12.860 1.00 97.25 385 TRP A O 1
ATOM 2966 N N . MET A 1 386 ? 17.816 -4.364 -12.188 1.00 97.00 386 MET A N 1
ATOM 2967 C CA . MET A 1 386 ? 17.812 -5.082 -13.453 1.00 97.00 386 MET A CA 1
ATOM 2968 C C . MET A 1 386 ? 16.374 -5.175 -13.947 1.00 97.00 386 MET A C 1
ATOM 2970 O O . MET A 1 386 ? 15.476 -5.563 -13.193 1.00 97.00 386 MET A O 1
ATOM 2974 N N . MET A 1 387 ? 16.156 -4.845 -15.216 1.00 97.12 387 MET A N 1
ATOM 2975 C CA . MET A 1 387 ? 14.848 -4.937 -15.854 1.00 97.12 387 MET A CA 1
ATOM 2976 C C . MET A 1 387 ? 14.964 -5.673 -17.180 1.00 97.12 387 MET A C 1
ATOM 2978 O O . MET A 1 387 ? 15.801 -5.326 -18.005 1.00 97.12 387 MET A O 1
ATOM 2982 N N . LEU A 1 388 ? 14.134 -6.693 -17.380 1.00 95.44 388 LEU A N 1
ATOM 2983 C CA . LEU A 1 388 ? 14.069 -7.455 -18.625 1.00 95.44 388 LEU A CA 1
ATOM 2984 C C . LEU A 1 388 ? 12.767 -7.119 -19.343 1.00 95.44 388 LEU A C 1
ATOM 2986 O O . LEU A 1 388 ? 11.706 -7.183 -18.724 1.00 95.44 388 LEU A O 1
ATOM 2990 N N . PHE A 1 389 ? 12.847 -6.828 -20.637 1.00 94.06 389 PHE A N 1
ATOM 2991 C CA . PHE A 1 389 ? 11.689 -6.658 -21.516 1.00 94.06 389 PHE A CA 1
ATOM 2992 C C . PHE A 1 389 ? 11.536 -7.858 -22.451 1.00 94.06 389 PHE A C 1
ATOM 2994 O O . PHE A 1 389 ? 12.530 -8.331 -23.007 1.00 94.06 389 PHE A O 1
ATOM 3001 N N . ASP A 1 390 ? 10.292 -8.313 -22.633 1.00 87.00 390 ASP A N 1
ATOM 3002 C CA . ASP A 1 390 ? 9.952 -9.388 -23.576 1.00 87.00 390 ASP A CA 1
ATOM 3003 C C . ASP A 1 390 ? 10.153 -8.905 -25.024 1.00 87.00 390 ASP A C 1
ATOM 3005 O O . ASP A 1 390 ? 10.788 -9.574 -25.832 1.00 87.00 390 ASP A O 1
ATOM 3009 N N . GLU A 1 391 ? 9.660 -7.700 -25.330 1.00 80.56 391 GLU A N 1
ATOM 3010 C CA . GLU A 1 391 ? 9.790 -7.030 -26.625 1.00 80.56 391 GLU A CA 1
ATOM 3011 C C . GLU A 1 391 ? 9.910 -5.516 -26.393 1.00 80.56 391 GLU A C 1
ATOM 3013 O O . GLU A 1 391 ? 9.073 -4.942 -25.692 1.00 80.56 391 GLU A O 1
ATOM 3018 N N . LEU A 1 392 ? 10.920 -4.849 -26.966 1.00 71.56 392 LEU A N 1
ATOM 3019 C CA . LEU A 1 392 ? 10.932 -3.386 -27.028 1.00 71.56 392 LEU A CA 1
ATOM 3020 C C . LEU A 1 392 ? 10.201 -2.955 -28.303 1.00 71.56 392 LEU A C 1
ATOM 3022 O O . LEU A 1 392 ? 10.485 -3.515 -29.369 1.00 71.56 392 LEU A O 1
ATOM 3026 N N . PRO A 1 393 ? 9.301 -1.958 -28.234 1.00 63.75 393 PRO A N 1
ATOM 3027 C CA . PRO A 1 393 ? 8.810 -1.318 -29.440 1.00 63.75 393 PRO A CA 1
ATOM 3028 C C . PRO A 1 393 ? 10.024 -0.789 -30.204 1.00 63.75 393 PRO A C 1
ATOM 3030 O O . PRO A 1 393 ? 10.837 -0.040 -29.662 1.00 63.75 393 PRO A O 1
ATOM 3033 N N . ILE A 1 394 ? 10.184 -1.252 -31.443 1.00 57.31 394 ILE A N 1
ATOM 3034 C CA . ILE A 1 394 ? 11.209 -0.744 -32.349 1.00 57.31 394 ILE A CA 1
ATOM 3035 C C . ILE A 1 394 ? 10.790 0.692 -32.671 1.00 57.31 394 ILE A C 1
ATOM 3037 O O . ILE A 1 394 ? 9.875 0.898 -33.465 1.00 57.31 394 ILE A O 1
ATOM 3041 N N . THR A 1 395 ? 11.383 1.656 -31.973 1.00 53.94 395 THR A N 1
ATOM 3042 C CA . THR A 1 395 ? 11.272 3.089 -32.278 1.00 53.94 395 THR A CA 1
ATOM 3043 C C . THR A 1 395 ? 12.354 3.510 -33.244 1.00 53.94 395 THR A C 1
ATOM 3045 O O . THR A 1 395 ? 13.522 3.139 -32.971 1.00 53.94 395 THR A O 1
#

Mean predicted aligned error: 16.95 Å

Radius of gyration: 33.99 Å; Cα contacts (8 Å, |Δi|>4): 616; chains: 1; bounding box: 125×83×62 Å